Protein AF-A0A1H9KG31-F1 (afdb_monomer)

Radius of gyration: 29.06 Å; Cα contacts (8 Å, |Δi|>4): 672; chains: 1; bounding box: 97×72×67 Å

Secondary structure (DSSP, 8-state):
----HHHHHHHHHHTTSTTS-------------------------------------------------------------------------HHHH--TT-SSPPS-EEPPHHHHHHHHHHHTSHHHHHHHHS-BSSGGG--HHHHHTTGGGPPPPP--HHHHHHHHHT-SS-SS--SEEEEEEHHHHHHHHHHHH--SS--GGG-TT-EEETTTTEEEEEE-------EEEEEEEEETTEEEEEEEETT-SS-EEEEEEE-S-SSS-EEEEEEEE-GGGT-SEEEEEEETTSS-EEEEEEEEEBTEEEEEEEETTEEEEEE----S--SS--GGG--EEEEEEEE-SSSSSS-EEEEEEE-SS-EEEEEE-EEE-SS-EEEPPPPHHHHHHHHHH-SS--HHHHHHHHHHTHHHHTT-

Sequence (420 aa):
MKKSFCKFIVTAMVATTFLSGCDSAQLNLNSDDDTPTEESTEEISEDNEDASSDDSAEDTSKDDESDNTDASTQDTSEDNDEDDSQKPSSTQSIEELSDYDSAETMEGDELSSSELEKLEEYLNQVDNYGFTLASYKNADQIDWGYVFAYGAGIENCDYSQEAVDAYLEASDEFDSVEYDLIALSGEDVRAFVEDKTGITDFDASLVSDFVYVEEYDIFFSQVSDCYMKDVRCEAGVRNGDVLQIIFHVGFQTNNRRLTIEETGDSDNPYRFFSNRELWEENAVKVIDGTIYQNTGTITCAVVDSDKGPDIEIIVDNAVTCVAHPRFRDSQDINIEQYSDVVEVEFWDVDDDGAADMIVILSDGSDSVAVLCKGYVNQWSEGYTEPKAEVTKWLSENVSDMTADNAISYILDHKDEFNDI

pLDDT: mean 79.54, std 25.24, range [24.08, 98.62]

Foldseek 3Di:
DDDPPLLVLLVLVVVPPPDDDDDDDDDDDDDDDDDDDDDDDDDDDDDDDDDDDDDDDDDDDDDDDDDDDDDDDDDDDDDDDDDPDDDDPPPDDCLRFQPLVDLDHGDFAWDDPVRQVVVLVVCLDLLRVLQQPDWDQWLVGRQLQSNPLSPSPADADDDDVVQVVLQCVQDPPDVDQPADKGKHALVVVQVSSCLQAVDNPDDPVSHPQWDQDVVRRITIHGHHPDDFWRKGFPIWGDDDQKIWTWIDTHPDPWIKIWIWGQPVDPVRGIHGTTIATNLVVQFPDWAFAAEPPGPHTWIWGWGQDPQAIKIFTDDSRDRPAIDDLDADDDDPDDCSLFRDFDHKYWDQLLPPSGTWIWTWTHNVPDIWIWIFGWDDDPVDTYTDHTDPVLRVVCVVPQDDDDPVRSSVVCNVPVVVVVVD

Solvent-accessible surface area (backbone atoms only — not comparable to full-atom values): 26014 Å² total; per-residue (Å²): 112,88,78,57,61,44,43,45,55,40,48,61,52,60,71,69,66,84,81,76,85,89,82,92,81,82,89,78,90,76,81,89,86,86,85,85,88,88,88,82,81,87,87,86,80,90,84,88,85,79,83,86,76,89,81,85,82,89,87,84,88,86,89,84,91,89,88,89,85,88,83,87,88,85,88,86,80,89,85,87,85,90,80,94,75,72,83,82,78,73,90,67,53,67,82,77,53,62,46,72,87,51,83,71,80,58,85,53,49,74,56,49,74,77,50,35,54,49,52,25,57,49,42,57,32,57,62,38,36,25,66,70,76,55,58,20,81,36,59,96,48,52,60,39,27,55,28,47,70,69,49,33,67,56,73,70,51,95,78,54,68,72,56,53,54,50,45,36,78,70,37,97,85,35,98,65,90,87,52,54,73,49,36,39,38,44,67,59,55,47,50,51,43,28,65,40,53,62,50,84,82,76,62,74,78,56,40,32,89,43,52,72,42,76,96,76,42,34,35,35,35,74,43,71,99,75,79,83,62,65,46,42,53,80,48,39,30,37,44,97,54,38,39,38,37,35,30,40,50,74,82,58,92,48,41,31,41,39,33,35,37,57,66,83,43,89,90,61,43,55,26,53,39,28,23,34,47,36,57,74,82,62,38,80,43,79,44,74,25,36,35,66,99,52,95,51,68,43,49,28,32,32,30,81,51,100,77,35,50,31,40,36,35,47,54,98,56,26,77,79,41,67,40,53,77,51,59,98,79,66,92,87,57,74,66,79,62,36,59,43,78,77,47,44,33,34,44,53,84,86,74,82,65,29,33,16,39,35,37,28,27,21,61,87,85,57,63,42,54,35,53,25,44,38,41,76,60,97,92,51,69,47,54,44,76,27,55,68,65,59,27,46,56,47,59,77,70,50,92,72,74,43,55,74,52,51,54,52,50,45,66,77,38,44,77,63,60,75,74,109

Nearest PDB structures (foldseek):
  4r80-assembly2_B  TM=7.615E-01  e=1.085E+00  synthetic construct
  3fka-assembly1_D  TM=5.760E-01  e=9.729E-01  Ruegeria pomeroyi DSS-3
  7fik-assembly1_e  TM=3.790E-01  e=1.981E+00  Xenopus laevis
  9bk6-assembly1_A  TM=4.674E-01  e=6.597E+00  synthetic construct

Structure (mmCIF, N/CA/C/O backbone):
data_AF-A0A1H9KG31-F1
#
_entry.id   AF-A0A1H9KG31-F1
#
loop_
_atom_site.group_PDB
_atom_site.id
_atom_site.type_symbol
_atom_site.label_atom_id
_atom_site.label_alt_id
_atom_site.label_comp_id
_atom_site.label_asym_id
_atom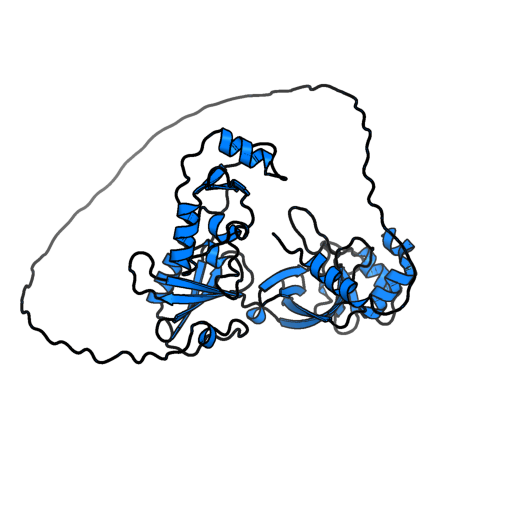_site.label_entity_id
_atom_site.label_seq_id
_atom_site.pdbx_PDB_ins_code
_atom_site.Cartn_x
_atom_site.Cartn_y
_atom_site.Cartn_z
_atom_site.occupancy
_atom_site.B_iso_or_equiv
_atom_site.auth_seq_id
_atom_site.auth_comp_id
_atom_site.auth_asym_id
_atom_site.auth_atom_id
_atom_site.pdbx_PDB_model_num
ATOM 1 N N . MET A 1 1 ? 6.391 -1.357 13.065 1.00 31.28 1 MET A N 1
ATOM 2 C CA . MET A 1 1 ? 7.781 -1.347 12.523 1.00 31.28 1 MET A CA 1
ATOM 3 C C . MET A 1 1 ? 7.742 -1.533 11.005 1.00 31.28 1 MET A C 1
ATOM 5 O O . MET A 1 1 ? 7.575 -2.660 10.545 1.00 31.28 1 MET A O 1
ATOM 9 N N . LYS A 1 2 ? 7.861 -0.452 10.221 1.00 38.66 2 LYS A N 1
ATOM 10 C CA . LYS A 1 2 ? 7.760 -0.503 8.750 1.00 38.66 2 LYS A CA 1
ATOM 11 C C . LYS A 1 2 ? 8.930 -1.290 8.137 1.00 38.66 2 LYS A C 1
ATOM 13 O O . LYS A 1 2 ? 10.093 -0.922 8.298 1.00 38.66 2 LYS A O 1
ATOM 18 N N . LYS A 1 3 ? 8.630 -2.397 7.449 1.00 46.25 3 LYS A N 1
ATOM 19 C CA . LYS A 1 3 ? 9.617 -3.157 6.666 1.00 46.25 3 LYS A CA 1
ATOM 20 C C . LYS A 1 3 ? 9.875 -2.397 5.369 1.00 46.25 3 LYS A C 1
ATOM 22 O O . LYS A 1 3 ? 9.082 -2.529 4.447 1.00 46.25 3 LYS A O 1
ATOM 27 N N . SER A 1 4 ? 10.967 -1.635 5.308 1.00 58.56 4 SER A N 1
ATOM 28 C CA . SER A 1 4 ? 11.352 -0.934 4.078 1.00 58.56 4 SER A CA 1
ATOM 29 C C . SER A 1 4 ? 11.441 -1.920 2.907 1.00 58.56 4 SER A C 1
ATOM 31 O O . SER A 1 4 ? 12.287 -2.819 2.904 1.00 58.56 4 SER A O 1
ATOM 33 N N . PHE A 1 5 ? 10.545 -1.770 1.937 1.00 67.50 5 PHE A N 1
ATOM 34 C CA . PHE A 1 5 ? 10.431 -2.585 0.742 1.00 67.50 5 PHE A CA 1
ATOM 35 C C . PHE A 1 5 ? 11.664 -2.443 -0.156 1.00 67.50 5 PHE A C 1
ATOM 37 O O . PHE A 1 5 ? 12.235 -3.456 -0.557 1.00 67.50 5 PHE A O 1
ATOM 44 N N . CYS A 1 6 ? 12.173 -1.228 -0.383 1.00 60.28 6 CYS A N 1
ATOM 45 C CA . CYS A 1 6 ? 13.380 -1.039 -1.197 1.00 60.28 6 CYS A CA 1
ATOM 46 C C . CYS A 1 6 ? 14.599 -1.740 -0.560 1.00 60.28 6 CYS A C 1
ATOM 48 O O . CYS A 1 6 ? 15.390 -2.375 -1.260 1.00 60.28 6 CYS A O 1
ATOM 50 N N . LYS A 1 7 ? 14.700 -1.738 0.781 1.00 59.69 7 LYS A N 1
ATOM 51 C CA . LYS A 1 7 ? 15.701 -2.527 1.528 1.00 59.69 7 LYS A CA 1
ATOM 52 C C . LYS A 1 7 ? 15.361 -4.015 1.614 1.00 59.69 7 LYS A C 1
ATOM 54 O O . LYS A 1 7 ? 16.274 -4.818 1.789 1.00 59.69 7 LYS A O 1
ATOM 59 N N . PHE A 1 8 ? 14.101 -4.424 1.477 1.00 59.53 8 PHE A N 1
ATOM 60 C CA . PHE A 1 8 ? 13.704 -5.833 1.391 1.00 59.53 8 PHE A CA 1
ATOM 61 C C . PHE A 1 8 ? 14.181 -6.461 0.075 1.00 59.53 8 PHE A C 1
ATOM 63 O O . PHE A 1 8 ? 14.756 -7.551 0.119 1.00 59.53 8 PHE A O 1
ATOM 70 N N . ILE A 1 9 ? 14.063 -5.751 -1.057 1.00 61.47 9 ILE A N 1
ATOM 71 C CA . ILE A 1 9 ? 14.644 -6.181 -2.342 1.00 61.47 9 ILE A CA 1
ATOM 72 C C . ILE A 1 9 ? 16.165 -6.384 -2.193 1.00 61.47 9 ILE A C 1
ATOM 74 O O . ILE A 1 9 ? 16.674 -7.470 -2.481 1.00 61.47 9 ILE A O 1
ATOM 78 N N . VAL A 1 10 ? 16.891 -5.392 -1.660 1.00 55.97 10 VAL A N 1
ATOM 79 C CA . VAL A 1 10 ? 18.351 -5.494 -1.439 1.00 55.97 10 VAL A CA 1
ATOM 80 C C . VAL A 1 10 ? 18.703 -6.594 -0.427 1.00 55.97 10 VAL A C 1
ATOM 82 O O . VAL A 1 10 ? 19.641 -7.364 -0.635 1.00 55.97 10 VAL A O 1
ATOM 85 N N . THR A 1 11 ? 17.917 -6.769 0.638 1.00 54.66 11 THR A N 1
ATOM 86 C CA . THR A 1 11 ? 18.115 -7.867 1.604 1.00 54.66 11 THR A CA 1
ATOM 87 C C . THR A 1 11 ? 17.950 -9.238 0.939 1.00 54.66 11 THR A C 1
ATOM 89 O O . THR A 1 11 ? 18.707 -10.163 1.248 1.00 54.66 11 THR A O 1
ATOM 92 N N . ALA A 1 12 ? 17.021 -9.375 -0.014 1.00 53.53 12 ALA A N 1
ATOM 93 C CA . ALA A 1 12 ? 16.849 -10.591 -0.804 1.00 53.53 12 ALA A CA 1
ATOM 94 C C . ALA A 1 12 ? 18.035 -10.861 -1.753 1.00 53.53 12 ALA A C 1
ATOM 96 O O . ALA A 1 12 ? 18.356 -12.030 -1.980 1.00 53.53 12 ALA A O 1
ATOM 97 N N . MET A 1 13 ? 18.718 -9.822 -2.259 1.00 51.53 13 MET A N 1
ATOM 98 C CA . MET A 1 13 ? 19.994 -9.957 -2.990 1.00 51.53 13 MET A CA 1
ATOM 99 C C . MET A 1 13 ? 21.127 -10.430 -2.063 1.00 51.53 13 MET A C 1
ATOM 101 O O . MET A 1 13 ? 21.840 -11.385 -2.367 1.00 51.53 13 MET A O 1
ATOM 105 N N . VAL A 1 14 ? 21.291 -9.797 -0.895 1.00 43.97 14 VAL A N 1
ATOM 106 C CA . VAL A 1 14 ? 22.396 -10.106 0.033 1.00 43.97 14 VAL A CA 1
ATOM 107 C C . VAL A 1 14 ? 22.282 -11.529 0.597 1.00 43.97 14 VAL A C 1
ATOM 109 O O . VAL A 1 14 ? 23.299 -12.216 0.738 1.00 43.97 14 VAL A O 1
ATOM 112 N N . ALA A 1 15 ? 21.062 -12.010 0.860 1.00 35.69 15 ALA A N 1
ATOM 113 C CA . ALA A 1 15 ? 20.806 -13.323 1.458 1.00 35.69 15 ALA A CA 1
ATOM 114 C C . ALA A 1 15 ? 21.340 -14.525 0.647 1.00 35.69 15 ALA A C 1
ATOM 116 O O . ALA A 1 15 ? 21.598 -15.581 1.233 1.00 35.69 15 ALA A O 1
ATOM 117 N N . THR A 1 16 ? 21.529 -14.398 -0.672 1.00 40.09 16 THR A N 1
ATOM 118 C CA . THR A 1 16 ? 21.936 -15.509 -1.556 1.00 40.09 16 THR A CA 1
ATOM 119 C C . THR A 1 16 ? 23.437 -15.559 -1.874 1.00 40.09 16 THR A C 1
ATOM 121 O O . THR A 1 16 ? 23.921 -16.589 -2.347 1.00 40.09 16 THR A O 1
ATOM 124 N N . THR A 1 17 ? 24.215 -14.521 -1.548 1.00 37.25 17 THR A N 1
ATOM 125 C CA . THR A 1 17 ? 25.653 -14.446 -1.903 1.00 37.25 17 THR A CA 1
ATOM 126 C C . THR A 1 17 ? 26.581 -15.320 -1.036 1.00 37.25 17 THR A C 1
ATOM 128 O O . THR A 1 17 ? 27.685 -15.678 -1.458 1.00 37.25 17 THR A O 1
ATOM 131 N N . PHE A 1 18 ? 26.150 -15.747 0.156 1.00 34.00 18 PHE A N 1
ATOM 132 C CA . PHE A 1 18 ? 27.003 -16.430 1.145 1.00 34.00 18 PHE A CA 1
ATOM 133 C C . PHE A 1 18 ? 27.098 -17.966 1.011 1.00 34.00 18 PHE A C 1
ATOM 135 O O . PHE A 1 18 ? 26.949 -18.699 1.992 1.00 34.00 18 PHE A O 1
ATOM 142 N N . LEU A 1 19 ? 27.435 -18.483 -0.180 1.00 31.56 19 LEU A N 1
ATOM 143 C CA . LEU A 1 19 ? 27.796 -19.908 -0.340 1.00 31.56 19 LEU A CA 1
ATOM 144 C C . LEU A 1 19 ? 29.037 -20.236 -1.198 1.00 31.56 19 LEU A C 1
ATOM 146 O O . LEU A 1 19 ? 29.217 -21.391 -1.595 1.00 31.56 19 LEU A O 1
ATOM 150 N N . SER A 1 20 ? 29.982 -19.303 -1.387 1.00 32.22 20 SER A N 1
ATOM 151 C CA . SER A 1 20 ? 31.332 -19.689 -1.843 1.00 32.22 20 SER A CA 1
ATOM 152 C C . SER A 1 20 ? 32.488 -18.815 -1.342 1.00 32.22 20 SER A C 1
ATOM 154 O O . SER A 1 20 ? 32.615 -17.662 -1.733 1.00 32.22 20 SER A O 1
ATOM 156 N N . GLY A 1 21 ? 33.423 -19.443 -0.617 1.00 24.08 21 GLY A N 1
ATOM 157 C CA . GLY A 1 21 ? 34.790 -18.945 -0.412 1.00 24.08 21 GLY A CA 1
ATOM 158 C C . GLY A 1 21 ? 35.021 -18.155 0.879 1.00 24.08 21 GLY A C 1
ATOM 159 O O . GLY A 1 21 ? 34.295 -17.226 1.201 1.00 24.08 21 GLY A O 1
ATOM 160 N N . CYS A 1 22 ? 36.075 -18.515 1.615 1.00 28.34 22 CYS A N 1
ATOM 161 C CA . CYS A 1 22 ? 36.549 -17.733 2.755 1.00 28.34 22 CYS A CA 1
ATOM 162 C C . CYS A 1 22 ? 37.544 -16.663 2.285 1.00 28.34 22 CYS A C 1
ATOM 164 O O . CYS A 1 22 ? 38.528 -17.025 1.641 1.00 28.34 22 CYS A O 1
ATOM 166 N N . ASP A 1 23 ? 37.402 -15.422 2.751 1.00 26.98 23 ASP A N 1
ATOM 167 C CA . ASP A 1 23 ? 38.360 -14.901 3.737 1.00 26.98 23 ASP A CA 1
ATOM 168 C C . ASP A 1 23 ? 37.720 -13.798 4.608 1.00 26.98 23 ASP A C 1
ATOM 170 O O . ASP A 1 23 ? 36.519 -13.548 4.524 1.00 26.98 23 ASP A O 1
ATOM 174 N N . SER A 1 24 ? 38.496 -13.221 5.524 1.00 32.06 24 SER A N 1
ATOM 175 C CA . SER A 1 24 ? 37.992 -12.544 6.723 1.00 32.06 24 SER A CA 1
ATOM 176 C C . SER A 1 24 ? 38.018 -11.016 6.616 1.00 32.06 24 SER A C 1
ATOM 178 O O . SER A 1 24 ? 39.091 -10.426 6.493 1.00 32.06 24 SER A O 1
ATOM 180 N N . ALA A 1 25 ? 36.867 -10.367 6.810 1.00 26.58 25 ALA A N 1
ATOM 181 C CA . ALA A 1 25 ? 36.771 -8.936 7.102 1.00 26.58 25 ALA A CA 1
ATOM 182 C C . ALA A 1 25 ? 35.788 -8.703 8.261 1.00 26.58 25 ALA A C 1
ATOM 184 O O . ALA A 1 25 ? 34.669 -9.207 8.244 1.00 26.58 25 ALA A O 1
ATOM 185 N N . GLN A 1 26 ? 36.217 -7.960 9.284 1.00 27.66 26 GLN A N 1
ATOM 186 C CA . GLN A 1 26 ? 35.361 -7.505 10.382 1.00 27.66 26 GLN A CA 1
ATOM 187 C C . GLN A 1 26 ? 35.097 -6.012 10.191 1.00 27.66 26 GLN A C 1
ATOM 189 O O . GLN A 1 26 ? 36.043 -5.224 10.216 1.00 27.66 26 GLN A O 1
ATOM 194 N N . LEU A 1 27 ? 33.833 -5.621 10.030 1.00 24.61 27 LEU A N 1
ATOM 195 C CA . LEU A 1 27 ? 33.435 -4.217 10.110 1.00 24.61 27 LEU A CA 1
ATOM 196 C C . LEU A 1 27 ? 33.247 -3.845 11.584 1.00 24.61 27 LEU A C 1
ATOM 198 O O . LEU A 1 27 ? 32.286 -4.266 12.222 1.00 24.61 27 LEU A O 1
ATOM 202 N N . ASN A 1 28 ? 34.186 -3.066 12.122 1.00 24.20 28 ASN A N 1
ATOM 203 C CA . ASN A 1 28 ? 33.969 -2.334 13.366 1.00 24.20 28 ASN A CA 1
ATOM 204 C C . ASN A 1 28 ? 33.262 -1.022 13.020 1.00 24.20 28 ASN A C 1
ATOM 206 O O . ASN A 1 28 ? 33.848 -0.178 12.342 1.00 24.20 28 ASN A O 1
ATOM 210 N N . LEU A 1 29 ? 32.044 -0.839 13.524 1.00 25.61 29 LEU A N 1
ATOM 211 C CA . LEU A 1 29 ? 31.456 0.488 13.656 1.00 25.61 29 LEU A CA 1
ATOM 212 C C . LEU A 1 29 ? 32.091 1.154 14.881 1.00 25.61 29 LEU A C 1
ATOM 214 O O . LEU A 1 29 ? 31.906 0.688 16.004 1.00 25.61 29 LEU A O 1
ATOM 218 N N . ASN A 1 30 ? 32.850 2.222 14.649 1.00 25.48 30 ASN A N 1
ATOM 219 C CA . ASN A 1 30 ? 33.307 3.133 15.691 1.00 25.48 30 ASN A CA 1
ATOM 220 C C . ASN A 1 30 ? 32.579 4.467 15.511 1.00 25.48 30 ASN A C 1
ATOM 222 O O . ASN A 1 30 ? 32.572 5.019 14.412 1.00 25.48 30 ASN A O 1
ATOM 226 N N . SER A 1 31 ? 32.000 4.955 16.601 1.00 31.00 31 SER A N 1
ATOM 227 C CA . SER A 1 31 ? 31.492 6.314 16.763 1.00 31.00 31 SER A CA 1
ATOM 228 C C . SER A 1 31 ? 32.635 7.306 17.053 1.00 31.00 31 SER A C 1
ATOM 230 O O . SER A 1 31 ? 33.815 6.962 16.935 1.00 31.00 31 SER A O 1
ATOM 232 N N . ASP A 1 32 ? 32.234 8.494 17.512 1.00 25.70 32 ASP A N 1
ATOM 233 C CA . ASP A 1 32 ? 33.032 9.575 18.099 1.00 25.70 32 ASP A CA 1
ATOM 234 C C . ASP A 1 32 ? 33.629 10.554 17.060 1.00 25.70 32 ASP A C 1
ATOM 236 O O . ASP A 1 32 ? 34.357 10.124 16.168 1.00 25.70 32 ASP A O 1
ATOM 240 N N . ASP A 1 33 ? 33.534 11.888 17.132 1.00 27.86 33 ASP A N 1
ATOM 241 C CA . ASP A 1 33 ? 32.676 12.945 17.735 1.00 27.86 33 ASP A CA 1
ATOM 242 C C . ASP A 1 33 ? 33.461 14.278 17.448 1.00 27.86 33 ASP A C 1
ATOM 244 O O . ASP A 1 33 ? 34.372 14.268 16.616 1.00 27.86 33 ASP A O 1
ATOM 248 N N . ASP A 1 34 ? 33.153 15.389 18.127 1.00 30.50 34 ASP A N 1
ATOM 249 C CA . ASP A 1 34 ? 33.727 16.753 18.098 1.00 30.50 34 ASP A CA 1
ATOM 250 C C . ASP A 1 34 ? 33.089 17.762 17.110 1.00 30.50 34 ASP A C 1
ATOM 252 O O . ASP A 1 34 ? 33.470 17.911 15.946 1.00 30.50 34 ASP A O 1
ATOM 256 N N . THR A 1 35 ? 32.191 18.591 17.660 1.00 27.75 35 THR A N 1
ATOM 257 C CA . THR A 1 35 ? 31.873 19.946 17.153 1.00 27.75 35 THR A CA 1
ATOM 258 C C . THR A 1 35 ? 32.933 20.965 17.634 1.00 27.75 35 THR A C 1
ATOM 260 O O . THR A 1 35 ? 33.742 20.636 18.507 1.00 27.75 35 THR A O 1
ATOM 263 N N . PRO A 1 36 ? 32.988 22.211 17.100 1.00 32.62 36 PRO A N 1
ATOM 264 C CA . PRO A 1 36 ? 32.245 23.279 17.794 1.00 32.62 36 PRO A CA 1
ATOM 265 C C . PRO A 1 36 ? 31.746 24.479 16.943 1.00 32.62 36 PRO A C 1
ATOM 267 O O . PRO A 1 36 ? 32.430 24.988 16.060 1.00 32.62 36 PRO A O 1
ATOM 270 N N . THR A 1 37 ? 30.567 24.969 17.335 1.00 24.72 37 THR A N 1
ATOM 271 C CA . THR A 1 37 ? 30.114 26.376 17.497 1.00 24.72 37 THR A CA 1
ATOM 272 C C . THR A 1 37 ? 30.777 27.540 16.722 1.00 24.72 37 THR A C 1
ATOM 274 O O . T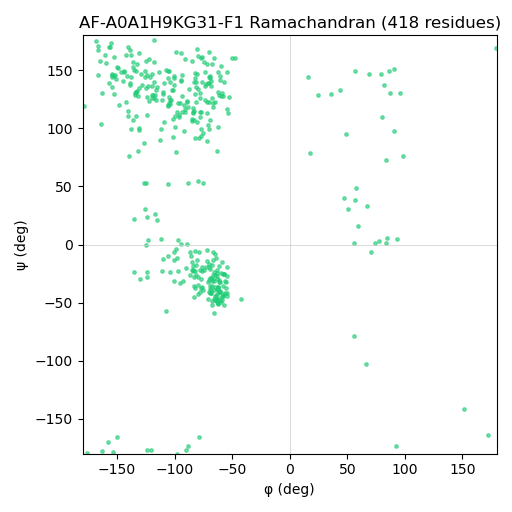HR A 1 37 ? 31.945 27.845 16.941 1.00 24.72 37 THR A O 1
ATOM 277 N N . GLU A 1 38 ? 29.950 28.365 16.057 1.00 27.19 38 GLU A N 1
ATOM 278 C CA . GLU A 1 38 ? 29.971 29.844 16.190 1.00 27.19 38 GLU A CA 1
ATOM 279 C C . GLU A 1 38 ? 28.528 30.415 16.188 1.00 27.19 38 GLU A C 1
ATOM 281 O O . GLU A 1 38 ? 27.563 29.683 15.978 1.00 27.19 38 GLU A O 1
ATOM 286 N N . GLU A 1 39 ? 28.379 31.705 16.514 1.00 24.41 39 GLU A N 1
ATOM 287 C CA . GLU A 1 39 ? 27.157 32.367 17.013 1.00 24.41 39 GLU A CA 1
ATOM 288 C C . GLU A 1 39 ? 26.854 33.663 16.223 1.00 24.41 39 GLU A C 1
ATOM 290 O O . GLU A 1 39 ? 27.755 34.484 16.036 1.00 24.41 39 GLU A O 1
ATOM 295 N N . SER A 1 40 ? 25.599 33.910 15.803 1.00 27.12 40 SER A N 1
ATOM 296 C CA . SER A 1 40 ? 25.124 35.264 15.423 1.00 27.12 40 SER A CA 1
ATOM 297 C C . SER A 1 40 ? 23.596 35.423 15.347 1.00 27.12 40 SER A C 1
ATOM 299 O O . SER A 1 40 ? 22.971 35.037 14.368 1.00 27.12 40 SER A O 1
ATOM 301 N N . THR A 1 41 ? 23.056 36.066 16.387 1.00 24.78 41 THR A N 1
ATOM 302 C CA . THR A 1 41 ? 22.034 37.142 16.390 1.00 24.78 41 THR A CA 1
ATOM 303 C C . THR A 1 41 ? 20.880 37.172 15.374 1.00 24.78 41 THR A C 1
ATOM 305 O O . THR A 1 41 ? 21.079 37.274 14.165 1.00 24.78 41 THR A O 1
ATOM 308 N N . GLU A 1 42 ? 19.680 37.332 15.938 1.00 27.52 42 GLU A N 1
ATOM 309 C CA . GLU A 1 42 ? 18.462 37.899 15.338 1.00 27.52 42 GLU A CA 1
ATOM 310 C C . GLU A 1 42 ? 18.689 39.239 14.596 1.00 27.52 42 GLU A C 1
ATOM 312 O O . GLU A 1 42 ? 19.589 40.002 14.942 1.00 27.52 42 GLU A O 1
ATOM 317 N N . GLU A 1 43 ? 17.756 39.609 13.711 1.00 25.95 43 GLU A N 1
ATOM 318 C CA . GLU A 1 43 ? 16.940 40.819 13.933 1.00 25.95 43 GLU A CA 1
ATOM 319 C C . GLU A 1 43 ? 15.509 40.595 13.413 1.00 25.95 43 GLU A C 1
ATOM 321 O O . GLU A 1 43 ? 15.278 39.843 12.465 1.00 25.95 43 GLU A O 1
ATOM 326 N N . ILE A 1 44 ? 14.548 41.252 14.065 1.00 26.81 44 ILE A N 1
ATOM 327 C CA . ILE A 1 44 ? 13.109 41.188 13.780 1.00 26.81 44 ILE A CA 1
ATOM 328 C C . ILE A 1 44 ? 12.703 42.427 12.976 1.00 26.81 44 ILE A C 1
ATOM 330 O O . ILE A 1 44 ? 13.136 43.537 13.282 1.00 26.81 44 ILE A O 1
ATOM 334 N N . SER A 1 45 ? 11.782 42.268 12.025 1.00 29.31 45 SER A N 1
ATOM 335 C CA . SER A 1 45 ? 10.952 43.380 11.550 1.00 29.31 45 SER A CA 1
ATOM 336 C C . SER A 1 45 ? 9.480 42.979 11.543 1.00 29.31 45 SER A C 1
ATOM 338 O O . SER A 1 45 ? 9.009 42.325 10.612 1.00 29.31 45 SER A O 1
ATOM 340 N N . GLU A 1 46 ? 8.763 43.385 12.589 1.00 27.89 46 GLU A N 1
ATOM 341 C CA . GLU A 1 46 ? 7.306 43.486 12.557 1.00 27.89 46 GLU A CA 1
ATOM 342 C C . GLU A 1 46 ? 6.903 44.496 11.471 1.00 27.89 46 GLU A C 1
ATOM 344 O O . GLU A 1 46 ? 7.525 45.553 11.354 1.00 27.89 46 GLU A O 1
ATOM 349 N N . ASP A 1 47 ? 5.821 44.228 10.746 1.00 27.23 47 ASP A N 1
ATOM 350 C CA . ASP A 1 47 ? 4.938 45.299 10.283 1.00 27.23 47 ASP A CA 1
ATOM 351 C C . ASP A 1 47 ? 3.500 44.780 10.372 1.00 27.23 47 ASP A C 1
ATOM 353 O O . ASP A 1 47 ? 3.171 43.706 9.866 1.00 27.23 47 ASP A O 1
ATOM 357 N N . ASN A 1 48 ? 2.671 45.505 11.116 1.00 29.67 48 ASN A N 1
ATOM 358 C CA . ASN A 1 48 ? 1.371 45.055 11.601 1.00 29.67 48 ASN A CA 1
ATOM 359 C C . ASN A 1 48 ? 0.365 46.194 11.395 1.00 29.67 48 ASN A C 1
ATOM 361 O O . ASN A 1 48 ? 0.418 47.192 12.114 1.00 29.67 48 ASN A O 1
ATOM 365 N N . GLU A 1 49 ? -0.534 46.060 10.418 1.00 31.41 49 GLU A N 1
ATOM 366 C CA . GLU A 1 49 ? -1.713 46.925 10.299 1.00 31.41 49 GLU A CA 1
ATOM 367 C C . GLU A 1 49 ? -2.993 46.088 10.232 1.00 31.41 49 GLU A C 1
ATOM 369 O O . GLU A 1 49 ? -3.021 44.972 9.714 1.00 31.41 49 GLU A O 1
ATOM 374 N N . ASP A 1 50 ? -4.040 46.638 10.839 1.00 27.97 50 ASP A N 1
ATOM 375 C CA . ASP A 1 50 ? -5.035 45.876 11.587 1.00 27.97 50 ASP A CA 1
ATOM 376 C C . ASP A 1 50 ? -6.473 46.280 11.215 1.00 27.97 50 ASP A C 1
ATOM 378 O O . ASP A 1 50 ? -6.735 47.418 10.827 1.00 27.97 50 ASP A O 1
ATOM 382 N N . ALA A 1 51 ? -7.387 45.335 11.438 1.00 26.91 51 ALA A N 1
ATOM 383 C CA . ALA A 1 51 ? -8.815 45.492 11.701 1.00 26.91 51 ALA A CA 1
ATOM 384 C C . ALA A 1 51 ? -9.762 46.244 10.732 1.00 26.91 51 ALA A C 1
ATOM 386 O O . ALA A 1 51 ? -9.521 47.330 10.214 1.00 26.91 51 ALA A O 1
ATOM 387 N N . SER A 1 52 ? -11.004 45.743 10.783 1.00 30.41 52 SER A N 1
ATOM 388 C CA . SER A 1 52 ? -12.279 46.484 10.710 1.00 30.41 52 SER A CA 1
ATOM 389 C C . SER A 1 52 ? -12.810 46.949 9.340 1.00 30.41 52 SER A C 1
ATOM 391 O O . SER A 1 52 ? -12.058 47.343 8.456 1.00 30.41 52 SER A O 1
ATOM 393 N N . SER A 1 53 ? -14.130 46.984 9.122 1.00 27.86 53 SER A N 1
ATOM 394 C CA . SER A 1 53 ? -15.259 46.259 9.755 1.00 27.86 53 SER A CA 1
ATOM 395 C C . SER A 1 53 ? -16.531 46.466 8.909 1.00 27.86 53 SER A C 1
ATOM 397 O O . SER A 1 53 ? -16.520 47.295 8.002 1.00 27.86 53 SER A O 1
ATOM 399 N N . ASP A 1 54 ? -17.622 45.786 9.290 1.00 26.81 54 ASP A N 1
ATOM 400 C CA . ASP A 1 54 ? -19.009 46.293 9.229 1.00 26.81 54 ASP A CA 1
ATOM 401 C C . ASP A 1 54 ? -19.695 46.524 7.854 1.00 26.81 54 ASP A C 1
ATOM 403 O O . ASP A 1 54 ? -19.093 46.953 6.875 1.00 26.81 54 ASP A O 1
ATOM 407 N N . ASP A 1 55 ? -21.014 46.328 7.701 1.00 27.59 55 ASP A N 1
ATOM 408 C CA . ASP A 1 55 ? -22.026 45.669 8.557 1.00 27.59 55 ASP A CA 1
ATOM 409 C C . ASP A 1 55 ? -23.338 45.438 7.749 1.00 27.59 55 ASP A C 1
ATOM 411 O O . ASP A 1 55 ? -23.562 46.076 6.719 1.00 27.59 55 ASP A O 1
ATOM 415 N N . SER A 1 56 ? -24.234 44.618 8.313 1.00 34.19 56 SER A N 1
ATOM 416 C CA . SER A 1 56 ? -25.701 44.792 8.350 1.00 34.19 56 SER A CA 1
ATOM 417 C C . SER A 1 56 ? -26.642 44.417 7.184 1.00 34.19 56 SER A C 1
ATOM 419 O O . SER A 1 56 ? -26.503 44.861 6.048 1.00 34.19 56 SER A O 1
ATOM 421 N N . ALA A 1 57 ? -27.758 43.799 7.624 1.00 29.34 57 ALA A N 1
ATOM 422 C CA . ALA A 1 57 ? -29.164 44.061 7.241 1.00 29.34 57 ALA A CA 1
ATOM 423 C C . ALA A 1 57 ? -29.699 43.466 5.904 1.00 29.34 57 ALA A C 1
ATOM 425 O O . ALA A 1 57 ? -29.251 43.833 4.825 1.00 29.34 57 ALA A O 1
ATOM 426 N N . GLU A 1 58 ? -30.604 42.464 5.930 1.00 27.25 58 GLU A N 1
ATOM 427 C CA . GLU A 1 58 ? -32.094 42.546 6.100 1.00 27.25 58 GLU A CA 1
ATOM 428 C C . GLU A 1 58 ? -32.855 42.769 4.758 1.00 27.25 58 GLU A C 1
ATOM 430 O O . GLU A 1 58 ? -32.316 43.387 3.847 1.00 27.25 58 GLU A O 1
ATOM 435 N N . ASP A 1 59 ? -34.098 42.319 4.493 1.00 28.16 59 ASP A N 1
ATOM 436 C CA . ASP A 1 59 ? -35.147 41.551 5.219 1.00 28.16 59 ASP A CA 1
ATOM 437 C C . ASP A 1 59 ? -36.191 41.001 4.180 1.00 28.16 59 ASP A C 1
ATOM 439 O O . ASP A 1 59 ? -36.088 41.270 2.981 1.00 28.16 59 ASP A O 1
ATOM 443 N N . THR A 1 60 ? -37.250 40.317 4.641 1.00 27.80 60 THR A N 1
ATOM 444 C CA . THR A 1 60 ? -38.589 40.086 4.030 1.00 27.80 60 THR A CA 1
ATOM 445 C C . THR A 1 60 ? -38.900 38.774 3.282 1.00 27.80 60 THR A C 1
ATOM 447 O O . THR A 1 60 ? -39.049 38.718 2.065 1.00 27.80 60 THR A O 1
ATOM 450 N N . SER A 1 61 ? -39.110 37.726 4.084 1.00 33.59 61 SER A N 1
ATOM 451 C CA . SER A 1 61 ? -40.338 36.895 4.171 1.00 33.59 61 SER A CA 1
ATOM 452 C C . SER A 1 61 ? -41.430 36.916 3.070 1.00 33.59 61 SER A C 1
ATOM 454 O O . SER A 1 61 ? -41.881 37.972 2.613 1.00 33.59 61 SER A O 1
ATOM 456 N N . LYS A 1 62 ? -42.028 35.727 2.833 1.00 33.00 62 LYS A N 1
ATOM 457 C CA . LYS A 1 62 ? -43.496 35.522 2.927 1.00 33.00 62 LYS A CA 1
ATOM 458 C C . LYS A 1 62 ? -43.963 34.063 2.984 1.00 33.00 62 LYS A C 1
ATOM 460 O O . LYS A 1 62 ? -43.253 33.156 2.565 1.00 33.00 62 LYS A O 1
ATOM 465 N N . ASP A 1 63 ? -45.168 33.908 3.522 1.00 29.80 63 ASP A N 1
ATOM 466 C CA . ASP A 1 63 ? -45.843 32.676 3.944 1.00 29.80 63 ASP A CA 1
ATOM 467 C C . ASP A 1 63 ? -46.771 32.079 2.864 1.00 29.80 63 ASP A C 1
ATOM 469 O O . ASP A 1 63 ? -47.176 32.788 1.941 1.00 29.80 63 ASP A O 1
ATOM 473 N N . ASP A 1 64 ? -47.179 30.813 3.038 1.00 29.22 64 ASP A N 1
ATOM 474 C CA . ASP A 1 64 ? -48.607 30.452 3.193 1.00 29.22 64 ASP A CA 1
ATOM 475 C C . ASP A 1 64 ? -48.789 28.996 3.712 1.00 29.22 64 ASP A C 1
ATOM 477 O O . ASP A 1 64 ? -48.012 28.101 3.376 1.00 29.22 64 ASP A O 1
ATOM 481 N N . GLU A 1 65 ? -49.827 28.764 4.530 1.00 30.31 65 GLU A N 1
ATOM 482 C CA . GLU A 1 65 ? -50.376 27.432 4.906 1.00 30.31 65 GLU A CA 1
ATOM 483 C C . GLU A 1 65 ? -51.452 26.999 3.856 1.00 30.31 65 GLU A C 1
ATOM 485 O O . GLU A 1 65 ? -51.624 27.694 2.856 1.00 30.31 65 GLU A O 1
ATOM 490 N N . SER A 1 66 ? -52.261 25.925 3.904 1.00 32.06 66 SER A N 1
ATOM 491 C CA . SER A 1 66 ? -52.585 24.799 4.819 1.00 32.06 66 SER A CA 1
ATOM 492 C C . SER A 1 66 ? -53.021 23.575 3.937 1.00 32.06 66 SER A C 1
ATOM 494 O O . SER A 1 66 ? -52.767 23.599 2.734 1.00 32.06 66 SER A O 1
ATOM 496 N N . ASP A 1 67 ? -53.639 22.446 4.333 1.00 26.55 67 ASP A N 1
ATOM 497 C CA . ASP A 1 67 ? -54.332 21.969 5.550 1.00 26.55 67 ASP A CA 1
ATOM 498 C C . ASP A 1 67 ? -54.338 20.407 5.599 1.00 26.55 67 ASP A C 1
ATOM 500 O O . ASP A 1 67 ? -53.687 19.737 4.797 1.00 26.55 67 ASP A O 1
ATOM 504 N N . ASN A 1 68 ? -55.094 19.818 6.529 1.00 30.77 68 ASN A N 1
ATOM 505 C CA . ASN A 1 68 ? -55.137 18.400 6.907 1.00 30.77 68 ASN A CA 1
ATOM 506 C C . ASN A 1 68 ? -56.170 17.538 6.146 1.00 30.77 68 ASN A C 1
ATOM 508 O O . ASN A 1 68 ? -57.202 18.032 5.693 1.00 30.77 68 ASN A O 1
ATOM 512 N N . THR A 1 69 ? -55.963 16.211 6.143 1.00 28.05 69 THR A N 1
ATOM 513 C CA . THR A 1 69 ? -56.943 15.134 6.489 1.00 28.05 69 THR A CA 1
ATOM 514 C C . THR A 1 69 ? -56.224 13.771 6.366 1.00 28.05 69 THR A C 1
ATOM 516 O O . THR A 1 69 ? -55.637 13.516 5.323 1.00 28.05 69 THR A O 1
ATOM 519 N N . ASP A 1 70 ? -56.045 12.898 7.369 1.00 28.94 70 ASP A N 1
ATOM 520 C CA . ASP A 1 70 ? -56.866 12.363 8.488 1.00 28.94 70 ASP A CA 1
ATOM 521 C C . ASP A 1 70 ? -57.668 11.076 8.145 1.00 28.94 70 ASP A C 1
ATOM 523 O O . ASP A 1 70 ? -58.072 10.862 7.004 1.00 28.94 70 ASP A O 1
ATOM 527 N N . ALA A 1 71 ? -57.913 10.251 9.177 1.00 29.33 71 ALA A N 1
ATOM 528 C CA . ALA A 1 71 ? -58.783 9.067 9.264 1.00 29.33 71 ALA A CA 1
ATOM 529 C C . ALA A 1 71 ? -58.257 7.684 8.789 1.00 29.33 71 ALA A C 1
ATOM 531 O O . ALA A 1 71 ? -58.753 7.095 7.836 1.00 29.33 71 ALA A O 1
ATOM 532 N N . SER A 1 72 ? -57.352 7.114 9.598 1.00 28.56 72 SER A N 1
ATOM 533 C CA . SER A 1 72 ? -57.526 5.831 10.326 1.00 28.56 72 SER A CA 1
ATOM 534 C C . SER A 1 72 ? -58.152 4.595 9.640 1.00 28.56 72 SER A C 1
ATOM 536 O O . SER A 1 72 ? -59.309 4.594 9.220 1.00 28.56 72 SER A O 1
ATOM 538 N N . THR A 1 73 ? -57.499 3.436 9.803 1.00 27.19 73 THR A N 1
ATOM 539 C CA . THR A 1 73 ? -58.203 2.242 10.317 1.00 27.19 73 THR A CA 1
ATOM 540 C C . THR A 1 73 ? -57.279 1.415 11.220 1.00 27.19 73 THR A C 1
ATOM 542 O O . THR A 1 73 ? -56.067 1.397 11.030 1.00 27.19 73 THR A O 1
ATOM 545 N N . GLN A 1 74 ? -57.864 0.745 12.212 1.00 30.34 74 GLN A N 1
ATOM 546 C CA . GLN A 1 74 ? -57.213 -0.112 13.206 1.00 30.34 74 GLN A CA 1
ATOM 547 C C . GLN A 1 74 ? -57.851 -1.502 13.123 1.00 30.34 74 GLN A C 1
ATOM 549 O O . GLN A 1 74 ? -59.079 -1.577 13.111 1.00 30.34 74 GLN A O 1
ATOM 554 N N . ASP A 1 75 ? -57.061 -2.577 13.150 1.00 27.92 75 ASP A N 1
ATOM 555 C CA . ASP A 1 75 ? -57.561 -3.894 13.567 1.00 27.92 75 ASP A CA 1
ATOM 556 C C . ASP A 1 75 ? -56.441 -4.765 14.164 1.00 27.92 75 ASP A C 1
ATOM 558 O O . ASP A 1 75 ? -55.258 -4.459 14.004 1.00 27.92 75 ASP A O 1
ATOM 562 N N . THR A 1 76 ? -56.816 -5.805 14.910 1.00 28.52 76 THR A N 1
ATOM 563 C CA . THR A 1 76 ? -55.913 -6.556 15.806 1.00 28.52 76 THR A CA 1
ATOM 564 C C . THR A 1 76 ? -56.128 -8.066 15.751 1.00 28.52 76 THR A C 1
ATOM 566 O O . THR A 1 76 ? -57.264 -8.512 15.910 1.00 28.52 76 THR A O 1
ATOM 569 N N . SER A 1 77 ? -55.047 -8.850 15.719 1.00 29.58 77 SER A N 1
ATOM 570 C CA . SER A 1 77 ? -55.034 -10.209 16.286 1.00 29.58 77 SER A CA 1
ATOM 571 C C . SER A 1 77 ? -53.614 -10.736 16.489 1.00 29.58 77 SER A C 1
ATOM 573 O O . SER A 1 77 ? -52.814 -10.724 15.556 1.00 29.58 77 SER A O 1
ATOM 575 N N . GLU A 1 78 ? -53.343 -11.252 17.684 1.00 29.97 78 GLU A N 1
ATOM 576 C CA . GLU A 1 78 ? -52.274 -12.221 17.942 1.00 29.97 78 GLU A CA 1
ATOM 577 C C . GLU A 1 78 ? -52.650 -13.564 17.285 1.00 29.97 78 GLU A C 1
ATOM 579 O O . GLU A 1 78 ? -53.828 -13.920 17.307 1.00 29.97 78 GLU A O 1
ATOM 584 N N . ASP A 1 79 ? -51.685 -14.323 16.754 1.00 25.61 79 ASP A N 1
ATOM 585 C CA . ASP A 1 79 ? -51.404 -15.682 17.253 1.00 25.61 79 ASP A CA 1
ATOM 586 C C . ASP A 1 79 ? -50.056 -16.218 16.719 1.00 25.61 79 ASP A C 1
ATOM 588 O O . ASP A 1 79 ? -49.400 -15.584 15.891 1.00 25.61 79 ASP A O 1
ATOM 592 N N . ASN A 1 80 ? -49.634 -17.359 17.258 1.00 31.17 80 ASN A N 1
ATOM 593 C CA . ASN A 1 80 ? -48.314 -17.971 17.098 1.00 31.17 80 ASN A CA 1
ATOM 594 C C . ASN A 1 80 ? -48.191 -18.837 15.829 1.00 31.17 80 ASN A C 1
ATOM 596 O O . ASN A 1 80 ? -49.179 -19.412 15.381 1.00 31.17 80 ASN A O 1
ATOM 600 N N . ASP A 1 81 ? -46.957 -19.049 15.363 1.00 26.67 81 ASP A N 1
ATOM 601 C CA . ASP A 1 81 ? -46.408 -20.408 15.209 1.00 26.67 81 ASP A CA 1
ATOM 602 C C . ASP A 1 81 ? -44.865 -20.359 15.222 1.00 26.67 81 ASP A C 1
ATOM 604 O O . ASP A 1 81 ? -44.254 -19.445 14.666 1.00 26.67 81 ASP A O 1
ATOM 608 N N . GLU A 1 82 ? -44.237 -21.327 15.894 1.00 38.00 82 GLU A N 1
ATOM 609 C CA . GLU A 1 82 ? -42.781 -21.530 15.918 1.00 38.00 82 GLU A CA 1
ATOM 610 C C . GLU A 1 82 ? -42.387 -22.464 14.757 1.00 38.00 82 GLU A C 1
ATOM 612 O O . GLU A 1 82 ? -42.876 -23.593 14.706 1.00 38.00 82 GLU A O 1
ATOM 617 N N . ASP A 1 83 ? -41.480 -22.050 13.864 1.00 28.44 83 ASP A N 1
ATOM 618 C CA . ASP A 1 83 ? -40.849 -22.957 12.885 1.00 28.44 83 ASP A CA 1
ATOM 619 C C . ASP A 1 83 ? -39.320 -22.771 12.875 1.00 28.44 83 ASP A C 1
ATOM 621 O O . ASP A 1 83 ? -38.737 -22.062 12.052 1.00 28.44 83 ASP A O 1
ATOM 625 N N . ASP A 1 84 ? -38.666 -23.392 13.862 1.00 40.00 84 ASP A N 1
ATOM 626 C CA . ASP A 1 84 ? -37.219 -23.631 13.855 1.00 40.00 84 ASP A CA 1
ATOM 627 C C . ASP A 1 84 ? -36.892 -24.715 12.816 1.00 40.00 84 ASP A C 1
ATOM 629 O O . ASP A 1 84 ? -36.872 -25.916 13.107 1.00 40.00 84 ASP A O 1
ATOM 633 N N . SER A 1 85 ? -36.648 -24.277 11.580 1.00 36.91 85 SER A N 1
ATOM 634 C CA . SER A 1 85 ? -36.265 -25.146 10.467 1.00 36.91 85 SER A CA 1
ATOM 635 C C . SER A 1 85 ? -34.957 -24.716 9.792 1.00 36.91 85 SER A C 1
ATOM 637 O O . SER A 1 85 ? -34.888 -24.582 8.572 1.00 36.91 85 SER A O 1
ATOM 639 N N . GLN A 1 86 ? -33.910 -24.549 10.608 1.00 38.09 86 GLN A N 1
ATOM 640 C CA . GLN A 1 86 ? -32.490 -24.721 10.253 1.00 38.09 86 GLN A CA 1
ATOM 641 C C . GLN A 1 86 ? -31.983 -24.030 8.960 1.00 38.09 86 GLN A C 1
ATOM 643 O O . GLN A 1 86 ? -31.952 -24.642 7.887 1.00 38.09 86 GLN A O 1
ATOM 648 N N . LYS A 1 87 ? -31.408 -22.819 9.083 1.00 34.88 87 LYS A N 1
ATOM 649 C CA . LYS A 1 87 ? -30.440 -22.299 8.089 1.00 34.88 87 LYS A CA 1
ATOM 650 C C . LYS A 1 87 ? -29.331 -23.355 7.911 1.00 34.88 87 LYS A C 1
ATOM 652 O O . LYS A 1 87 ? -28.778 -23.805 8.920 1.00 34.88 87 LYS A O 1
ATOM 657 N N . PRO A 1 88 ? -29.005 -23.804 6.685 1.00 34.41 88 PRO A N 1
ATOM 658 C CA . PRO A 1 88 ? -27.949 -24.786 6.492 1.00 34.41 88 PRO A CA 1
ATOM 659 C C . PRO A 1 88 ? -26.597 -24.123 6.769 1.00 34.41 88 PRO A C 1
ATOM 661 O O . PRO A 1 88 ? -26.085 -23.388 5.931 1.00 34.41 88 PRO A O 1
ATOM 664 N N . SER A 1 89 ? -26.016 -24.386 7.942 1.00 36.91 89 SER A N 1
ATOM 665 C CA . SER A 1 89 ? -24.625 -24.020 8.221 1.00 36.91 89 SER A CA 1
ATOM 666 C C . SER A 1 89 ? -23.719 -24.776 7.248 1.00 36.91 89 SER A C 1
ATOM 668 O O . SER A 1 89 ? -23.455 -25.969 7.421 1.00 36.91 89 SER A O 1
ATOM 670 N N . SER A 1 90 ? -23.262 -24.081 6.206 1.00 43.03 90 SER A N 1
ATOM 671 C CA . SER A 1 90 ? -22.063 -24.483 5.482 1.00 43.03 90 SER A CA 1
ATOM 672 C C . SER A 1 90 ? -20.897 -24.225 6.425 1.00 43.03 90 SER A C 1
ATOM 674 O O . SER A 1 90 ? -20.502 -23.083 6.625 1.00 43.03 90 SER A O 1
ATOM 676 N N . THR A 1 91 ? -20.406 -25.268 7.094 1.00 52.84 91 THR A N 1
ATOM 677 C CA . THR A 1 91 ? -19.330 -25.149 8.093 1.00 52.84 91 THR A CA 1
ATOM 678 C C . THR A 1 91 ? -17.957 -25.055 7.413 1.00 52.84 91 THR A C 1
ATOM 680 O O . THR A 1 91 ? -17.076 -25.874 7.669 1.00 52.84 91 THR A O 1
ATOM 683 N N . GLN A 1 92 ? -17.817 -24.084 6.511 1.00 69.75 92 GLN A N 1
ATOM 684 C CA . GLN A 1 92 ? -16.547 -23.609 5.961 1.00 69.75 92 GLN A CA 1
ATOM 685 C C . GLN A 1 92 ? -16.084 -22.408 6.792 1.00 69.75 92 GLN A C 1
ATOM 687 O O . GLN A 1 92 ? -16.926 -21.649 7.276 1.00 69.75 92 GLN A O 1
ATOM 692 N N . SER A 1 93 ? -14.776 -22.234 6.992 1.00 83.44 93 SER A N 1
ATOM 693 C CA . SER A 1 93 ? -14.261 -21.027 7.658 1.00 83.44 93 SER A CA 1
ATOM 694 C C . SER A 1 93 ? -14.192 -19.848 6.685 1.00 83.44 93 SER A C 1
ATOM 696 O O . SER A 1 93 ? -14.181 -20.034 5.467 1.00 83.44 93 SER A O 1
ATOM 698 N N . ILE A 1 94 ? -14.099 -18.624 7.217 1.00 86.19 94 ILE A N 1
ATOM 699 C CA . ILE A 1 94 ? -13.867 -17.419 6.403 1.00 86.19 94 ILE A CA 1
ATOM 700 C C . ILE A 1 94 ? -12.595 -17.598 5.557 1.00 86.19 94 ILE A C 1
ATOM 702 O O . ILE A 1 94 ? -12.597 -17.267 4.380 1.00 86.19 94 ILE A O 1
ATOM 706 N N . GLU A 1 95 ? -11.560 -18.237 6.113 1.00 83.50 95 GLU A N 1
ATOM 707 C CA . GLU A 1 95 ? -10.298 -18.570 5.433 1.00 83.50 95 GLU A CA 1
ATOM 708 C C . GLU A 1 95 ? -10.483 -19.487 4.205 1.00 83.50 95 GLU A C 1
ATOM 710 O O . GLU A 1 95 ? -9.718 -19.391 3.247 1.00 83.50 95 GLU A O 1
ATOM 715 N N . GLU A 1 96 ? -11.479 -20.385 4.219 1.00 85.44 96 GLU A N 1
ATOM 716 C CA . GLU A 1 96 ? -11.816 -21.256 3.081 1.00 85.44 96 GLU A CA 1
ATOM 717 C C . GLU A 1 96 ? -12.697 -20.559 2.030 1.00 85.44 96 GLU A C 1
ATOM 719 O O . GLU A 1 96 ? -12.746 -21.011 0.885 1.00 85.44 96 GLU A O 1
ATOM 724 N N . LEU A 1 97 ? -13.420 -19.502 2.414 1.00 84.81 97 LEU A N 1
ATOM 725 C CA . LEU A 1 97 ? -14.350 -18.767 1.548 1.00 84.81 97 LEU A CA 1
ATOM 726 C C . LEU A 1 97 ? -13.719 -17.527 0.906 1.00 84.81 97 LEU A C 1
ATOM 728 O O . LEU A 1 97 ? -14.086 -17.167 -0.209 1.00 84.81 97 LEU A O 1
ATOM 732 N N . SER A 1 98 ? -12.801 -16.857 1.604 1.00 83.56 98 SER A N 1
ATOM 733 C CA . SER A 1 98 ? -12.375 -15.501 1.259 1.00 83.56 98 SER A CA 1
ATOM 734 C C . SER A 1 98 ? -11.395 -15.417 0.092 1.00 83.56 98 SER A C 1
ATOM 736 O O . SER A 1 98 ? -11.264 -14.325 -0.458 1.00 83.56 98 SER A O 1
ATOM 738 N N . ASP A 1 99 ? -10.684 -16.516 -0.214 1.00 90.50 99 ASP A N 1
ATOM 739 C CA . ASP A 1 99 ? -9.517 -16.626 -1.112 1.00 90.50 99 ASP A CA 1
ATOM 740 C C . ASP A 1 99 ? -8.853 -15.269 -1.393 1.00 90.50 99 ASP A C 1
ATOM 742 O O . ASP A 1 99 ? -9.084 -14.615 -2.415 1.00 90.50 99 ASP A O 1
ATOM 746 N N . TYR A 1 100 ? -8.056 -14.806 -0.427 1.00 91.12 100 TYR A N 1
ATOM 747 C CA . TYR A 1 100 ? -7.407 -13.497 -0.497 1.00 91.12 100 TYR A CA 1
ATOM 748 C C . TYR A 1 100 ? -6.515 -13.338 -1.740 1.00 91.12 100 TYR A C 1
ATOM 750 O O . TYR A 1 100 ? -6.313 -12.220 -2.206 1.00 91.12 100 TYR A O 1
ATOM 758 N N . ASP A 1 101 ? -5.998 -14.433 -2.301 1.00 91.56 101 ASP A N 1
ATOM 759 C CA . ASP A 1 101 ? -5.122 -14.361 -3.469 1.00 91.56 101 ASP A CA 1
ATOM 760 C C . ASP A 1 101 ? -5.913 -14.273 -4.788 1.00 91.56 101 ASP A C 1
ATOM 762 O O . ASP A 1 101 ? -5.414 -13.694 -5.752 1.00 91.56 101 ASP A O 1
ATOM 766 N N . SER A 1 102 ? -7.171 -14.726 -4.819 1.00 92.31 102 SER A N 1
ATOM 767 C CA . SER A 1 102 ? -8.116 -14.463 -5.916 1.00 92.31 102 SER A CA 1
ATOM 768 C C . SER A 1 102 ? -8.530 -12.987 -5.979 1.00 92.31 102 SER A C 1
ATOM 770 O O . SER A 1 102 ? -8.806 -12.386 -4.943 1.00 92.31 102 SER A O 1
ATOM 772 N N . ALA A 1 103 ? -8.666 -12.426 -7.186 1.00 90.56 103 ALA A N 1
ATOM 773 C CA . ALA A 1 103 ? -9.336 -11.139 -7.418 1.00 90.56 103 ALA A CA 1
ATOM 774 C C . ALA A 1 103 ? -10.873 -11.284 -7.512 1.00 90.56 103 ALA A C 1
ATOM 776 O O . ALA A 1 103 ? -11.609 -10.442 -7.003 1.00 90.56 103 ALA A O 1
ATOM 777 N N . GLU A 1 104 ? -11.362 -12.387 -8.093 1.00 93.69 104 GLU A N 1
ATOM 778 C CA . GLU A 1 104 ? -12.795 -12.716 -8.191 1.00 93.69 104 GLU A CA 1
ATOM 779 C C . GLU A 1 104 ? -13.427 -12.852 -6.795 1.00 93.69 104 GLU A C 1
ATOM 781 O O . GLU A 1 104 ? -12.784 -13.358 -5.869 1.00 93.69 104 GLU A O 1
ATOM 786 N N . THR A 1 105 ? -14.687 -12.442 -6.630 1.00 94.56 105 THR A N 1
ATOM 787 C CA . THR A 1 105 ? -15.430 -12.632 -5.372 1.00 94.56 105 THR A CA 1
ATOM 788 C C . THR A 1 105 ? -15.876 -14.082 -5.181 1.00 94.56 105 THR A C 1
ATOM 790 O O . THR A 1 105 ? -16.064 -14.824 -6.146 1.00 94.56 105 THR A O 1
ATOM 793 N N . MET A 1 106 ? -16.113 -14.476 -3.930 1.00 95.44 106 MET A N 1
ATOM 794 C CA . MET A 1 106 ? -16.666 -15.788 -3.586 1.00 95.44 106 MET A CA 1
ATOM 795 C C . MET A 1 106 ? -18.049 -16.050 -4.214 1.00 95.44 106 MET A C 1
ATOM 797 O O . MET A 1 106 ? -18.838 -15.135 -4.441 1.00 95.44 106 MET A O 1
ATOM 801 N N . GLU A 1 107 ? -18.384 -17.324 -4.432 1.00 95.25 107 GLU A N 1
ATOM 802 C CA . GLU A 1 107 ? -19.746 -17.743 -4.797 1.00 95.25 107 GLU A CA 1
ATOM 803 C C . GLU A 1 107 ? -20.732 -17.362 -3.674 1.00 95.25 107 GLU A C 1
ATOM 805 O O . GLU A 1 107 ? -20.506 -17.705 -2.510 1.00 95.25 107 GLU A O 1
ATOM 810 N N . GLY A 1 108 ? -21.831 -16.679 -4.006 1.00 95.62 108 GLY A N 1
ATOM 811 C CA . GLY A 1 108 ? -22.812 -16.182 -3.036 1.00 95.62 108 GLY A CA 1
ATOM 812 C C . GLY A 1 108 ? -24.021 -15.505 -3.690 1.00 95.62 108 GLY A C 1
ATOM 813 O O . GLY A 1 108 ? -24.110 -15.425 -4.915 1.00 95.62 108 GLY A O 1
ATOM 814 N N . ASP A 1 109 ? -24.953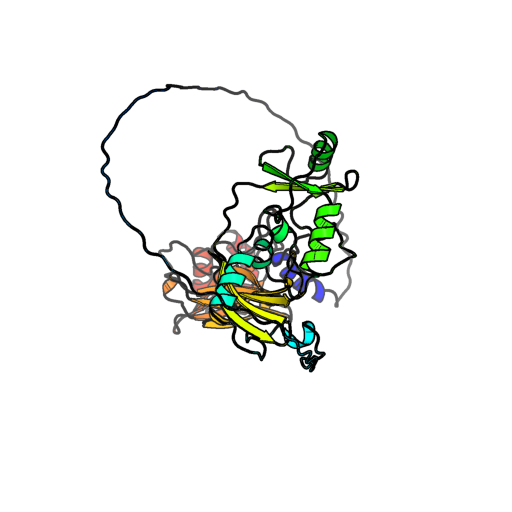 -15.016 -2.871 1.00 97.88 109 ASP A N 1
ATOM 815 C CA . ASP A 1 109 ? -26.057 -14.160 -3.322 1.00 97.88 109 ASP A CA 1
ATOM 816 C C . ASP A 1 109 ? -25.553 -12.709 -3.491 1.00 97.88 109 ASP A C 1
ATOM 818 O O . ASP A 1 109 ? -24.863 -12.190 -2.614 1.00 97.88 109 ASP A O 1
ATOM 822 N N . GLU A 1 110 ? -25.891 -12.043 -4.602 1.00 98.38 110 GLU A N 1
ATOM 823 C CA . GLU A 1 110 ? -25.551 -10.627 -4.844 1.00 98.38 110 GLU A CA 1
ATOM 824 C C . GLU A 1 110 ? -26.212 -9.708 -3.796 1.00 98.38 110 GLU A C 1
ATOM 826 O O . GLU A 1 110 ? -27.421 -9.796 -3.556 1.00 98.38 110 GLU A O 1
ATOM 831 N N . LEU A 1 111 ? -25.439 -8.793 -3.199 1.00 98.44 111 LEU A N 1
ATOM 832 C CA . LEU A 1 111 ? -25.959 -7.800 -2.253 1.00 98.44 111 LEU A CA 1
ATOM 833 C C . LEU A 1 111 ? -26.865 -6.788 -2.962 1.00 98.44 111 LEU A C 1
ATOM 835 O O . LEU A 1 111 ? -26.537 -6.252 -4.023 1.00 98.44 111 LEU A O 1
ATOM 839 N N . SER A 1 112 ? -28.004 -6.470 -2.349 1.00 98.38 112 SER A N 1
ATOM 840 C CA . SER A 1 112 ? -28.902 -5.445 -2.880 1.00 98.38 112 SER A CA 1
ATOM 841 C C . SER A 1 112 ? -28.326 -4.035 -2.697 1.00 98.38 112 SER A C 1
ATOM 843 O O . SER A 1 112 ? -27.577 -3.766 -1.759 1.00 98.38 112 SER A O 1
ATOM 845 N N . SER A 1 113 ? -28.737 -3.075 -3.533 1.00 98.12 113 SER A N 1
ATOM 846 C CA . SER A 1 113 ? -28.258 -1.684 -3.428 1.00 98.12 113 SER A CA 1
ATOM 847 C C . SER A 1 113 ? -28.523 -1.039 -2.058 1.00 98.12 113 SER A C 1
ATOM 849 O O . SER A 1 113 ? -27.781 -0.154 -1.662 1.00 98.12 113 SER A O 1
ATOM 851 N N . SER A 1 114 ? -29.541 -1.497 -1.314 1.00 98.19 114 SER A N 1
ATOM 852 C CA . SER A 1 114 ? -29.832 -1.023 0.051 1.00 98.19 114 SER A CA 1
ATOM 853 C C . SER A 1 114 ? -29.041 -1.769 1.139 1.00 98.19 114 SER A C 1
ATOM 855 O O . SER A 1 114 ? -29.079 -1.376 2.301 1.00 98.19 114 SER A O 1
ATOM 857 N N . GLU A 1 115 ? -28.348 -2.860 0.816 1.00 98.19 115 GLU A N 1
ATOM 858 C CA . GLU A 1 115 ? -27.287 -3.412 1.670 1.00 98.19 115 GLU A CA 1
ATOM 859 C C . GLU A 1 115 ? -25.977 -2.669 1.408 1.00 98.19 115 GLU A C 1
ATOM 861 O O . GLU A 1 115 ? -25.355 -2.215 2.362 1.00 98.19 115 GLU A O 1
ATOM 866 N N . LEU A 1 116 ? -25.623 -2.445 0.135 1.00 98.62 116 LEU A N 1
ATOM 867 C CA . LEU A 1 116 ? -24.438 -1.667 -0.251 1.00 98.62 116 LEU A CA 1
ATOM 868 C C . LEU A 1 116 ? -24.471 -0.239 0.319 1.00 98.62 116 LEU A C 1
ATOM 870 O O . LEU A 1 116 ? -23.496 0.177 0.924 1.00 98.62 116 LEU A O 1
ATOM 874 N N . GLU A 1 117 ? -25.607 0.465 0.246 1.00 98.31 117 GLU A N 1
ATOM 875 C CA . GLU A 1 117 ? -25.800 1.804 0.843 1.00 98.31 117 GLU A CA 1
ATOM 876 C C . GLU A 1 117 ? -25.559 1.826 2.369 1.00 98.31 117 GLU A C 1
ATOM 878 O O . GLU A 1 117 ? -25.002 2.784 2.896 1.00 98.31 117 GLU A O 1
ATOM 883 N N . LYS A 1 118 ? -25.917 0.751 3.091 1.00 97.81 118 LYS A N 1
ATOM 884 C CA . LYS A 1 118 ? -25.682 0.637 4.546 1.00 97.81 118 LYS A CA 1
ATOM 885 C C . LYS A 1 118 ? -24.248 0.248 4.886 1.00 97.81 118 LYS A C 1
ATOM 887 O O . LYS A 1 118 ? -23.731 0.676 5.911 1.00 97.81 118 LYS A O 1
ATOM 892 N N . LEU A 1 119 ? -23.626 -0.588 4.058 1.00 98.25 119 LEU A N 1
ATOM 893 C CA . LEU A 1 119 ? -22.216 -0.953 4.187 1.00 98.25 119 LEU A CA 1
ATOM 894 C C . LEU A 1 119 ? -21.325 0.253 3.860 1.00 98.25 119 LEU A C 1
ATOM 896 O O . LEU A 1 119 ? -20.338 0.480 4.547 1.00 98.25 119 LEU A O 1
ATOM 900 N N . GLU A 1 120 ? -21.730 1.084 2.899 1.00 98.25 120 GLU A N 1
ATOM 901 C CA . GLU A 1 120 ? -21.118 2.379 2.611 1.00 98.25 120 GLU A CA 1
ATOM 902 C C . GLU A 1 120 ? -21.266 3.343 3.795 1.00 98.25 120 GLU A C 1
ATOM 904 O O . GLU A 1 120 ? -20.264 3.889 4.253 1.00 98.25 120 GLU A O 1
ATOM 909 N N . GLU A 1 121 ? -22.472 3.504 4.356 1.00 97.44 121 GLU A N 1
ATOM 910 C CA . GLU A 1 121 ? -22.678 4.318 5.563 1.00 97.44 121 GLU A CA 1
ATOM 911 C C . GLU A 1 121 ? -21.821 3.818 6.740 1.00 97.44 121 GLU A C 1
ATOM 913 O O . GLU A 1 121 ? -21.166 4.629 7.388 1.00 97.44 121 GLU A O 1
ATOM 918 N N . TYR A 1 122 ? -21.760 2.501 6.976 1.00 97.06 122 TYR A N 1
ATOM 919 C CA . TYR A 1 122 ? -20.946 1.880 8.030 1.00 97.06 122 TYR A CA 1
ATOM 920 C C . TYR A 1 122 ? -19.441 2.115 7.835 1.00 97.06 122 TYR A C 1
ATOM 922 O O . TYR A 1 122 ? -18.768 2.578 8.753 1.00 97.06 122 TYR A O 1
ATOM 930 N N . LEU A 1 123 ? -18.904 1.853 6.638 1.00 96.88 123 LEU A N 1
ATOM 931 C CA . LEU A 1 123 ? -17.470 1.991 6.346 1.00 96.88 123 LEU A CA 1
ATOM 932 C C . LEU A 1 123 ? -16.988 3.450 6.304 1.00 96.88 123 LEU A C 1
ATOM 934 O O . LEU A 1 123 ? -15.794 3.692 6.463 1.00 96.88 123 LEU A O 1
ATOM 938 N N . ASN A 1 124 ? -17.888 4.424 6.137 1.00 95.62 124 ASN A N 1
ATOM 939 C CA . ASN A 1 124 ? -17.569 5.850 6.275 1.00 95.62 124 ASN A CA 1
ATOM 940 C C . ASN A 1 124 ? -17.576 6.348 7.740 1.00 95.62 124 ASN A C 1
ATOM 942 O O . ASN A 1 124 ? -17.221 7.503 7.986 1.00 95.62 124 ASN A O 1
ATOM 946 N N . GLN A 1 125 ? -17.960 5.524 8.724 1.00 94.44 125 GLN A N 1
ATOM 947 C CA . GLN A 1 125 ? -17.888 5.894 10.146 1.00 94.44 125 GLN A CA 1
ATOM 948 C C . GLN A 1 125 ? -16.434 5.884 10.645 1.00 94.44 125 GLN A C 1
ATOM 950 O O . GLN A 1 125 ? -15.599 5.111 10.173 1.00 94.44 125 GLN A O 1
ATOM 955 N N . VAL A 1 126 ? -16.115 6.756 11.607 1.00 92.00 126 VAL A N 1
ATOM 956 C CA . VAL A 1 126 ? -14.735 6.999 12.080 1.00 92.00 126 VAL A CA 1
ATOM 957 C C . VAL A 1 126 ? -14.091 5.741 12.684 1.00 92.00 126 VAL A C 1
ATOM 959 O O . VAL A 1 126 ? -12.888 5.543 12.548 1.00 92.00 126 VAL A O 1
ATOM 962 N N . ASP A 1 127 ? -14.895 4.863 13.284 1.00 94.31 127 ASP A N 1
ATOM 963 C CA . ASP A 1 127 ? -14.512 3.571 13.868 1.00 94.31 127 ASP A CA 1
ATOM 964 C C . ASP A 1 127 ? -14.321 2.437 12.845 1.00 94.31 127 ASP A C 1
ATOM 966 O O . ASP A 1 127 ? -13.880 1.349 13.211 1.00 94.31 127 ASP A O 1
ATOM 970 N N . ASN A 1 128 ? -14.642 2.672 11.569 1.00 95.56 128 ASN A N 1
ATOM 971 C CA . ASN A 1 128 ? -14.571 1.669 10.498 1.00 95.56 128 ASN A CA 1
ATOM 972 C C . ASN A 1 128 ? -13.685 2.109 9.320 1.00 95.56 128 ASN A C 1
ATOM 974 O O . ASN A 1 128 ? -13.072 1.270 8.658 1.00 95.56 128 ASN A O 1
ATOM 978 N N . TYR A 1 129 ? -13.567 3.417 9.083 1.00 94.50 129 TYR A N 1
ATOM 979 C CA . TYR A 1 129 ? -12.876 4.002 7.932 1.00 94.50 129 TYR A CA 1
ATOM 980 C C . TYR A 1 129 ? -11.426 3.528 7.772 1.00 94.50 129 TYR A C 1
ATOM 982 O O . TYR A 1 129 ? -11.013 3.166 6.670 1.00 94.50 129 TYR A O 1
ATOM 990 N N . GLY A 1 130 ? -10.650 3.467 8.856 1.00 93.94 130 GLY A N 1
ATOM 991 C CA . GLY A 1 130 ? -9.233 3.099 8.785 1.00 93.94 130 GLY A CA 1
ATOM 992 C C . GLY A 1 130 ? -8.973 1.671 8.275 1.00 93.94 130 GLY A C 1
ATOM 993 O O . GLY A 1 130 ? -7.994 1.443 7.564 1.00 93.94 130 GLY A O 1
ATOM 994 N N . PHE A 1 131 ? -9.902 0.732 8.506 1.00 96.75 131 PHE A N 1
ATOM 995 C CA . PHE A 1 131 ? -9.835 -0.632 7.959 1.00 96.75 131 PHE A CA 1
ATOM 996 C C . PHE A 1 131 ? -9.980 -0.688 6.427 1.00 96.75 131 PHE A C 1
ATOM 998 O O . PHE A 1 131 ? -9.706 -1.732 5.828 1.00 96.75 131 PHE A O 1
ATOM 1005 N N . THR A 1 132 ? -10.416 0.400 5.781 1.00 95.38 132 THR A N 1
ATOM 1006 C CA . THR A 1 132 ? -10.571 0.483 4.318 1.00 95.38 132 THR A CA 1
ATOM 1007 C C . THR A 1 132 ? -9.276 0.871 3.598 1.00 95.38 132 THR A C 1
ATOM 1009 O O . THR A 1 132 ? -9.118 0.541 2.423 1.00 95.38 132 THR A O 1
ATOM 1012 N N . LEU A 1 133 ? -8.329 1.504 4.304 1.00 91.75 133 LEU A N 1
ATOM 1013 C CA . LEU A 1 133 ? -7.193 2.218 3.710 1.00 91.75 133 LEU A CA 1
ATOM 1014 C C . LEU A 1 133 ? -6.051 1.315 3.224 1.00 91.75 133 LEU A C 1
ATOM 1016 O O . LEU A 1 133 ? -5.483 1.580 2.165 1.00 91.75 133 LEU A O 1
ATOM 1020 N N . ALA A 1 134 ? -5.717 0.274 3.991 1.00 92.19 134 ALA A N 1
ATOM 1021 C CA . ALA A 1 134 ? -4.541 -0.576 3.784 1.00 92.19 134 ALA A CA 1
ATOM 1022 C C . ALA A 1 134 ? -4.914 -2.043 3.505 1.00 92.19 134 ALA A C 1
ATOM 1024 O O . ALA A 1 134 ? -5.993 -2.508 3.877 1.00 92.19 134 ALA A O 1
ATOM 1025 N N . SER A 1 135 ? -4.011 -2.785 2.857 1.00 94.69 135 SER A N 1
ATOM 1026 C CA . SER A 1 135 ? -4.201 -4.214 2.571 1.00 94.69 135 SER A CA 1
ATOM 1027 C C . SER A 1 135 ? -3.821 -5.097 3.759 1.00 94.69 135 SER A C 1
ATOM 1029 O O . SER A 1 135 ? -2.797 -4.862 4.395 1.00 94.69 135 SER A O 1
ATOM 1031 N N . TYR A 1 136 ? -4.604 -6.145 4.020 1.00 95.31 136 TYR A N 1
ATOM 1032 C CA . TYR A 1 136 ? -4.301 -7.174 5.021 1.00 95.31 136 TYR A CA 1
ATOM 1033 C C . TYR A 1 136 ? -4.983 -8.503 4.674 1.00 95.31 136 TYR A C 1
ATOM 1035 O O . TYR A 1 136 ? -6.163 -8.532 4.309 1.00 95.31 136 TYR A O 1
ATOM 1043 N N . LYS A 1 137 ? -4.247 -9.617 4.803 1.00 94.06 137 LYS A N 1
ATOM 1044 C CA . LYS A 1 137 ? -4.723 -10.967 4.441 1.00 94.06 137 LYS A CA 1
ATOM 1045 C C . LYS A 1 137 ? -5.627 -11.608 5.492 1.00 94.06 137 LYS A C 1
ATOM 1047 O O . LYS A 1 137 ? -6.451 -12.456 5.158 1.00 94.06 137 LYS A O 1
ATOM 1052 N N . ASN A 1 138 ? -5.441 -11.221 6.747 1.00 93.12 138 ASN A N 1
ATOM 1053 C CA . ASN A 1 138 ? -6.197 -11.646 7.918 1.00 93.12 138 ASN A CA 1
ATOM 1054 C C . ASN A 1 138 ? -6.108 -10.554 9.007 1.00 93.12 138 ASN A C 1
ATOM 1056 O O . ASN A 1 138 ? -5.343 -9.596 8.865 1.00 93.12 138 ASN A O 1
ATOM 1060 N N . ALA A 1 139 ? -6.857 -10.703 10.102 1.00 92.25 139 ALA A N 1
ATOM 1061 C CA . ALA A 1 139 ? -6.901 -9.702 11.170 1.00 92.25 139 ALA A CA 1
ATOM 1062 C C . ALA A 1 139 ? -5.539 -9.451 11.857 1.00 92.25 139 ALA A C 1
ATOM 1064 O O . ALA A 1 139 ? -5.229 -8.315 12.210 1.00 92.25 139 ALA A O 1
ATOM 1065 N N . ASP A 1 140 ? -4.683 -10.476 11.961 1.00 91.38 140 ASP A N 1
ATOM 1066 C CA . ASP A 1 140 ? -3.320 -10.369 12.516 1.00 91.38 140 ASP A CA 1
ATOM 1067 C C . ASP A 1 140 ? -2.379 -9.466 11.684 1.00 91.38 140 ASP A C 1
ATOM 1069 O O . ASP A 1 140 ? -1.267 -9.160 12.117 1.00 91.38 140 ASP A O 1
ATOM 1073 N N . GLN A 1 141 ? -2.789 -9.077 10.470 1.00 93.00 141 GLN A N 1
ATOM 1074 C CA . GLN A 1 141 ? -2.018 -8.251 9.533 1.00 93.00 141 GLN A CA 1
ATOM 1075 C C . GLN A 1 141 ? -2.605 -6.852 9.307 1.00 93.00 141 GLN A C 1
ATOM 1077 O O . GLN A 1 141 ? -2.088 -6.117 8.468 1.00 93.00 141 GLN A O 1
ATOM 1082 N N . ILE A 1 142 ? -3.667 -6.476 10.022 1.00 95.19 142 ILE A N 1
ATOM 1083 C CA . ILE A 1 142 ? -4.242 -5.127 9.953 1.00 95.19 142 ILE A CA 1
ATOM 1084 C C . ILE A 1 142 ? -3.177 -4.098 10.356 1.00 95.19 142 ILE A C 1
ATOM 1086 O O . ILE A 1 142 ? -2.543 -4.233 11.403 1.00 95.19 142 ILE A O 1
ATOM 1090 N N . ASP A 1 143 ? -2.988 -3.054 9.543 1.00 93.44 143 ASP A N 1
ATOM 1091 C CA . ASP A 1 143 ? -2.135 -1.929 9.931 1.00 93.44 143 ASP A CA 1
ATOM 1092 C C . ASP A 1 143 ? -2.903 -1.003 10.877 1.00 93.44 143 ASP A C 1
ATOM 1094 O O . ASP A 1 143 ? -3.622 -0.083 10.471 1.00 93.44 143 ASP A O 1
ATOM 1098 N N . TRP A 1 144 ? -2.757 -1.279 12.169 1.00 95.06 144 TRP A N 1
ATOM 1099 C CA . TRP A 1 144 ? -3.432 -0.556 13.239 1.00 95.06 144 TRP A CA 1
ATOM 1100 C C . TRP A 1 144 ? -3.061 0.930 13.301 1.00 95.06 144 TRP A C 1
ATOM 1102 O O . TRP A 1 144 ? -3.849 1.710 13.832 1.00 95.06 144 TRP A O 1
ATOM 1112 N N . GLY A 1 145 ? -1.948 1.357 12.689 1.00 91.62 145 GLY A N 1
ATOM 1113 C CA . GLY A 1 145 ? -1.657 2.784 12.518 1.00 91.62 145 GLY A CA 1
ATOM 1114 C C . GLY A 1 145 ? -2.701 3.481 11.648 1.00 91.62 145 GLY A C 1
ATOM 1115 O O . GLY A 1 145 ? -3.258 4.497 12.052 1.00 91.62 145 GLY A O 1
ATOM 1116 N N . TYR A 1 146 ? -3.067 2.892 10.503 1.00 90.50 146 TYR A N 1
ATOM 1117 C CA . TYR A 1 146 ? -4.140 3.418 9.647 1.00 90.50 146 TYR A CA 1
ATOM 1118 C C . TYR A 1 146 ? -5.528 3.331 10.295 1.00 90.50 146 TYR A C 1
ATOM 1120 O O . TYR A 1 146 ? -6.374 4.183 10.021 1.00 90.50 146 TYR A O 1
ATOM 1128 N N . VAL A 1 147 ? -5.763 2.337 11.160 1.00 94.81 147 VAL A N 1
ATOM 1129 C CA . VAL A 1 147 ? -7.013 2.223 11.931 1.00 94.81 147 VAL A CA 1
ATOM 1130 C C . VAL A 1 147 ? -7.129 3.352 12.958 1.00 94.81 147 VAL A C 1
ATOM 1132 O O . VAL A 1 147 ? -8.122 4.080 12.959 1.00 94.81 147 VAL A O 1
ATOM 1135 N N . PHE A 1 148 ? -6.103 3.552 13.788 1.00 94.00 148 PHE A N 1
ATOM 1136 C CA . PHE A 1 148 ? -6.134 4.521 14.888 1.00 94.00 148 PHE A CA 1
ATOM 1137 C C . PHE A 1 148 ? -5.723 5.953 14.498 1.00 94.00 148 PHE A C 1
ATOM 1139 O O . PHE A 1 148 ? -5.931 6.862 15.297 1.00 94.00 148 PHE A O 1
ATOM 1146 N N . ALA A 1 149 ? -5.252 6.209 13.269 1.00 87.94 149 ALA A N 1
ATOM 1147 C CA . ALA A 1 149 ? -4.887 7.548 12.768 1.00 87.94 149 ALA A CA 1
ATOM 1148 C C . ALA A 1 149 ? -5.998 8.620 12.877 1.00 87.94 149 ALA A C 1
ATOM 1150 O O . ALA A 1 149 ? -5.707 9.812 12.842 1.00 87.94 149 ALA A O 1
ATOM 1151 N N . TYR A 1 150 ? -7.262 8.207 13.014 1.00 83.94 150 TYR A N 1
ATOM 1152 C CA . TYR A 1 150 ? -8.427 9.083 13.225 1.00 83.94 150 TYR A CA 1
ATOM 1153 C C . TYR A 1 150 ? -9.080 8.860 14.607 1.00 83.94 150 TYR A C 1
ATOM 1155 O O . TYR A 1 150 ? -10.271 9.104 14.790 1.00 83.94 150 TYR A O 1
ATOM 1163 N N . GLY A 1 151 ? -8.332 8.297 15.561 1.00 89.31 151 GLY A N 1
ATOM 1164 C CA . GLY A 1 151 ? -8.809 7.850 16.876 1.00 89.31 151 GLY A CA 1
ATOM 1165 C C . GLY A 1 151 ? -9.714 6.610 16.848 1.00 89.31 151 GLY A C 1
ATOM 1166 O O . GLY A 1 151 ? -10.076 6.105 17.902 1.00 89.31 151 GLY A O 1
ATOM 1167 N N . ALA A 1 152 ? -10.102 6.117 15.665 1.00 92.75 152 ALA A N 1
ATOM 1168 C CA . ALA A 1 152 ? -11.051 5.014 15.476 1.00 92.75 152 ALA A CA 1
ATOM 1169 C C . ALA A 1 152 ? -12.378 5.169 16.261 1.00 92.75 152 ALA A C 1
ATOM 1171 O O . ALA A 1 152 ? -12.983 4.189 16.687 1.00 92.75 152 ALA A O 1
ATOM 1172 N N . GLY A 1 153 ? -12.828 6.408 16.489 1.00 92.81 153 GLY A N 1
ATOM 1173 C CA . GLY A 1 153 ? -14.024 6.703 17.289 1.00 92.81 153 GLY A CA 1
ATOM 1174 C C . GLY A 1 153 ? -13.859 6.535 18.808 1.00 92.81 153 GLY A C 1
ATOM 1175 O O . GLY A 1 153 ? -14.818 6.779 19.538 1.00 92.81 153 GLY A O 1
ATOM 1176 N N . ILE A 1 154 ? -12.669 6.164 19.292 1.00 95.38 154 ILE A N 1
ATOM 1177 C CA . ILE A 1 154 ? -12.328 6.100 20.719 1.00 95.38 154 ILE A CA 1
ATOM 1178 C C . ILE A 1 154 ? -12.154 7.535 21.252 1.00 95.38 154 ILE A C 1
ATOM 1180 O O . ILE A 1 154 ? -11.542 8.382 20.598 1.00 95.38 154 ILE A O 1
ATOM 1184 N N . GLU A 1 155 ? -12.699 7.835 22.436 1.00 94.56 155 GLU A N 1
ATOM 1185 C CA . GLU A 1 155 ? -12.488 9.134 23.092 1.00 94.56 155 GLU A CA 1
ATOM 1186 C C . GLU A 1 155 ? -11.051 9.238 23.640 1.00 94.56 155 GLU A C 1
ATOM 1188 O O . GLU A 1 155 ? -10.539 8.295 24.240 1.00 94.56 155 GLU A O 1
ATOM 1193 N N . ASN A 1 156 ? -10.403 10.400 23.476 1.00 94.94 156 ASN A N 1
ATOM 1194 C CA . ASN A 1 156 ? -9.088 10.651 24.076 1.00 94.94 156 ASN A CA 1
ATOM 1195 C C . ASN A 1 156 ? -9.163 10.527 25.610 1.00 94.94 156 ASN A C 1
ATOM 1197 O O . ASN A 1 156 ? -9.989 11.185 26.248 1.00 94.94 156 ASN A O 1
ATOM 1201 N N . CYS A 1 157 ? -8.282 9.721 26.204 1.00 96.12 157 CYS A N 1
ATOM 1202 C CA . CYS A 1 157 ? -8.277 9.460 27.642 1.00 96.12 157 CYS A CA 1
ATOM 1203 C C . CYS A 1 157 ? -7.666 10.617 28.458 1.00 96.12 157 CYS A C 1
ATOM 1205 O O . CYS A 1 157 ? -6.877 11.412 27.951 1.00 96.12 157 CYS A O 1
ATOM 1207 N N . ASP A 1 158 ? -7.966 10.682 29.761 1.00 96.19 158 ASP A N 1
ATOM 1208 C CA . ASP A 1 158 ? -7.253 11.569 30.693 1.00 96.19 158 ASP A CA 1
ATOM 1209 C C . ASP A 1 158 ? -5.773 11.138 30.817 1.00 96.19 158 ASP A C 1
ATOM 1211 O O . ASP A 1 158 ? -5.484 10.019 31.243 1.00 96.19 158 ASP A O 1
ATOM 1215 N N . TYR A 1 159 ? -4.831 12.041 30.527 1.00 96.12 159 TYR A N 1
ATOM 1216 C CA . TYR A 1 159 ? -3.386 11.833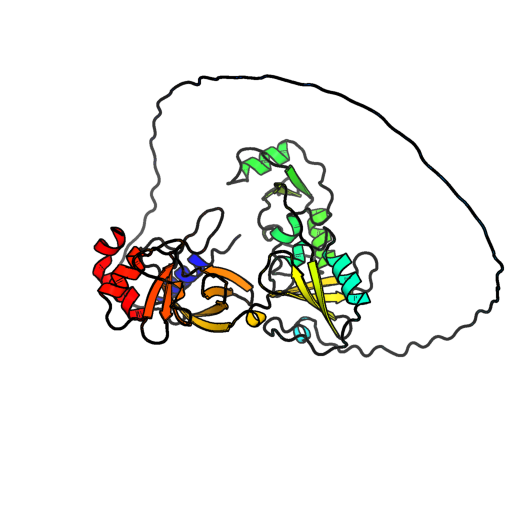 30.709 1.00 96.12 159 TYR A CA 1
ATOM 1217 C C . TYR A 1 159 ? -2.745 12.921 31.586 1.00 96.12 159 TYR A C 1
ATOM 1219 O O . TYR A 1 159 ? -3.279 14.021 31.745 1.00 96.12 159 TYR A O 1
ATOM 1227 N N . SER A 1 160 ? -1.587 12.622 32.187 1.00 96.50 160 SER A N 1
ATOM 1228 C CA . SER A 1 160 ? -0.803 13.596 32.963 1.00 96.50 160 SER A CA 1
ATOM 1229 C C . SER A 1 160 ? 0.352 14.178 32.142 1.00 96.50 160 SER A C 1
ATOM 1231 O O . SER A 1 160 ? 0.716 13.641 31.097 1.00 96.50 160 SER A O 1
ATOM 1233 N N . GLN A 1 161 ? 0.955 15.274 32.617 1.00 96.06 161 GLN A N 1
ATOM 1234 C CA . GLN A 1 161 ? 2.121 15.860 31.944 1.00 96.06 161 GLN A CA 1
ATOM 1235 C C . GLN A 1 161 ? 3.296 14.877 31.930 1.00 96.06 161 GLN A C 1
ATOM 1237 O O . GLN A 1 161 ? 3.976 14.764 30.923 1.00 96.06 161 GLN A O 1
ATOM 1242 N N . GLU A 1 162 ? 3.485 14.109 33.003 1.00 97.12 162 GLU A N 1
ATOM 1243 C CA . GLU A 1 162 ? 4.538 13.098 33.105 1.00 97.12 162 GLU A CA 1
ATOM 1244 C C . GLU A 1 162 ? 4.381 11.957 32.077 1.00 97.12 162 GLU A C 1
ATOM 1246 O O . GLU A 1 162 ? 5.377 11.344 31.698 1.00 97.12 162 GLU A O 1
ATOM 1251 N N . ALA A 1 163 ? 3.161 11.694 31.591 1.00 96.69 163 ALA A N 1
ATOM 1252 C CA . ALA A 1 163 ? 2.915 10.760 30.489 1.00 96.69 163 ALA A CA 1
ATOM 1253 C C . ALA A 1 163 ? 3.281 11.362 29.120 1.00 96.69 163 ALA A C 1
ATOM 1255 O O . ALA A 1 163 ? 3.833 10.661 28.277 1.00 96.69 163 ALA A O 1
ATOM 1256 N N . VAL A 1 164 ? 3.037 12.664 28.917 1.00 96.25 164 VAL A N 1
ATOM 1257 C CA . VAL A 1 164 ? 3.458 13.396 27.705 1.00 96.25 164 VAL A CA 1
ATOM 1258 C C . VAL A 1 164 ? 4.978 13.565 27.668 1.00 96.25 164 VAL A C 1
ATOM 1260 O O . VAL A 1 164 ? 5.590 13.362 26.626 1.00 96.25 164 VAL A O 1
ATOM 1263 N N . ASP A 1 165 ? 5.603 13.871 28.806 1.00 95.38 165 ASP A N 1
ATOM 1264 C CA . ASP A 1 165 ? 7.060 13.970 28.931 1.00 95.38 165 ASP A CA 1
ATOM 1265 C C . ASP A 1 165 ? 7.724 12.614 28.604 1.00 95.38 165 ASP A C 1
ATOM 1267 O O . ASP A 1 165 ? 8.720 12.572 27.884 1.00 95.38 165 ASP A O 1
ATOM 1271 N N . ALA A 1 166 ? 7.135 11.499 29.062 1.00 95.81 166 ALA A N 1
ATOM 1272 C CA . ALA A 1 166 ? 7.589 10.143 28.740 1.00 95.81 166 ALA A CA 1
ATOM 1273 C C . ALA A 1 166 ? 7.311 9.730 27.280 1.00 95.81 166 ALA A C 1
ATOM 1275 O O . ALA A 1 166 ? 8.106 8.994 26.701 1.00 95.81 166 ALA A O 1
ATOM 1276 N N . TYR A 1 167 ? 6.222 10.213 26.668 1.00 94.88 167 TYR A N 1
ATOM 1277 C CA . TYR A 1 167 ? 5.976 10.075 25.228 1.00 94.88 167 TYR A CA 1
ATOM 1278 C C . TYR A 1 167 ? 7.086 10.751 24.413 1.00 94.88 167 TYR A C 1
ATOM 1280 O O . TYR A 1 167 ? 7.641 10.125 23.513 1.00 94.88 167 TYR A O 1
ATOM 1288 N N . LEU A 1 168 ? 7.446 11.992 24.756 1.00 94.94 168 LEU A N 1
ATOM 1289 C CA . LEU A 1 168 ? 8.493 12.742 24.060 1.00 94.94 168 LEU A CA 1
ATOM 1290 C C . LEU A 1 168 ? 9.890 12.132 24.293 1.00 94.94 168 LEU A C 1
ATOM 1292 O O . LEU A 1 168 ? 10.651 12.005 23.342 1.00 94.94 168 LEU A O 1
ATOM 1296 N N . GLU A 1 169 ? 10.217 11.654 25.504 1.00 93.44 169 GLU A N 1
ATOM 1297 C CA . GLU A 1 169 ? 11.483 10.927 25.759 1.00 93.44 169 GLU A CA 1
ATOM 1298 C C . GLU A 1 169 ? 11.564 9.575 25.011 1.00 93.44 169 GLU A C 1
ATOM 1300 O O . GLU A 1 169 ? 12.661 9.089 24.734 1.00 93.44 169 GLU A O 1
ATOM 1305 N N . ALA A 1 170 ? 10.422 8.977 24.653 1.00 89.62 170 ALA A N 1
ATOM 1306 C CA . ALA A 1 170 ? 10.333 7.750 23.855 1.00 89.62 170 ALA A CA 1
ATOM 1307 C C . ALA A 1 170 ? 10.148 7.992 22.339 1.00 89.62 170 ALA A C 1
ATOM 1309 O O . ALA A 1 170 ? 10.047 7.026 21.580 1.00 89.62 170 ALA A O 1
ATOM 1310 N N . SER A 1 171 ? 10.088 9.251 21.895 1.00 83.44 171 SER A N 1
ATOM 1311 C CA . SER A 1 171 ? 9.844 9.637 20.504 1.00 83.44 171 SER A CA 1
ATOM 1312 C C . SER A 1 171 ? 11.147 10.036 19.809 1.00 83.44 171 SER A C 1
ATOM 1314 O O . SER A 1 171 ? 11.665 11.128 20.026 1.00 83.44 171 SER A O 1
ATOM 1316 N N . ASP A 1 172 ? 11.643 9.192 18.899 1.00 76.31 172 ASP A N 1
ATOM 1317 C CA . ASP A 1 172 ? 12.788 9.526 18.029 1.00 76.31 172 ASP A CA 1
ATOM 1318 C C . ASP A 1 172 ? 12.470 10.661 17.016 1.00 76.31 172 ASP A C 1
ATOM 1320 O O . ASP A 1 172 ? 13.362 11.114 16.295 1.00 76.31 172 ASP A O 1
ATOM 1324 N N . GLU A 1 173 ? 11.211 11.117 16.929 1.00 74.75 173 GLU A N 1
ATOM 1325 C CA . GLU A 1 173 ? 10.725 12.062 15.908 1.00 74.75 173 GLU A CA 1
ATOM 1326 C C . GLU A 1 173 ? 10.362 13.463 16.440 1.00 74.75 173 GLU A C 1
ATOM 1328 O O . GLU A 1 173 ? 10.358 14.414 15.656 1.00 74.75 173 GLU A O 1
ATOM 1333 N N . PHE A 1 174 ? 10.060 13.623 17.738 1.00 79.81 174 PHE A N 1
ATOM 1334 C CA . PHE A 1 174 ? 9.445 14.851 18.271 1.00 79.81 174 PHE A CA 1
ATOM 1335 C C . PHE A 1 174 ? 10.002 15.285 19.639 1.00 79.81 174 PHE A C 1
ATOM 1337 O O . PHE A 1 174 ? 9.666 14.697 20.662 1.00 79.81 174 PHE A O 1
ATOM 1344 N N . ASP A 1 175 ? 10.737 16.405 19.671 1.00 86.31 175 ASP A N 1
ATOM 1345 C CA . ASP A 1 175 ? 11.167 17.090 20.910 1.00 86.31 175 ASP A CA 1
ATOM 1346 C C . ASP A 1 175 ? 10.009 17.817 21.641 1.00 86.31 175 ASP A C 1
ATOM 1348 O O . ASP A 1 175 ? 10.164 18.267 22.781 1.00 86.31 175 ASP A O 1
ATOM 1352 N N . SER A 1 176 ? 8.853 18.008 20.990 1.00 90.00 176 SER A N 1
ATOM 1353 C CA . SER A 1 176 ? 7.682 18.674 21.579 1.00 90.00 176 SER A CA 1
ATOM 1354 C C . SER A 1 176 ? 6.359 18.270 20.911 1.00 90.00 176 SER A C 1
ATOM 1356 O O . SER A 1 176 ? 6.349 17.618 19.868 1.00 90.00 176 SER A O 1
ATOM 1358 N N . VAL A 1 177 ? 5.232 18.662 21.518 1.00 91.00 177 VAL A N 1
ATOM 1359 C CA . VAL A 1 177 ? 3.904 18.538 20.897 1.00 91.00 177 VAL A CA 1
ATOM 1360 C C . VAL A 1 177 ? 3.658 19.756 20.001 1.00 91.00 177 VAL A C 1
ATOM 1362 O O . VAL A 1 177 ? 3.466 20.867 20.498 1.00 91.00 177 VAL A O 1
ATOM 1365 N N . GLU A 1 178 ? 3.686 19.534 18.688 1.00 88.62 178 GLU A N 1
ATOM 1366 C CA . GLU A 1 178 ? 3.510 20.536 17.628 1.00 88.62 178 GLU A CA 1
ATOM 1367 C C . GLU A 1 178 ? 2.118 20.478 16.969 1.00 88.62 178 GLU A C 1
ATOM 1369 O O . GLU A 1 178 ? 1.659 21.486 16.427 1.00 88.62 178 GLU A O 1
ATOM 1374 N N . TYR A 1 179 ? 1.442 19.325 17.038 1.00 88.69 179 TYR A N 1
ATOM 1375 C CA . TYR A 1 179 ? 0.133 19.066 16.421 1.00 88.69 179 TYR A CA 1
ATOM 1376 C C . TYR A 1 179 ? -0.909 18.589 17.450 1.00 88.69 179 TYR A C 1
ATOM 1378 O O . TYR A 1 179 ? -0.623 18.521 18.648 1.00 88.69 179 TYR A O 1
ATOM 1386 N N . ASP A 1 180 ? -2.123 18.256 16.999 1.00 89.75 180 ASP A N 1
ATOM 1387 C CA . ASP A 1 180 ? -3.153 17.707 17.882 1.00 89.75 180 ASP A CA 1
ATOM 1388 C C . ASP A 1 180 ? -2.740 16.306 18.362 1.00 89.75 180 ASP A C 1
ATOM 1390 O O . ASP A 1 180 ? -2.398 15.420 17.575 1.00 89.75 180 ASP A O 1
ATOM 1394 N N . LEU A 1 181 ? -2.742 16.114 19.683 1.00 92.25 181 LEU A N 1
ATOM 1395 C CA . LEU A 1 181 ? -2.300 14.880 20.326 1.00 92.25 181 LEU A CA 1
ATOM 1396 C C . LEU A 1 181 ? -3.484 13.921 20.505 1.00 92.25 181 LEU A C 1
ATOM 1398 O O . LEU A 1 181 ? -4.415 14.207 21.263 1.00 92.25 181 LEU A O 1
ATOM 1402 N N . ILE A 1 182 ? -3.423 12.765 19.846 1.00 93.69 182 ILE A N 1
ATOM 1403 C CA . ILE A 1 182 ? -4.266 11.613 20.170 1.00 93.69 182 ILE A CA 1
ATOM 1404 C C . ILE A 1 182 ? -3.634 10.884 21.361 1.00 93.69 182 ILE A C 1
ATOM 1406 O O . ILE A 1 182 ? -2.423 10.659 21.387 1.00 93.69 182 ILE A O 1
ATOM 1410 N N . ALA A 1 183 ? -4.466 10.500 22.329 1.00 96.44 183 ALA A N 1
ATOM 1411 C CA . ALA A 1 183 ? -4.095 9.724 23.506 1.00 96.44 183 ALA A CA 1
ATOM 1412 C C . ALA A 1 183 ? -5.171 8.657 23.763 1.00 96.44 183 ALA A C 1
ATOM 1414 O O . ALA A 1 183 ? -6.230 8.961 24.312 1.00 96.44 183 ALA A O 1
ATOM 1415 N N . LEU A 1 184 ? -4.919 7.416 23.339 1.00 97.62 184 LEU A N 1
ATOM 1416 C CA . LEU A 1 184 ? -5.860 6.300 23.497 1.00 97.62 184 LEU A CA 1
ATOM 1417 C C . LEU A 1 184 ? -5.425 5.415 24.666 1.00 97.62 184 LEU A C 1
ATOM 1419 O O . LEU A 1 184 ? -4.253 5.038 24.741 1.00 97.62 184 LEU A O 1
ATOM 1423 N N . SER A 1 185 ? -6.348 5.041 25.557 1.00 97.56 185 SER A N 1
ATOM 1424 C CA . SER A 1 185 ? -6.019 4.073 26.607 1.00 97.56 185 SER A CA 1
ATOM 1425 C C . SER A 1 185 ? -5.821 2.683 25.999 1.00 97.56 185 SER A C 1
ATOM 1427 O O . SER A 1 185 ? -6.508 2.287 25.052 1.00 97.56 185 SER A O 1
ATOM 1429 N N . GLY A 1 186 ? -4.888 1.911 26.549 1.00 96.94 186 GLY A N 1
ATOM 1430 C CA . GLY A 1 186 ? -4.659 0.547 26.099 1.00 96.94 186 GLY A CA 1
ATOM 1431 C C . GLY A 1 186 ? -5.830 -0.387 26.399 1.00 96.94 186 GLY A C 1
ATOM 1432 O O . GLY A 1 186 ? -6.012 -1.363 25.674 1.00 96.94 186 GLY A O 1
ATOM 1433 N N . GLU A 1 187 ? -6.644 -0.107 27.424 1.00 96.81 187 GLU A N 1
ATOM 1434 C CA . GLU A 1 187 ? -7.875 -0.862 27.694 1.00 96.81 187 GLU A CA 1
ATOM 1435 C C . GLU A 1 187 ? -8.878 -0.683 26.546 1.00 96.81 187 GLU A C 1
ATOM 1437 O O . GLU A 1 187 ? -9.344 -1.683 25.999 1.00 96.81 187 GLU A O 1
ATOM 1442 N N . ASP A 1 188 ? -9.104 0.557 26.102 1.00 97.44 188 ASP A N 1
ATOM 1443 C CA . ASP A 1 188 ? -10.022 0.867 24.998 1.00 97.44 188 ASP A CA 1
ATOM 1444 C C . ASP A 1 188 ? -9.497 0.351 23.648 1.00 97.44 188 ASP A C 1
ATOM 1446 O O . ASP A 1 188 ? -10.252 -0.250 22.885 1.00 97.44 188 ASP A O 1
ATOM 1450 N N . VAL A 1 189 ? -8.193 0.496 23.368 1.00 97.62 189 VAL A N 1
ATOM 1451 C CA . VAL A 1 189 ? -7.558 -0.055 22.152 1.00 97.62 189 VAL A CA 1
ATOM 1452 C C . VAL A 1 189 ? -7.700 -1.578 22.093 1.00 97.62 189 VAL A C 1
ATOM 1454 O O . VAL A 1 189 ? -8.067 -2.121 21.051 1.00 97.62 189 VAL A O 1
ATOM 1457 N N . ARG A 1 190 ? -7.450 -2.291 23.200 1.00 97.44 190 ARG A N 1
ATOM 1458 C CA . ARG A 1 190 ? -7.573 -3.760 23.238 1.00 97.44 190 ARG A CA 1
ATOM 1459 C C . ARG A 1 190 ? -9.031 -4.218 23.137 1.00 97.44 190 ARG A C 1
ATOM 1461 O O . ARG A 1 190 ? -9.290 -5.186 22.427 1.00 97.44 190 ARG A O 1
ATOM 1468 N N . ALA A 1 191 ? -9.969 -3.513 23.772 1.00 96.69 191 ALA A N 1
ATOM 1469 C CA . ALA A 1 191 ? -11.400 -3.790 23.642 1.00 96.69 191 ALA A CA 1
ATOM 1470 C C . ALA A 1 191 ? -11.889 -3.588 22.197 1.00 96.69 191 ALA A C 1
ATOM 1472 O O . ALA A 1 191 ? -12.524 -4.475 21.632 1.00 96.69 191 ALA A O 1
ATOM 1473 N N . PHE A 1 192 ? -11.506 -2.476 21.561 1.00 97.19 192 PHE A N 1
ATOM 1474 C CA . PHE A 1 192 ? -11.819 -2.187 20.161 1.00 97.19 192 PHE A CA 1
ATOM 1475 C C . PHE A 1 192 ? -11.289 -3.269 19.205 1.00 97.19 192 PHE A C 1
ATOM 1477 O O . PHE A 1 192 ? -11.998 -3.692 18.291 1.00 97.19 192 PHE A O 1
ATOM 1484 N N . VAL A 1 193 ? -10.061 -3.754 19.424 1.00 97.12 193 VAL A N 1
ATOM 1485 C CA . VAL A 1 193 ? -9.488 -4.866 18.647 1.00 97.12 193 VAL A CA 1
ATOM 1486 C C . VAL A 1 193 ? -10.289 -6.160 18.858 1.00 97.12 193 VAL A C 1
ATOM 1488 O O . VAL A 1 193 ? -10.652 -6.807 17.869 1.00 97.12 193 VAL A O 1
ATOM 1491 N N . GLU A 1 194 ? -10.610 -6.527 20.106 1.00 96.12 194 GLU A N 1
ATOM 1492 C CA . GLU A 1 194 ? -11.409 -7.725 20.419 1.00 96.12 194 GLU A CA 1
ATOM 1493 C C . GLU A 1 194 ? -12.807 -7.658 19.781 1.00 96.12 194 GLU A C 1
ATOM 1495 O O . GLU A 1 194 ? -13.258 -8.639 19.186 1.00 96.12 194 GLU A O 1
ATOM 1500 N N . ASP A 1 195 ? -13.459 -6.496 19.804 1.00 95.50 195 ASP A N 1
ATOM 1501 C CA . ASP A 1 195 ? -14.754 -6.291 19.157 1.00 95.50 195 ASP A CA 1
ATOM 1502 C C . ASP A 1 195 ? -14.647 -6.408 17.628 1.00 95.50 195 ASP A C 1
ATOM 1504 O O . ASP A 1 195 ? -15.293 -7.271 17.018 1.00 95.50 195 ASP A O 1
ATOM 1508 N N . LYS A 1 196 ? -13.813 -5.578 16.989 1.00 96.81 196 LYS A N 1
ATOM 1509 C CA . LYS A 1 196 ? -13.744 -5.471 15.521 1.00 96.81 196 LYS A CA 1
ATOM 1510 C C . LYS A 1 196 ? -13.135 -6.699 14.834 1.00 96.81 196 LYS A C 1
ATOM 1512 O O . LYS A 1 196 ? -13.326 -6.854 13.628 1.00 96.81 196 LYS A O 1
ATOM 1517 N N . THR A 1 197 ? -12.423 -7.575 15.555 1.00 96.06 197 THR A N 1
ATOM 1518 C CA . THR A 1 197 ? -11.728 -8.742 14.961 1.00 96.06 197 THR A CA 1
ATOM 1519 C C . THR A 1 197 ? -11.877 -10.068 15.713 1.00 96.06 197 THR A C 1
ATOM 1521 O O . THR A 1 197 ? -11.734 -11.125 15.104 1.00 96.06 197 THR A O 1
ATOM 1524 N N . GLY A 1 198 ? -12.161 -10.053 17.018 1.00 94.19 198 GLY A N 1
ATOM 1525 C CA . GLY A 1 198 ? -12.105 -11.240 17.881 1.00 94.19 198 GLY A CA 1
ATOM 1526 C C . GLY A 1 198 ? -10.713 -11.582 18.440 1.00 94.19 198 GLY A C 1
ATOM 1527 O O . GLY A 1 198 ? -10.571 -12.625 19.081 1.00 94.19 198 GLY A O 1
ATOM 1528 N N . ILE A 1 199 ? -9.686 -10.750 18.218 1.00 94.94 199 ILE A N 1
ATOM 1529 C CA . ILE A 1 199 ? -8.336 -10.952 18.774 1.00 94.94 199 ILE A CA 1
ATOM 1530 C C . ILE A 1 199 ? -8.305 -10.524 20.251 1.00 94.94 199 ILE A C 1
ATOM 1532 O O . ILE A 1 199 ? -8.425 -9.346 20.563 1.00 94.94 199 ILE A O 1
ATOM 1536 N N . THR A 1 200 ? -8.090 -11.482 21.160 1.00 94.25 200 THR A N 1
ATOM 1537 C CA . THR A 1 200 ? -8.115 -11.258 22.625 1.00 94.25 200 THR A CA 1
ATOM 1538 C C . THR A 1 200 ? -6.731 -11.130 23.283 1.00 94.25 200 THR A C 1
ATOM 1540 O O . THR A 1 200 ? -6.640 -10.920 24.489 1.00 94.25 200 THR A O 1
ATOM 1543 N N . ASP A 1 201 ? -5.646 -11.354 22.535 1.00 92.81 201 ASP A N 1
ATOM 1544 C CA . ASP A 1 201 ? -4.248 -11.358 23.018 1.00 92.81 201 ASP A CA 1
ATOM 1545 C C . ASP A 1 201 ? -3.420 -10.387 22.155 1.00 92.81 201 ASP A C 1
ATOM 1547 O O . ASP A 1 201 ? -2.446 -10.761 21.504 1.00 92.81 201 ASP A O 1
ATOM 1551 N N . PHE A 1 202 ? -3.911 -9.146 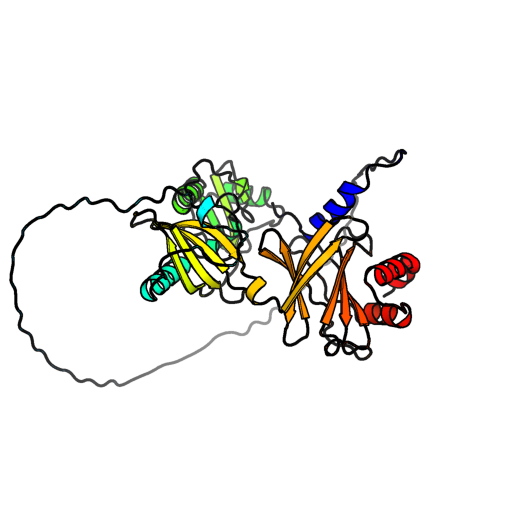22.045 1.00 94.94 202 PHE A N 1
ATOM 1552 C CA . PHE A 1 202 ? -3.370 -8.125 21.147 1.00 94.94 202 PHE A CA 1
ATOM 1553 C C . PHE A 1 202 ? -2.034 -7.553 21.649 1.00 94.94 202 PHE A C 1
ATOM 1555 O O . PHE A 1 202 ? -1.942 -7.023 22.758 1.00 94.94 202 PHE A O 1
ATOM 1562 N N . ASP A 1 203 ? -1.007 -7.621 20.800 1.00 92.00 203 ASP A N 1
ATOM 1563 C CA . ASP A 1 203 ? 0.316 -7.049 21.052 1.00 92.00 203 ASP A CA 1
ATOM 1564 C C . ASP A 1 203 ? 0.329 -5.553 20.691 1.00 92.00 203 ASP A C 1
ATOM 1566 O O . ASP A 1 203 ? 0.218 -5.173 19.525 1.00 92.00 203 ASP A O 1
ATOM 1570 N N . ALA A 1 204 ? 0.516 -4.701 21.703 1.00 89.25 204 ALA A N 1
ATOM 1571 C CA . ALA A 1 204 ? 0.589 -3.248 21.557 1.00 89.25 204 ALA A CA 1
ATOM 1572 C C . ALA A 1 204 ? 1.646 -2.776 20.534 1.00 89.25 204 ALA A C 1
ATOM 1574 O O . ALA A 1 204 ? 1.473 -1.730 19.913 1.00 89.25 204 ALA A O 1
ATOM 1575 N N . SER A 1 205 ? 2.717 -3.545 20.305 1.00 86.62 205 SER A N 1
ATOM 1576 C CA . SER A 1 205 ? 3.768 -3.196 19.337 1.00 86.62 205 SER A CA 1
ATOM 1577 C C . SER A 1 205 ? 3.341 -3.324 17.863 1.00 86.62 205 SER A C 1
ATOM 1579 O O . SER A 1 205 ? 4.100 -2.940 16.965 1.00 86.62 205 SER A O 1
ATOM 1581 N N . LEU A 1 206 ? 2.124 -3.822 17.603 1.00 88.62 206 LEU A N 1
ATOM 1582 C CA . LEU A 1 206 ? 1.494 -3.854 16.280 1.00 88.62 206 LEU A CA 1
ATOM 1583 C C . LEU A 1 206 ? 0.854 -2.518 15.873 1.00 88.62 206 LEU A C 1
ATOM 1585 O O . LEU A 1 206 ? 0.541 -2.346 14.695 1.00 88.62 206 LEU A O 1
ATOM 1589 N N . VAL A 1 207 ? 0.675 -1.565 16.797 1.00 91.38 207 VAL A N 1
ATOM 1590 C CA . VAL A 1 207 ? 0.176 -0.225 16.452 1.00 91.38 207 VAL A CA 1
ATOM 1591 C C . VAL A 1 207 ? 1.303 0.601 15.830 1.00 91.38 207 VAL A C 1
ATOM 1593 O O . VAL A 1 207 ? 2.104 1.225 16.523 1.00 91.38 207 VAL A O 1
ATOM 1596 N N . SER A 1 208 ? 1.385 0.576 14.497 1.00 83.31 208 SER A N 1
ATOM 1597 C CA . SER A 1 208 ? 2.241 1.476 13.716 1.00 83.31 208 SER A CA 1
ATOM 1598 C C . SER A 1 208 ? 1.960 2.939 14.062 1.00 83.31 208 SER A C 1
ATOM 1600 O O . SER A 1 208 ? 0.820 3.303 14.325 1.00 83.31 208 SER A O 1
ATOM 1602 N N . ASP A 1 209 ? 2.986 3.787 13.988 1.00 85.88 209 ASP A N 1
ATOM 1603 C CA . ASP A 1 209 ? 2.875 5.254 14.030 1.00 85.88 209 ASP A CA 1
ATOM 1604 C C . ASP A 1 209 ? 2.228 5.844 15.311 1.00 85.88 209 ASP A C 1
ATOM 1606 O O . ASP A 1 209 ? 1.877 7.024 15.365 1.00 85.88 209 ASP A O 1
ATOM 1610 N N . PHE A 1 210 ? 2.143 5.037 16.374 1.00 92.12 210 PHE A N 1
ATOM 1611 C CA . PHE A 1 210 ? 1.886 5.456 17.752 1.00 92.12 210 PHE A CA 1
ATOM 1612 C C . PHE A 1 210 ? 3.059 5.051 18.652 1.00 92.12 210 PHE A C 1
ATOM 1614 O O . PHE A 1 210 ? 3.665 3.991 18.486 1.00 92.12 210 PHE A O 1
ATOM 1621 N N . VAL A 1 211 ? 3.334 5.870 19.664 1.00 93.88 211 VAL A N 1
ATOM 1622 C CA . VAL A 1 211 ? 4.262 5.557 20.754 1.00 93.88 211 VAL A CA 1
ATOM 1623 C C . VAL A 1 211 ? 3.445 5.061 21.947 1.00 93.88 211 VAL A C 1
ATOM 1625 O O . VAL A 1 211 ? 2.659 5.805 22.534 1.00 93.88 211 VAL A O 1
ATOM 1628 N N . TYR A 1 212 ? 3.621 3.789 22.303 1.00 95.62 212 TYR A N 1
ATOM 1629 C CA . TYR A 1 212 ? 2.974 3.172 23.463 1.00 95.62 212 TYR A CA 1
ATOM 1630 C C . TYR A 1 212 ? 3.828 3.351 24.726 1.00 95.62 212 TYR A C 1
ATOM 1632 O O . TYR A 1 212 ? 4.950 2.844 24.804 1.00 95.62 212 TYR A O 1
ATOM 1640 N N . VAL A 1 213 ? 3.294 4.050 25.731 1.00 95.94 213 VAL A N 1
ATOM 1641 C CA . VAL A 1 213 ? 4.001 4.361 26.982 1.00 95.94 213 VAL A CA 1
ATOM 1642 C C . VAL A 1 213 ? 3.535 3.410 28.093 1.00 95.94 213 VAL A C 1
ATOM 1644 O O . VAL A 1 213 ? 2.562 3.671 28.802 1.00 95.94 213 VAL A O 1
ATOM 1647 N N . GLU A 1 214 ? 4.254 2.292 28.250 1.00 95.19 214 GLU A N 1
ATOM 1648 C CA . GLU A 1 214 ? 3.879 1.152 29.112 1.00 95.19 214 GLU A CA 1
ATOM 1649 C C . GLU A 1 214 ? 3.601 1.521 30.586 1.00 95.19 214 GLU A C 1
ATOM 1651 O O . GLU A 1 214 ? 2.744 0.900 31.209 1.00 95.19 214 GLU A O 1
ATOM 1656 N N . GLU A 1 215 ? 4.266 2.536 31.161 1.00 96.25 215 GLU A N 1
ATOM 1657 C CA . GLU A 1 215 ? 4.023 2.950 32.561 1.00 96.25 215 GLU A CA 1
ATOM 1658 C C . GLU A 1 215 ? 2.604 3.510 32.788 1.00 96.25 215 GLU A C 1
ATOM 1660 O O . GLU A 1 215 ? 2.073 3.397 33.896 1.00 96.25 215 GLU A O 1
ATOM 1665 N N . TYR A 1 216 ? 1.979 4.066 31.745 1.00 96.81 216 TYR A N 1
ATOM 1666 C CA . TYR A 1 216 ? 0.644 4.668 31.813 1.00 96.81 216 TYR A CA 1
ATOM 1667 C C . TYR A 1 216 ? -0.434 3.857 31.079 1.00 96.81 216 TYR A C 1
ATOM 1669 O O . TYR A 1 216 ? -1.610 4.128 31.300 1.00 96.81 216 TYR A O 1
ATOM 1677 N N . ASP A 1 217 ? -0.051 2.867 30.258 1.00 97.06 217 ASP A N 1
ATOM 1678 C CA . ASP A 1 217 ? -0.949 2.103 29.371 1.00 97.06 217 ASP A CA 1
ATOM 1679 C C . ASP A 1 217 ? -1.710 3.023 28.390 1.00 97.06 217 ASP A C 1
ATOM 1681 O O . ASP A 1 217 ? -2.931 2.954 28.257 1.00 97.06 217 ASP A O 1
ATOM 1685 N N . ILE A 1 218 ? -0.974 3.928 27.727 1.00 97.69 218 ILE A N 1
ATOM 1686 C CA . ILE A 1 218 ? -1.505 4.912 26.764 1.00 97.69 218 ILE A CA 1
ATOM 1687 C C . ILE A 1 218 ? -0.714 4.851 25.452 1.00 97.69 218 ILE A C 1
ATOM 1689 O O . ILE A 1 218 ? 0.519 4.797 25.456 1.00 97.69 218 ILE A O 1
ATOM 1693 N N . PHE A 1 219 ? -1.431 4.906 24.330 1.00 97.06 219 PHE A N 1
ATOM 1694 C CA . PHE A 1 219 ? -0.895 5.124 22.989 1.00 97.06 219 PHE A CA 1
ATOM 1695 C C . PHE A 1 219 ? -0.990 6.609 22.627 1.00 97.06 219 PHE A C 1
ATOM 1697 O O . PHE A 1 219 ? -2.092 7.157 22.583 1.00 97.06 219 PHE A O 1
ATOM 1704 N N . PHE A 1 220 ? 0.142 7.240 22.320 1.00 95.69 220 PHE A N 1
ATOM 1705 C CA . PHE A 1 220 ? 0.204 8.625 21.854 1.00 95.69 220 PHE A CA 1
ATOM 1706 C C . PHE A 1 220 ? 0.585 8.708 20.374 1.00 95.69 220 PHE A C 1
ATOM 1708 O O . PHE A 1 220 ? 1.495 8.010 19.924 1.00 95.69 220 PHE A O 1
ATOM 1715 N N . SER A 1 221 ? -0.061 9.602 19.627 1.00 92.56 221 SER A N 1
ATOM 1716 C CA . SER A 1 221 ? 0.399 10.030 18.299 1.00 92.56 221 SER A CA 1
ATOM 1717 C C . SER A 1 221 ? -0.005 11.479 18.031 1.00 92.56 221 SER A C 1
ATOM 1719 O O . SER A 1 221 ? -0.987 11.971 18.588 1.00 92.56 221 SER A O 1
ATOM 1721 N N . GLN A 1 222 ? 0.768 12.175 17.200 1.00 90.56 222 GLN A N 1
ATOM 1722 C CA . GLN A 1 222 ? 0.515 13.560 16.808 1.00 90.56 222 GLN A CA 1
ATOM 1723 C C . GLN A 1 222 ? -0.054 13.598 15.393 1.00 90.56 222 GLN A C 1
ATOM 1725 O O . GLN A 1 222 ? 0.591 13.140 14.450 1.00 90.56 222 GLN A O 1
ATOM 1730 N N . VAL A 1 223 ? -1.253 14.160 15.238 1.00 84.81 223 VAL A N 1
ATOM 1731 C CA . VAL A 1 223 ? -1.968 14.208 13.958 1.00 84.81 223 VAL A CA 1
ATOM 1732 C C . VAL A 1 223 ? -2.202 15.642 13.498 1.00 84.81 223 VAL A C 1
ATOM 1734 O O . VAL A 1 223 ? -2.532 16.533 14.277 1.00 84.81 223 VAL A O 1
ATOM 1737 N N . SER A 1 224 ? -2.032 15.863 12.196 1.00 79.38 224 SER A N 1
ATOM 1738 C CA . SER A 1 224 ? -2.433 17.103 11.526 1.00 79.38 224 SER A CA 1
ATOM 1739 C C . SER A 1 224 ? -3.878 17.001 11.008 1.00 79.38 224 SER A C 1
ATOM 1741 O O . SER A 1 224 ? -4.531 15.975 11.194 1.00 79.38 224 SER A O 1
ATOM 1743 N N . ASP A 1 225 ? -4.368 18.036 10.313 1.00 72.06 225 ASP A N 1
ATOM 1744 C CA . ASP A 1 225 ? -5.685 18.062 9.652 1.00 72.06 225 ASP A CA 1
ATOM 1745 C C . ASP A 1 225 ? -5.783 16.997 8.532 1.00 72.06 225 ASP A C 1
ATOM 1747 O O . ASP A 1 225 ? -5.627 17.270 7.335 1.00 72.06 225 ASP A O 1
ATOM 1751 N N . CYS A 1 226 ? -6.044 15.749 8.919 1.00 62.22 226 CYS A N 1
ATOM 1752 C CA . CYS A 1 226 ? -6.196 14.616 8.016 1.00 62.22 226 CYS A CA 1
ATOM 1753 C C . CYS A 1 226 ? -7.626 14.552 7.465 1.00 62.22 226 CYS A C 1
ATOM 1755 O O . CYS A 1 226 ? -8.596 14.290 8.174 1.00 62.22 226 CYS A O 1
ATOM 1757 N N . TYR A 1 227 ? -7.770 14.761 6.157 1.00 69.62 227 TYR A N 1
ATOM 1758 C CA . TYR A 1 227 ? -9.075 14.724 5.503 1.00 69.62 227 TYR A CA 1
ATOM 1759 C C . TYR A 1 227 ? -9.475 13.293 5.124 1.00 69.62 227 TYR A C 1
ATOM 1761 O O . TYR A 1 227 ? -9.012 12.787 4.095 1.00 69.62 227 TYR A O 1
ATOM 1769 N N . MET A 1 228 ? -10.432 12.714 5.856 1.00 80.06 228 MET A N 1
ATOM 1770 C CA . MET A 1 228 ? -11.180 11.521 5.425 1.00 80.06 228 MET A CA 1
ATOM 1771 C C . MET A 1 228 ? -11.741 11.685 3.991 1.00 80.06 228 MET A C 1
ATOM 1773 O O . MET A 1 228 ? -11.839 12.800 3.448 1.00 80.06 228 MET A O 1
ATOM 1777 N N . LYS A 1 229 ? -12.071 10.563 3.348 1.00 86.12 229 LYS A N 1
ATOM 1778 C CA . LYS A 1 229 ? -12.593 10.487 1.977 1.00 86.12 229 LYS A CA 1
ATOM 1779 C C . LYS A 1 229 ? -13.788 9.550 1.921 1.00 86.12 229 LYS A C 1
ATOM 1781 O O . LYS A 1 229 ? -13.804 8.563 2.642 1.00 86.12 229 LYS A O 1
ATOM 1786 N N . ASP A 1 230 ? -14.718 9.827 1.014 1.00 91.31 230 ASP A N 1
ATOM 1787 C CA . ASP A 1 230 ? -15.831 8.930 0.718 1.00 91.31 230 ASP A CA 1
ATOM 1788 C C . ASP A 1 230 ? -15.304 7.525 0.358 1.00 91.31 230 ASP A C 1
ATOM 1790 O O . ASP A 1 230 ? -14.636 7.343 -0.670 1.00 91.31 230 ASP A O 1
ATOM 1794 N N . VAL A 1 231 ? -15.645 6.538 1.184 1.00 96.50 231 VAL A N 1
ATOM 1795 C CA . VAL A 1 231 ? -15.696 5.124 0.793 1.00 96.50 231 VAL A CA 1
ATOM 1796 C C . VAL A 1 231 ? -16.965 4.933 -0.035 1.00 96.50 231 VAL A C 1
ATOM 1798 O O . VAL A 1 231 ? -17.998 5.509 0.311 1.00 96.50 231 VAL A O 1
ATOM 1801 N N . ARG A 1 232 ? -16.911 4.148 -1.117 1.00 97.62 232 ARG A N 1
ATOM 1802 C CA . ARG A 1 232 ? -18.078 3.846 -1.969 1.00 97.62 232 ARG A CA 1
ATOM 1803 C C . ARG A 1 232 ? -18.185 2.368 -2.294 1.00 97.62 232 ARG A C 1
ATOM 1805 O O . ARG A 1 232 ? -17.187 1.776 -2.689 1.00 97.62 232 ARG A O 1
ATOM 1812 N N . CYS A 1 233 ? -19.368 1.781 -2.128 1.00 98.44 233 CYS A N 1
ATOM 1813 C CA . CYS A 1 233 ? -19.607 0.346 -2.303 1.00 98.44 233 CYS A CA 1
ATOM 1814 C C . CYS A 1 233 ? -20.223 0.055 -3.680 1.00 98.44 233 CYS A C 1
ATOM 1816 O O . CYS A 1 233 ? -21.425 0.220 -3.887 1.00 98.44 233 CYS A O 1
ATOM 1818 N N . GLU A 1 234 ? -19.399 -0.412 -4.617 1.00 97.44 234 GLU A N 1
ATOM 1819 C CA . GLU A 1 234 ? -19.789 -0.631 -6.018 1.00 97.44 234 GLU A CA 1
ATOM 1820 C C . GLU A 1 234 ? -20.509 -1.977 -6.224 1.00 97.44 234 GLU A C 1
ATOM 1822 O O . GLU A 1 234 ? -21.454 -2.071 -7.010 1.00 97.44 234 GLU A O 1
ATOM 1827 N N . ALA A 1 235 ? -20.085 -3.029 -5.513 1.00 98.19 235 ALA A N 1
ATOM 1828 C CA . ALA A 1 235 ? -20.673 -4.368 -5.605 1.00 98.19 235 ALA A CA 1
ATOM 1829 C C . ALA A 1 235 ? -20.413 -5.203 -4.341 1.00 98.19 235 ALA A C 1
ATOM 1831 O O . ALA A 1 235 ? -19.597 -4.846 -3.493 1.00 98.19 235 ALA A O 1
ATOM 1832 N N . GLY A 1 236 ? -21.064 -6.362 -4.228 1.00 98.19 236 GLY A N 1
ATOM 1833 C CA . GLY A 1 236 ? -20.704 -7.354 -3.220 1.00 98.19 236 GLY A CA 1
ATOM 1834 C C . GLY A 1 236 ? -21.580 -8.602 -3.229 1.00 98.19 236 GLY A C 1
ATOM 1835 O O . GLY A 1 236 ? -22.620 -8.648 -3.887 1.00 98.19 236 GLY A O 1
ATOM 1836 N N . VAL A 1 237 ? -21.140 -9.614 -2.487 1.00 98.38 237 VAL A N 1
ATOM 1837 C CA . VAL A 1 237 ? -21.751 -10.948 -2.400 1.00 98.38 237 VAL A CA 1
ATOM 1838 C C . VAL A 1 237 ? -21.821 -11.437 -0.955 1.00 98.38 237 VAL A C 1
ATOM 1840 O O . VAL A 1 237 ? -20.992 -11.079 -0.117 1.00 98.38 237 VAL A O 1
ATOM 1843 N N . ARG A 1 238 ? -22.803 -12.294 -0.677 1.00 97.75 238 ARG A N 1
ATOM 1844 C CA . ARG A 1 238 ? -23.117 -12.854 0.640 1.00 97.75 238 ARG A CA 1
ATOM 1845 C C . ARG A 1 238 ? -23.099 -14.380 0.590 1.00 97.75 238 ARG A C 1
ATOM 1847 O O . ARG A 1 238 ? -23.806 -14.979 -0.219 1.00 97.75 238 ARG A O 1
ATOM 1854 N N . ASN A 1 239 ? -22.348 -15.023 1.482 1.00 96.69 239 ASN A N 1
ATOM 1855 C CA . ASN A 1 239 ? -22.345 -16.480 1.634 1.00 96.69 239 ASN A CA 1
ATOM 1856 C C . ASN A 1 239 ? -22.444 -16.858 3.118 1.00 96.69 239 ASN A C 1
ATOM 1858 O O . ASN A 1 239 ? -21.528 -16.621 3.904 1.00 96.69 239 ASN A O 1
ATOM 1862 N N . GLY A 1 240 ? -23.586 -17.430 3.507 1.00 95.25 240 GLY A N 1
ATOM 1863 C CA . GLY A 1 240 ? -23.876 -17.747 4.903 1.00 95.25 240 GLY A CA 1
ATOM 1864 C C . GLY A 1 240 ? -24.021 -16.476 5.736 1.00 95.25 240 GLY A C 1
ATOM 1865 O O . GLY A 1 240 ? -25.075 -15.839 5.689 1.00 95.25 240 GLY A O 1
ATOM 1866 N N . ASP A 1 241 ? -22.979 -16.163 6.497 1.00 95.81 241 ASP A N 1
ATOM 1867 C CA . ASP A 1 241 ? -22.838 -14.990 7.371 1.00 95.81 241 ASP A CA 1
ATOM 1868 C C . ASP A 1 241 ? -21.577 -14.166 6.995 1.00 95.81 241 ASP A C 1
ATOM 1870 O O . ASP A 1 241 ? -21.257 -13.170 7.634 1.00 95.81 241 ASP A O 1
ATOM 1874 N N . VAL A 1 242 ? -20.867 -14.554 5.924 1.00 97.56 242 VAL A N 1
ATOM 1875 C CA . VAL A 1 242 ? -19.718 -13.829 5.357 1.00 97.56 242 VAL A CA 1
ATOM 1876 C C . VAL A 1 242 ? -20.190 -12.919 4.224 1.00 97.56 242 VAL A C 1
ATOM 1878 O O . VAL A 1 242 ? -21.049 -13.303 3.420 1.00 97.56 242 VAL A O 1
ATOM 1881 N N . LEU A 1 243 ? -19.600 -11.728 4.126 1.00 98.25 243 LEU A N 1
ATOM 1882 C CA . LEU A 1 243 ? -19.780 -10.795 3.017 1.00 98.25 243 LEU A CA 1
ATOM 1883 C C . LEU A 1 243 ? -18.430 -10.492 2.362 1.00 98.25 243 LEU A C 1
ATOM 1885 O O . LEU A 1 243 ? -17.417 -10.346 3.049 1.00 98.25 243 LEU A O 1
ATOM 1889 N N . GLN A 1 244 ? -18.439 -10.321 1.041 1.00 98.38 244 GLN A N 1
ATOM 1890 C CA . GLN A 1 244 ? -17.367 -9.646 0.313 1.00 98.38 244 GLN A CA 1
ATOM 1891 C C . GLN A 1 244 ? -17.916 -8.409 -0.390 1.00 98.38 244 GLN A C 1
ATOM 1893 O O . GLN A 1 244 ? -18.912 -8.502 -1.104 1.00 98.38 244 GLN A O 1
ATOM 1898 N N . ILE A 1 245 ? -17.268 -7.263 -0.190 1.00 98.50 245 ILE A N 1
ATOM 1899 C CA . ILE A 1 245 ? -17.671 -5.963 -0.733 1.00 98.50 245 ILE A CA 1
ATOM 1900 C C . ILE A 1 245 ? -16.543 -5.446 -1.622 1.00 98.50 245 ILE A C 1
ATOM 1902 O O . ILE A 1 245 ? -15.407 -5.352 -1.160 1.00 98.50 245 ILE A O 1
ATOM 1906 N N . ILE A 1 246 ? -16.856 -5.095 -2.870 1.00 98.44 246 ILE A N 1
ATOM 1907 C CA . ILE A 1 246 ? -15.967 -4.322 -3.742 1.00 98.44 246 ILE A CA 1
ATOM 1908 C C . ILE A 1 246 ? -16.266 -2.841 -3.515 1.00 98.44 246 ILE A C 1
ATOM 1910 O O . ILE A 1 246 ? -17.406 -2.395 -3.681 1.00 98.44 246 ILE A O 1
ATOM 1914 N N . PHE A 1 247 ? -15.242 -2.088 -3.128 1.00 98.06 247 PHE A N 1
ATOM 1915 C CA . PHE A 1 247 ? -15.349 -0.679 -2.776 1.00 98.06 247 PHE A CA 1
ATOM 1916 C C . PHE A 1 247 ? -14.188 0.155 -3.333 1.00 98.06 247 PHE A C 1
ATOM 1918 O O . PHE A 1 247 ? -13.138 -0.369 -3.708 1.00 98.06 247 PHE A O 1
ATOM 1925 N N . HIS A 1 248 ? -14.386 1.469 -3.356 1.00 97.00 248 HIS A N 1
ATOM 1926 C CA . HIS A 1 248 ? -13.416 2.474 -3.785 1.00 97.00 248 HIS A CA 1
ATOM 1927 C C . HIS A 1 248 ? -13.226 3.533 -2.686 1.00 97.00 248 HIS A C 1
ATOM 1929 O O . HIS A 1 248 ? -14.178 3.826 -1.959 1.00 97.00 248 HIS A O 1
ATOM 1935 N N . VAL A 1 249 ? -12.031 4.131 -2.563 1.00 93.75 249 VAL A N 1
ATOM 1936 C CA . VAL A 1 249 ? -11.736 5.163 -1.543 1.00 93.75 249 VAL A CA 1
ATOM 1937 C C . VAL A 1 249 ? -11.063 6.392 -2.159 1.00 93.75 249 VAL A C 1
ATOM 1939 O O . VAL A 1 249 ? -9.847 6.428 -2.352 1.00 93.75 249 VAL A O 1
ATOM 1942 N N . GLY A 1 250 ? -11.855 7.444 -2.390 1.00 87.88 250 GLY A N 1
ATOM 1943 C CA . GLY A 1 250 ? -11.402 8.821 -2.637 1.00 87.88 250 GLY A CA 1
ATOM 1944 C C . GLY A 1 250 ? -10.415 9.079 -3.787 1.00 87.88 250 GLY A C 1
ATOM 1945 O O . GLY A 1 250 ? -10.787 9.650 -4.810 1.00 87.88 250 GLY A O 1
ATOM 1946 N N . PHE A 1 251 ? -9.133 8.789 -3.545 1.00 78.19 251 PHE A N 1
ATOM 1947 C CA . PHE A 1 251 ? -7.993 9.069 -4.429 1.00 78.19 251 PHE A CA 1
ATOM 1948 C C . PHE A 1 251 ? -7.147 7.823 -4.761 1.00 78.19 251 PHE A C 1
ATOM 1950 O O . PHE A 1 251 ? -6.147 7.957 -5.462 1.00 78.19 251 PHE A O 1
ATOM 1957 N N . GLN A 1 252 ? -7.491 6.638 -4.247 1.00 86.88 252 GLN A N 1
ATOM 1958 C CA . GLN A 1 252 ? -6.766 5.403 -4.567 1.00 86.88 252 GLN A CA 1
ATOM 1959 C C . GLN A 1 252 ? -7.040 4.980 -6.021 1.00 86.88 252 GLN A C 1
ATOM 1961 O O . GLN A 1 252 ? -8.169 5.088 -6.492 1.00 86.88 252 GLN A O 1
ATOM 1966 N N . THR A 1 253 ? -6.017 4.508 -6.743 1.00 87.31 253 THR A N 1
ATOM 1967 C CA . THR A 1 253 ? -6.149 4.068 -8.148 1.00 87.31 253 THR A CA 1
ATOM 1968 C C . THR A 1 253 ? -7.065 2.853 -8.276 1.00 87.31 253 THR A C 1
ATOM 1970 O O . THR A 1 253 ? -7.908 2.779 -9.170 1.00 87.31 253 THR A O 1
ATOM 1973 N N . ASN A 1 254 ? -6.878 1.892 -7.372 1.00 94.06 254 ASN A N 1
ATOM 1974 C CA . ASN A 1 254 ? -7.445 0.557 -7.451 1.00 94.06 254 ASN A CA 1
ATOM 1975 C C . ASN A 1 254 ? -8.679 0.420 -6.560 1.00 94.06 254 ASN A C 1
ATOM 1977 O O . ASN A 1 254 ? -8.739 0.962 -5.453 1.00 94.06 254 ASN A O 1
ATOM 1981 N N . ASN A 1 255 ? -9.650 -0.361 -7.031 1.00 96.62 255 ASN A N 1
ATOM 1982 C CA . ASN A 1 255 ? -10.728 -0.844 -6.179 1.00 96.62 255 ASN A CA 1
ATOM 1983 C C . ASN A 1 255 ? -10.185 -1.870 -5.180 1.00 96.62 255 ASN A C 1
ATOM 1985 O O . ASN A 1 255 ? -9.061 -2.368 -5.294 1.00 96.62 255 ASN A O 1
ATOM 1989 N N . ARG A 1 256 ? -10.985 -2.178 -4.165 1.00 96.88 256 ARG A N 1
ATOM 1990 C CA . ARG A 1 256 ? -10.580 -3.013 -3.037 1.00 96.88 256 ARG A CA 1
ATOM 1991 C C . ARG A 1 256 ? -11.694 -3.985 -2.677 1.00 96.88 256 ARG A C 1
ATOM 1993 O O . ARG A 1 256 ? -12.867 -3.633 -2.757 1.00 96.88 256 ARG A O 1
ATOM 2000 N N . ARG A 1 257 ? -11.339 -5.205 -2.268 1.00 97.88 257 ARG A N 1
ATOM 2001 C CA . ARG A 1 257 ? -12.279 -6.234 -1.807 1.00 97.88 257 ARG A CA 1
ATOM 2002 C C . ARG A 1 257 ? -12.139 -6.438 -0.302 1.00 97.88 257 ARG A C 1
ATOM 2004 O O . ARG A 1 257 ? -11.187 -7.075 0.158 1.00 97.88 257 ARG A O 1
ATOM 2011 N N . LEU A 1 258 ? -13.108 -5.938 0.458 1.00 98.12 258 LEU A N 1
ATOM 2012 C CA . LEU A 1 258 ? -13.234 -6.214 1.888 1.00 98.12 258 LEU A CA 1
ATOM 2013 C C . LEU A 1 258 ? -13.921 -7.567 2.087 1.00 98.12 258 LEU A C 1
ATOM 2015 O O . LEU A 1 258 ? -14.881 -7.871 1.386 1.00 98.12 258 LEU A O 1
ATOM 2019 N N . THR A 1 259 ? -13.467 -8.358 3.056 1.00 98.25 259 THR A N 1
ATOM 2020 C CA . THR A 1 259 ? -14.186 -9.527 3.584 1.00 98.25 259 THR A CA 1
ATOM 2021 C C . THR A 1 259 ? -14.503 -9.295 5.057 1.00 98.25 259 THR A C 1
ATOM 2023 O O . THR A 1 259 ? -13.595 -8.973 5.831 1.00 98.25 259 THR A O 1
ATOM 2026 N N . ILE A 1 260 ? -15.771 -9.475 5.432 1.00 97.81 260 ILE A N 1
ATOM 2027 C CA . ILE A 1 260 ? -16.280 -9.320 6.803 1.00 97.81 260 ILE A CA 1
ATOM 2028 C C . ILE A 1 260 ? -17.228 -10.467 7.186 1.00 97.81 260 ILE A C 1
ATOM 2030 O O . ILE A 1 260 ? -17.827 -11.100 6.316 1.00 97.81 260 ILE A O 1
ATOM 2034 N N . GLU A 1 261 ? -17.378 -10.713 8.486 1.00 96.69 261 GLU A N 1
ATOM 2035 C CA . GLU A 1 261 ? -18.354 -11.649 9.075 1.00 96.69 261 GLU A CA 1
ATOM 2036 C C . GLU A 1 261 ? -19.448 -10.865 9.818 1.00 96.69 261 GLU A C 1
ATOM 2038 O O . GLU A 1 261 ? -19.127 -9.992 10.624 1.00 96.69 261 GLU A O 1
ATOM 2043 N N . GLU A 1 262 ? -20.726 -11.176 9.579 1.00 96.25 262 GLU A N 1
ATOM 2044 C CA . GLU A 1 262 ? -21.852 -10.686 10.386 1.00 96.25 262 GLU A CA 1
ATOM 2045 C C . GLU A 1 262 ? -21.870 -11.368 11.762 1.00 96.25 262 GLU A C 1
ATOM 2047 O O . GLU A 1 262 ? -21.985 -12.589 11.873 1.00 96.25 262 GLU A O 1
ATOM 2052 N N . THR A 1 263 ? -21.812 -10.573 12.830 1.00 94.38 263 THR A N 1
ATOM 2053 C CA . THR A 1 263 ? -21.781 -11.073 14.217 1.00 94.38 263 THR A CA 1
ATOM 2054 C C . THR A 1 263 ? -23.169 -11.439 14.753 1.00 94.38 263 THR A C 1
ATOM 2056 O O . THR A 1 263 ? -23.295 -12.251 15.672 1.00 94.38 263 THR A O 1
ATOM 2059 N N . GLY A 1 264 ? -24.216 -10.810 14.207 1.00 91.56 264 GLY A N 1
ATOM 2060 C CA . GLY A 1 264 ? -25.571 -10.817 14.763 1.00 91.56 264 GLY A CA 1
ATOM 2061 C C . GLY A 1 264 ? -25.776 -9.878 15.963 1.00 91.56 264 GLY A C 1
ATOM 2062 O O . GLY A 1 264 ? -26.877 -9.856 16.516 1.00 91.56 264 GLY A O 1
ATOM 2063 N N . ASP A 1 265 ? -24.757 -9.111 16.357 1.00 92.25 265 ASP A N 1
ATOM 2064 C CA . ASP A 1 265 ? -24.861 -8.032 17.344 1.00 92.25 265 ASP A CA 1
ATOM 2065 C C . ASP A 1 265 ? -25.389 -6.743 16.678 1.00 92.25 265 ASP A C 1
ATOM 2067 O O . ASP A 1 265 ? -25.140 -6.501 15.496 1.00 92.25 265 ASP A O 1
ATOM 2071 N N . SER A 1 266 ? -26.144 -5.914 17.405 1.00 88.50 266 SER A N 1
ATOM 2072 C CA . SER A 1 266 ? -26.595 -4.608 16.899 1.00 88.50 266 SER A CA 1
ATOM 2073 C C . SER A 1 266 ? -25.550 -3.515 17.063 1.00 88.50 266 SER A C 1
ATOM 2075 O O . SER A 1 266 ? -25.556 -2.554 16.293 1.00 88.50 266 SER A O 1
ATOM 2077 N N . ASP A 1 267 ? -24.686 -3.655 18.065 1.00 87.00 267 ASP A N 1
ATOM 2078 C CA . ASP A 1 267 ? -23.800 -2.590 18.528 1.00 87.00 267 ASP A CA 1
ATOM 2079 C C . ASP A 1 267 ? -22.404 -2.746 17.890 1.00 87.00 267 ASP A C 1
ATOM 2081 O O . ASP A 1 267 ? -21.685 -1.767 17.709 1.00 87.00 267 ASP A O 1
ATOM 2085 N N . ASN A 1 268 ? -22.070 -3.965 17.450 1.00 89.75 268 ASN A N 1
ATOM 2086 C CA . ASN A 1 268 ? -20.889 -4.299 16.651 1.00 89.75 268 ASN A CA 1
ATOM 2087 C C . ASN A 1 268 ? -21.244 -5.337 15.554 1.00 89.75 268 ASN A C 1
ATOM 2089 O O . ASN A 1 268 ? -20.962 -6.529 15.713 1.00 89.75 268 ASN A O 1
ATOM 2093 N N . PRO A 1 269 ? -21.917 -4.929 14.458 1.00 95.38 269 PRO A N 1
ATOM 2094 C CA . PRO A 1 269 ? -22.564 -5.854 13.519 1.00 95.38 269 PRO A CA 1
ATOM 2095 C C . PRO A 1 269 ? -21.619 -6.659 12.618 1.00 95.38 269 PRO A C 1
ATOM 2097 O O . PRO A 1 269 ? -22.038 -7.691 12.087 1.00 95.38 269 PRO A O 1
ATOM 2100 N N . TYR A 1 270 ? -20.366 -6.225 12.440 1.00 97.25 270 TYR A N 1
ATOM 2101 C CA . TYR A 1 270 ? -19.420 -6.860 11.521 1.00 97.25 270 TYR A CA 1
ATOM 2102 C C . TYR A 1 270 ? -18.009 -6.971 12.101 1.00 97.25 270 TYR A C 1
ATOM 2104 O O . TYR A 1 270 ? -17.485 -6.006 12.656 1.00 97.25 270 TYR A O 1
ATOM 2112 N N . ARG A 1 271 ? -17.352 -8.110 11.862 1.00 96.81 271 ARG A N 1
ATOM 2113 C CA . ARG A 1 271 ? -15.912 -8.296 12.097 1.00 96.81 271 ARG A CA 1
ATOM 2114 C C . ARG A 1 271 ? -15.106 -8.182 10.817 1.00 96.81 271 ARG A C 1
ATOM 2116 O O . ARG A 1 271 ? -15.470 -8.762 9.795 1.00 96.81 271 ARG A O 1
ATOM 2123 N N . PHE A 1 272 ? -13.978 -7.489 10.900 1.00 97.81 272 PHE A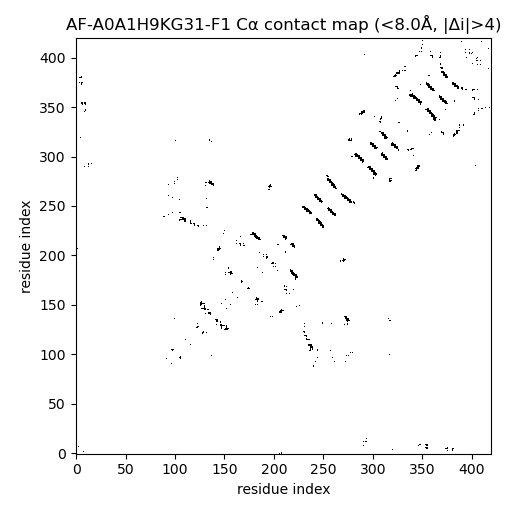 N 1
ATOM 2124 C CA . PHE A 1 272 ? -13.035 -7.306 9.804 1.00 97.81 272 PHE A CA 1
ATOM 2125 C C . PHE A 1 272 ? -12.118 -8.525 9.669 1.00 97.81 272 PHE A C 1
ATOM 2127 O O . PHE A 1 272 ? -11.427 -8.892 10.618 1.00 97.81 272 PHE A O 1
ATOM 2134 N N . PHE A 1 273 ? -12.105 -9.150 8.485 1.00 96.50 273 PHE A N 1
ATOM 2135 C CA . PHE A 1 273 ? -11.251 -10.308 8.207 1.00 96.50 273 PHE A CA 1
ATOM 2136 C C . PHE A 1 273 ? -10.086 -9.963 7.273 1.00 96.50 273 PHE A C 1
ATOM 2138 O O . PHE A 1 273 ? -8.935 -10.162 7.646 1.00 96.50 273 PHE A O 1
ATOM 2145 N N . SER A 1 274 ? -10.354 -9.436 6.073 1.00 97.25 274 SER A N 1
ATOM 2146 C CA . SER A 1 274 ? -9.298 -9.114 5.097 1.00 97.25 274 SER A CA 1
ATOM 2147 C C . SER A 1 274 ? -9.678 -7.960 4.172 1.00 97.25 274 SER A C 1
ATOM 2149 O O . SER A 1 274 ? -10.830 -7.886 3.745 1.00 97.25 274 SER A O 1
ATOM 2151 N N . ASN A 1 275 ? -8.711 -7.140 3.768 1.00 97.31 275 ASN A N 1
ATOM 2152 C CA . ASN A 1 275 ? -8.859 -6.098 2.748 1.00 97.31 275 ASN A CA 1
ATOM 2153 C C . ASN A 1 275 ? -7.810 -6.342 1.654 1.00 97.31 275 ASN A C 1
ATOM 2155 O O . ASN A 1 275 ? -6.616 -6.214 1.915 1.00 97.31 275 ASN A O 1
ATOM 2159 N N . ARG A 1 276 ? -8.241 -6.727 0.449 1.00 95.94 276 ARG A N 1
ATOM 2160 C CA . ARG A 1 276 ? -7.364 -6.972 -0.710 1.00 95.94 276 ARG A CA 1
ATOM 2161 C C . ARG A 1 276 ? -7.468 -5.811 -1.694 1.00 95.94 276 ARG A C 1
ATOM 2163 O O . ARG A 1 276 ? -8.571 -5.349 -1.966 1.00 95.94 276 ARG A O 1
ATOM 2170 N N . GLU A 1 277 ? -6.360 -5.388 -2.283 1.00 96.25 277 GLU A N 1
ATOM 2171 C CA . GLU A 1 277 ? -6.382 -4.456 -3.413 1.00 96.25 277 GLU A CA 1
ATOM 2172 C C . GLU A 1 277 ? -6.641 -5.207 -4.731 1.00 96.25 277 GLU A C 1
ATOM 2174 O O . GLU A 1 277 ? -6.183 -6.337 -4.895 1.00 96.25 277 GLU A O 1
ATOM 2179 N N . LEU A 1 278 ? -7.391 -4.611 -5.660 1.00 96.88 278 LEU A N 1
ATOM 2180 C CA . LEU A 1 278 ? -7.759 -5.191 -6.962 1.00 96.88 278 LEU A CA 1
ATOM 2181 C C . LEU A 1 278 ? -6.965 -4.526 -8.099 1.00 96.88 278 LEU A C 1
ATOM 2183 O O . LEU A 1 278 ? -7.520 -4.027 -9.076 1.00 96.88 278 LEU A O 1
ATOM 2187 N N . TRP A 1 279 ? -5.641 -4.501 -7.943 1.00 96.12 279 TRP A N 1
ATOM 2188 C CA . TRP A 1 279 ? -4.686 -3.918 -8.895 1.00 96.12 279 TRP A CA 1
ATOM 2189 C C . TRP A 1 279 ? -4.788 -4.534 -10.305 1.00 96.12 279 TRP A C 1
ATOM 2191 O O . TRP A 1 279 ? -4.505 -3.875 -11.306 1.00 96.12 279 TRP A O 1
ATOM 2201 N N . GLU A 1 280 ? -5.266 -5.779 -10.418 1.00 96.00 280 GLU A N 1
ATOM 2202 C CA . GLU A 1 280 ? -5.502 -6.445 -11.702 1.00 96.00 280 GLU A CA 1
ATOM 2203 C C . GLU A 1 280 ? -6.570 -5.761 -12.574 1.00 96.00 280 GLU A C 1
ATOM 2205 O O . GLU A 1 280 ? -6.559 -5.956 -13.789 1.00 96.00 280 GLU A O 1
ATOM 2210 N N . GLU A 1 281 ? -7.479 -4.963 -11.998 1.00 94.62 281 GLU A N 1
ATOM 2211 C CA . GLU A 1 281 ? -8.536 -4.274 -12.760 1.00 94.62 281 GLU A CA 1
ATOM 2212 C C . GLU A 1 281 ? -7.987 -3.147 -13.651 1.00 94.62 281 GLU A C 1
ATOM 2214 O O . GLU A 1 281 ? -8.534 -2.893 -14.727 1.00 94.62 281 GLU A O 1
ATOM 2219 N N . ASN A 1 282 ? -6.893 -2.502 -13.229 1.00 94.12 282 ASN A N 1
ATOM 2220 C CA . ASN A 1 282 ? -6.242 -1.400 -13.947 1.00 94.12 282 ASN A CA 1
ATOM 2221 C C . ASN A 1 282 ? -4.994 -1.838 -14.742 1.00 94.12 282 ASN A C 1
ATOM 2223 O O . ASN A 1 282 ? -4.502 -1.085 -15.587 1.00 94.12 282 ASN A O 1
ATOM 2227 N N . ALA A 1 283 ? -4.479 -3.047 -14.499 1.00 96.25 283 ALA A N 1
ATOM 2228 C CA . ALA A 1 283 ? -3.259 -3.554 -15.120 1.00 96.25 283 ALA A CA 1
ATOM 2229 C C . ALA A 1 283 ? -3.436 -3.841 -16.628 1.00 96.25 283 ALA A C 1
ATOM 2231 O O . ALA A 1 283 ? -4.022 -4.849 -17.029 1.00 96.25 283 ALA A O 1
ATOM 2232 N N . VAL A 1 284 ? -2.850 -3.006 -17.495 1.00 96.19 284 VAL A N 1
ATOM 2233 C CA . VAL A 1 284 ? -2.829 -3.246 -18.954 1.00 96.19 284 VAL A CA 1
ATOM 2234 C C . VAL A 1 284 ? -1.837 -4.344 -19.356 1.00 96.19 284 VAL A C 1
ATOM 2236 O O . VAL A 1 284 ? -1.973 -4.958 -20.419 1.00 96.19 284 VAL A O 1
ATOM 2239 N N . LYS A 1 285 ? -0.840 -4.612 -18.504 1.00 96.38 285 LYS A N 1
ATOM 2240 C CA . LYS A 1 285 ? 0.184 -5.654 -18.667 1.00 96.38 285 LYS A CA 1
ATOM 2241 C C . LYS A 1 285 ? 0.705 -6.061 -17.286 1.00 96.38 285 LYS A C 1
ATOM 2243 O O . LYS A 1 285 ? 0.856 -5.209 -16.419 1.00 96.38 285 LYS A O 1
ATOM 2248 N N . VAL A 1 286 ? 1.017 -7.340 -17.091 1.00 97.06 286 VAL A N 1
ATOM 2249 C CA . VAL A 1 286 ? 1.688 -7.844 -15.878 1.00 97.06 286 VAL A CA 1
ATOM 2250 C C . VAL A 1 286 ? 3.055 -8.389 -16.278 1.00 97.06 286 VAL A C 1
ATOM 2252 O O . VAL A 1 286 ? 3.172 -9.068 -17.303 1.00 97.06 286 VAL A O 1
ATOM 2255 N N . ILE A 1 287 ? 4.085 -8.050 -15.504 1.00 96.12 287 ILE A N 1
ATOM 2256 C CA . ILE A 1 287 ? 5.492 -8.359 -15.771 1.00 96.12 287 ILE A CA 1
ATOM 2257 C C . ILE A 1 287 ? 6.122 -8.908 -14.487 1.00 96.12 287 ILE A C 1
ATOM 2259 O O . ILE A 1 287 ? 6.004 -8.302 -13.426 1.00 96.12 287 ILE A O 1
ATOM 2263 N N . ASP A 1 288 ? 6.825 -10.035 -14.592 1.00 95.12 288 ASP A N 1
ATOM 2264 C CA . ASP A 1 288 ? 7.729 -10.509 -13.543 1.00 95.12 288 ASP A CA 1
ATOM 2265 C C . ASP A 1 288 ? 9.008 -9.653 -13.569 1.00 95.12 288 ASP A C 1
ATOM 2267 O O . ASP A 1 288 ? 9.919 -9.906 -14.362 1.00 95.12 288 ASP A O 1
ATOM 2271 N N . GLY A 1 289 ? 9.074 -8.619 -12.729 1.00 93.19 289 GLY A N 1
ATOM 2272 C CA . GLY A 1 289 ? 10.264 -7.785 -12.577 1.00 93.19 289 GLY A CA 1
ATOM 2273 C C . GLY A 1 289 ? 11.400 -8.593 -11.952 1.00 93.19 289 GLY A C 1
ATOM 2274 O O . GLY A 1 289 ? 11.240 -9.152 -10.865 1.00 93.19 289 GLY A O 1
ATOM 2275 N N . THR A 1 290 ? 12.541 -8.703 -12.632 1.00 92.06 290 THR A N 1
ATOM 2276 C CA . THR A 1 290 ? 13.661 -9.543 -12.163 1.00 92.06 290 THR A CA 1
ATOM 2277 C C . THR A 1 290 ? 14.476 -8.819 -11.091 1.00 92.06 290 THR A C 1
ATOM 2279 O O . THR A 1 290 ? 14.606 -7.601 -11.122 1.00 92.06 290 THR A O 1
ATOM 2282 N N . ILE A 1 291 ? 15.028 -9.550 -10.120 1.00 87.31 291 ILE A N 1
ATOM 2283 C CA . ILE A 1 291 ? 16.026 -9.015 -9.182 1.00 87.31 291 ILE A CA 1
ATOM 2284 C C . ILE A 1 291 ? 17.413 -9.396 -9.722 1.00 87.31 291 ILE A C 1
ATOM 2286 O O . ILE A 1 291 ? 17.765 -10.580 -9.701 1.00 87.31 291 ILE A O 1
ATOM 2290 N N . TYR A 1 292 ? 18.190 -8.421 -10.207 1.00 75.81 292 TYR A N 1
ATOM 2291 C CA . TYR A 1 292 ? 19.425 -8.668 -10.967 1.00 75.81 292 TYR A CA 1
ATOM 2292 C C . TYR A 1 292 ? 20.438 -9.518 -10.188 1.00 75.81 292 TYR A C 1
ATOM 2294 O O . TYR A 1 292 ? 20.605 -9.388 -8.973 1.00 75.81 292 TYR A O 1
ATOM 2302 N N . GLN A 1 293 ? 21.088 -10.442 -10.903 1.00 68.69 293 GLN A N 1
ATOM 2303 C CA . GLN A 1 293 ? 21.981 -11.496 -10.382 1.00 68.69 293 GLN A CA 1
ATOM 2304 C C . GLN A 1 293 ? 21.384 -12.436 -9.309 1.00 68.69 293 GLN A C 1
ATOM 2306 O O . GLN A 1 293 ? 22.063 -13.367 -8.865 1.00 68.69 293 GLN A O 1
ATOM 2311 N N . ASN A 1 294 ? 20.113 -12.271 -8.937 1.00 68.25 294 ASN A N 1
ATOM 2312 C CA . ASN A 1 294 ? 19.370 -13.174 -8.066 1.00 68.25 294 ASN A CA 1
ATOM 2313 C C . ASN A 1 294 ? 18.498 -14.137 -8.900 1.00 68.25 294 ASN A C 1
ATOM 2315 O O . ASN A 1 294 ? 18.490 -14.104 -10.128 1.00 68.25 294 ASN A O 1
ATOM 2319 N N . THR A 1 295 ? 17.754 -15.029 -8.241 1.00 66.88 295 THR A N 1
ATOM 2320 C CA . THR A 1 295 ? 16.762 -15.908 -8.900 1.00 66.88 295 THR A CA 1
ATOM 2321 C C . THR A 1 295 ? 15.334 -15.640 -8.419 1.00 66.88 295 THR A C 1
ATOM 2323 O O . THR A 1 295 ? 14.512 -16.555 -8.394 1.00 66.88 295 THR A O 1
ATOM 2326 N N . GLY A 1 296 ? 15.071 -14.418 -7.954 1.00 84.81 296 GLY A N 1
ATOM 2327 C CA . GLY A 1 296 ? 13.755 -13.954 -7.520 1.00 84.81 296 GLY A CA 1
ATOM 2328 C C . GLY A 1 296 ? 13.154 -12.973 -8.523 1.00 84.81 296 GLY A C 1
ATOM 2329 O O . GLY A 1 296 ? 13.886 -12.242 -9.191 1.00 84.81 296 GLY A O 1
ATOM 2330 N N . THR A 1 297 ? 11.828 -12.957 -8.591 1.00 91.31 297 THR A N 1
ATOM 2331 C CA . THR A 1 297 ? 11.039 -11.959 -9.317 1.00 91.31 297 THR A CA 1
ATOM 2332 C C . THR A 1 297 ? 10.066 -11.274 -8.361 1.00 91.31 297 THR A C 1
ATOM 2334 O O . THR A 1 297 ? 9.767 -11.796 -7.283 1.00 91.31 297 THR A O 1
ATOM 2337 N N . ILE A 1 298 ? 9.592 -10.097 -8.753 1.00 92.38 298 ILE A N 1
ATOM 2338 C CA . ILE A 1 298 ? 8.556 -9.315 -8.077 1.00 92.38 298 ILE A CA 1
ATOM 2339 C C . ILE A 1 298 ? 7.466 -9.045 -9.112 1.00 92.38 298 ILE A C 1
ATOM 2341 O O . ILE A 1 298 ? 7.772 -8.680 -10.246 1.00 92.38 298 ILE A O 1
ATOM 2345 N N . THR A 1 299 ? 6.200 -9.227 -8.746 1.00 95.69 299 THR A N 1
ATOM 2346 C CA . THR A 1 299 ? 5.088 -8.934 -9.653 1.00 95.69 299 THR A CA 1
ATOM 2347 C C . THR A 1 299 ? 4.970 -7.422 -9.840 1.00 95.69 299 THR A C 1
ATOM 2349 O O . THR A 1 299 ? 4.778 -6.684 -8.874 1.00 95.69 299 THR A O 1
ATOM 2352 N N . CYS A 1 300 ? 5.053 -6.962 -11.084 1.00 97.38 300 CYS A N 1
ATOM 2353 C CA . CYS A 1 300 ? 4.817 -5.575 -11.466 1.00 97.38 300 CYS A CA 1
ATOM 2354 C C . CYS A 1 300 ? 3.596 -5.492 -12.387 1.00 97.38 300 CYS A C 1
ATOM 2356 O O . CYS A 1 300 ? 3.489 -6.240 -13.365 1.00 97.38 300 CYS A O 1
ATOM 2358 N N . ALA A 1 301 ? 2.697 -4.556 -12.104 1.00 97.56 301 ALA A N 1
ATOM 2359 C CA . ALA A 1 301 ? 1.593 -4.199 -12.980 1.00 97.56 301 ALA A CA 1
ATOM 2360 C C . ALA A 1 301 ? 1.923 -2.902 -13.722 1.00 97.56 301 ALA A C 1
ATOM 2362 O O . ALA A 1 301 ? 2.388 -1.929 -13.136 1.00 97.56 301 ALA A O 1
ATOM 2363 N N . VAL A 1 302 ? 1.687 -2.896 -15.030 1.00 97.19 302 VAL A N 1
ATOM 2364 C CA . VAL A 1 302 ? 1.768 -1.696 -15.861 1.00 97.19 302 VAL A CA 1
ATOM 2365 C C . VAL A 1 302 ? 0.376 -1.092 -15.938 1.00 97.19 302 VAL A C 1
ATOM 2367 O O . VAL A 1 302 ? -0.567 -1.791 -16.317 1.00 97.19 302 VAL A O 1
ATOM 2370 N N . VAL A 1 303 ? 0.258 0.195 -15.630 1.00 95.31 303 VAL A N 1
ATOM 2371 C CA . VAL A 1 303 ? -0.989 0.967 -15.718 1.00 95.31 303 VAL A CA 1
ATOM 2372 C C . VAL A 1 303 ? -0.786 2.123 -16.700 1.00 95.31 303 VAL A C 1
ATOM 2374 O O . VAL A 1 303 ? 0.184 2.872 -16.597 1.00 95.31 303 VAL A O 1
ATOM 2377 N N . ASP A 1 304 ? -1.687 2.271 -17.674 1.00 90.88 304 ASP A N 1
ATOM 2378 C CA . ASP A 1 304 ? -1.637 3.374 -18.644 1.00 90.88 304 ASP A CA 1
ATOM 2379 C C . ASP A 1 304 ? -2.167 4.677 -18.019 1.00 90.88 304 ASP A C 1
ATOM 2381 O O . ASP A 1 304 ? -3.305 4.735 -17.552 1.00 90.88 304 ASP A O 1
ATOM 2385 N N . SER A 1 305 ? -1.378 5.754 -18.080 1.00 85.69 305 SER A N 1
ATOM 2386 C CA . SER A 1 305 ? -1.785 7.097 -17.635 1.00 85.69 305 SER A CA 1
ATOM 2387 C C . SER A 1 305 ? -1.788 8.125 -18.780 1.00 85.69 305 SER A C 1
ATOM 2389 O O . SER A 1 305 ? -1.336 7.858 -19.895 1.00 85.69 305 SER A O 1
ATOM 2391 N N . ASP A 1 306 ? -2.224 9.358 -18.495 1.00 81.94 306 ASP A N 1
ATOM 2392 C CA . ASP A 1 306 ? -2.138 10.491 -19.431 1.00 81.94 306 ASP A CA 1
ATOM 2393 C C . ASP A 1 306 ? -0.693 10.923 -19.765 1.00 81.94 306 ASP A C 1
ATOM 2395 O O . ASP A 1 306 ? -0.501 11.748 -20.658 1.00 81.94 306 ASP A O 1
ATOM 2399 N N . LYS A 1 307 ? 0.311 10.371 -19.067 1.00 82.25 307 LYS A N 1
ATOM 2400 C CA . LYS A 1 307 ? 1.744 10.706 -19.173 1.00 82.25 307 LYS A CA 1
ATOM 2401 C C . LYS A 1 307 ? 2.617 9.481 -19.495 1.00 82.25 307 LYS A C 1
ATOM 2403 O O . LYS A 1 307 ? 3.802 9.469 -19.167 1.00 82.25 307 LYS A O 1
ATOM 2408 N N . GLY A 1 308 ? 2.037 8.440 -20.097 1.00 86.56 308 GLY A N 1
ATOM 2409 C CA . GLY A 1 308 ? 2.709 7.163 -20.373 1.00 86.56 308 GLY A CA 1
ATOM 2410 C C . GLY A 1 308 ? 2.528 6.122 -19.256 1.00 86.56 308 GLY A C 1
ATOM 2411 O O . GLY A 1 308 ? 1.744 6.359 -18.331 1.00 86.56 308 GLY A O 1
ATOM 2412 N N . PRO A 1 309 ? 3.210 4.967 -19.346 1.00 93.38 309 PRO A N 1
ATOM 2413 C CA . PRO A 1 309 ? 3.026 3.863 -18.410 1.00 93.38 309 PRO A CA 1
ATOM 2414 C C . PRO A 1 309 ? 3.567 4.190 -17.014 1.00 93.38 309 PRO A C 1
ATOM 2416 O O . PRO A 1 309 ? 4.619 4.814 -16.874 1.00 93.38 309 PRO A O 1
ATOM 2419 N N . ASP A 1 310 ? 2.860 3.709 -15.998 1.00 94.75 310 ASP A N 1
ATOM 2420 C CA . ASP A 1 310 ? 3.288 3.650 -14.601 1.00 94.75 310 ASP A CA 1
ATOM 2421 C C . ASP A 1 310 ? 3.458 2.192 -14.161 1.00 94.75 310 ASP A C 1
ATOM 2423 O O . ASP A 1 310 ? 2.769 1.305 -14.669 1.00 94.75 310 ASP A O 1
ATOM 2427 N N . ILE A 1 311 ? 4.399 1.941 -13.246 1.00 96.88 311 ILE A N 1
ATOM 2428 C CA . ILE A 1 311 ? 4.740 0.594 -12.767 1.00 96.88 311 ILE A CA 1
ATOM 2429 C C . ILE A 1 311 ? 4.317 0.460 -11.303 1.00 96.88 311 ILE A C 1
ATOM 2431 O O . ILE A 1 311 ? 5.032 0.908 -10.406 1.00 96.88 311 ILE A O 1
ATOM 2435 N N . GLU A 1 312 ? 3.167 -0.161 -11.054 1.00 96.31 312 GLU A N 1
ATOM 2436 C CA . GLU A 1 312 ? 2.743 -0.552 -9.708 1.00 96.31 312 GLU A CA 1
ATOM 2437 C C . GLU A 1 312 ? 3.498 -1.822 -9.286 1.00 96.31 312 GLU A C 1
ATOM 2439 O O . GLU A 1 312 ? 3.579 -2.800 -10.037 1.00 96.31 312 GLU A O 1
ATOM 2444 N N . ILE A 1 313 ? 4.083 -1.813 -8.089 1.00 95.25 313 ILE A N 1
ATOM 2445 C CA . ILE A 1 313 ? 4.890 -2.920 -7.566 1.00 95.25 313 ILE A CA 1
ATOM 2446 C C . ILE A 1 313 ? 4.078 -3.663 -6.510 1.00 95.25 313 ILE A C 1
ATOM 2448 O O . ILE A 1 313 ? 3.634 -3.065 -5.528 1.00 95.25 313 ILE A O 1
ATOM 2452 N N . ILE A 1 314 ? 3.875 -4.964 -6.725 1.00 94.56 314 ILE A N 1
ATOM 2453 C CA . ILE A 1 314 ? 2.911 -5.763 -5.971 1.00 94.56 314 ILE A CA 1
ATOM 2454 C C . ILE A 1 314 ? 3.622 -6.669 -4.961 1.00 94.56 314 ILE A C 1
ATOM 2456 O O . ILE A 1 314 ? 4.474 -7.486 -5.321 1.00 94.56 314 ILE A O 1
ATOM 2460 N N . VAL A 1 315 ? 3.210 -6.582 -3.695 1.00 89.38 315 VAL A N 1
ATOM 2461 C CA . VAL A 1 315 ? 3.604 -7.508 -2.620 1.00 89.38 315 VAL A CA 1
ATOM 2462 C C . VAL A 1 315 ? 2.349 -7.923 -1.864 1.00 89.38 315 VAL A C 1
ATOM 2464 O O . VAL A 1 315 ? 1.532 -7.072 -1.534 1.00 89.38 315 VAL A O 1
ATOM 2467 N N . ASP A 1 316 ? 2.172 -9.224 -1.614 1.00 87.69 316 ASP A N 1
ATOM 2468 C CA . ASP A 1 316 ? 1.030 -9.780 -0.866 1.00 87.69 316 ASP A CA 1
ATOM 2469 C C . ASP A 1 316 ? -0.347 -9.216 -1.313 1.00 87.69 316 ASP A C 1
ATOM 2471 O O . ASP A 1 316 ? -1.237 -8.961 -0.503 1.00 87.69 316 ASP A O 1
ATOM 2475 N N . ASN A 1 317 ? -0.519 -9.033 -2.632 1.00 89.62 317 ASN A N 1
ATOM 2476 C CA . ASN A 1 317 ? -1.695 -8.442 -3.299 1.00 89.62 317 ASN A CA 1
ATOM 2477 C C . ASN A 1 317 ? -2.064 -7.016 -2.836 1.00 89.62 317 ASN A C 1
ATOM 2479 O O . ASN A 1 317 ? -3.239 -6.657 -2.740 1.00 89.62 317 ASN A O 1
ATOM 2483 N N . ALA A 1 318 ? -1.039 -6.203 -2.585 1.00 90.75 318 ALA A N 1
ATOM 2484 C CA . ALA A 1 318 ? -1.106 -4.766 -2.350 1.00 90.75 318 ALA A CA 1
ATOM 2485 C C . ALA A 1 318 ? -0.105 -4.032 -3.253 1.00 90.75 318 ALA A C 1
ATOM 2487 O O . ALA A 1 318 ? 0.988 -4.553 -3.496 1.00 90.75 318 ALA A O 1
ATOM 2488 N N . VAL A 1 319 ? -0.436 -2.815 -3.689 1.00 92.56 319 VAL A N 1
ATOM 2489 C CA . VAL A 1 319 ? 0.543 -1.915 -4.314 1.00 92.56 319 VAL A CA 1
ATOM 2490 C C . VAL A 1 319 ? 1.393 -1.293 -3.208 1.00 92.56 319 VAL A C 1
ATOM 2492 O O . VAL A 1 319 ? 0.912 -0.470 -2.432 1.00 92.56 319 VAL A O 1
ATOM 2495 N N . THR A 1 320 ? 2.666 -1.682 -3.105 1.00 89.81 320 THR A N 1
ATOM 2496 C CA . THR A 1 320 ? 3.576 -1.126 -2.082 1.00 89.81 320 THR A CA 1
ATOM 2497 C C . THR A 1 320 ? 4.265 0.153 -2.537 1.00 89.81 320 THR A C 1
ATOM 2499 O O . THR A 1 320 ? 4.661 0.972 -1.711 1.00 89.81 320 THR A O 1
ATOM 2502 N N . CYS A 1 321 ? 4.430 0.330 -3.848 1.00 91.75 321 CYS A N 1
ATOM 2503 C CA . CYS A 1 321 ? 5.037 1.507 -4.450 1.00 91.75 321 CYS A CA 1
ATOM 2504 C C . CYS A 1 321 ? 4.627 1.617 -5.926 1.00 91.75 321 CYS A C 1
ATOM 2506 O O . CYS A 1 321 ? 4.317 0.610 -6.564 1.00 91.75 321 CYS A O 1
ATOM 2508 N N . VAL A 1 322 ? 4.673 2.832 -6.476 1.00 93.31 322 VAL A N 1
ATOM 2509 C CA . VAL A 1 322 ? 4.500 3.092 -7.909 1.00 93.31 322 VAL A CA 1
ATOM 2510 C C . VAL A 1 322 ? 5.743 3.806 -8.425 1.00 93.31 322 VAL A C 1
ATOM 2512 O O . VAL A 1 322 ? 6.115 4.858 -7.905 1.00 93.31 322 VAL A O 1
ATOM 2515 N N . ALA A 1 323 ? 6.391 3.243 -9.443 1.00 94.94 323 ALA A N 1
ATOM 2516 C CA . ALA A 1 323 ? 7.474 3.907 -10.159 1.00 94.94 323 ALA A CA 1
ATOM 2517 C C . ALA A 1 323 ? 6.934 4.618 -11.407 1.00 94.94 323 ALA A C 1
ATOM 2519 O O . ALA A 1 323 ? 6.079 4.096 -12.125 1.00 94.94 323 ALA A O 1
ATOM 2520 N N . HIS A 1 324 ? 7.470 5.808 -11.673 1.00 94.56 324 HIS A N 1
ATOM 2521 C CA . HIS A 1 324 ? 7.085 6.665 -12.790 1.00 94.56 324 HIS A CA 1
ATOM 2522 C C . HIS A 1 324 ? 8.254 6.750 -13.792 1.00 94.56 324 HIS A C 1
ATOM 2524 O O . HIS A 1 324 ? 9.099 7.636 -13.644 1.00 94.56 324 HIS A O 1
ATOM 2530 N N . PRO A 1 325 ? 8.348 5.862 -14.805 1.00 94.12 325 PRO A N 1
ATOM 2531 C CA . PRO A 1 325 ? 9.465 5.800 -15.759 1.00 94.12 325 PRO A CA 1
ATOM 2532 C C . PRO A 1 325 ? 9.413 6.924 -16.817 1.00 94.12 325 PRO A C 1
ATOM 2534 O O . PRO A 1 325 ? 9.458 6.690 -18.024 1.00 94.12 325 PRO A O 1
ATOM 2537 N N . ARG A 1 326 ? 9.305 8.175 -16.359 1.00 89.88 326 ARG A N 1
ATOM 2538 C CA . ARG A 1 326 ? 9.093 9.384 -17.163 1.00 89.88 326 ARG A CA 1
ATOM 2539 C C . ARG A 1 326 ? 9.707 10.608 -16.486 1.00 89.88 326 ARG A C 1
ATOM 2541 O O . ARG A 1 326 ? 9.612 10.763 -15.274 1.00 89.88 326 ARG A O 1
ATOM 2548 N N . PHE A 1 327 ? 10.272 11.504 -17.284 1.00 86.62 327 PHE A N 1
ATOM 2549 C CA . PHE A 1 327 ? 10.795 12.801 -16.843 1.00 86.62 327 PHE A CA 1
ATOM 2550 C C . PHE A 1 327 ? 9.858 13.939 -17.264 1.00 86.62 327 PHE A C 1
ATOM 2552 O O . PHE A 1 327 ? 9.193 13.869 -18.298 1.00 86.62 327 PHE A O 1
ATOM 2559 N N . ARG A 1 328 ? 9.820 15.004 -16.464 1.00 73.69 328 ARG A N 1
ATOM 2560 C CA . ARG A 1 328 ? 8.871 16.123 -16.576 1.00 73.69 328 ARG A CA 1
ATOM 2561 C C . ARG A 1 328 ? 9.032 16.994 -17.823 1.00 73.69 328 ARG A C 1
ATOM 2563 O O . ARG A 1 328 ? 8.036 17.481 -18.344 1.00 73.69 328 ARG A O 1
ATOM 2570 N N . ASP A 1 329 ? 10.266 17.206 -18.274 1.00 71.19 329 ASP A N 1
ATOM 2571 C CA . ASP A 1 329 ? 10.615 18.001 -19.457 1.00 71.19 329 ASP A CA 1
ATOM 2572 C C . ASP A 1 329 ? 11.943 17.483 -20.043 1.00 71.19 329 ASP A C 1
ATOM 2574 O O . ASP A 1 329 ? 12.940 17.381 -19.332 1.00 71.19 329 ASP A O 1
ATOM 2578 N N . SER A 1 330 ? 12.000 17.213 -21.351 1.00 78.00 330 SER A N 1
ATOM 2579 C CA . SER A 1 330 ? 13.254 16.955 -22.080 1.00 78.00 330 SER A CA 1
ATOM 2580 C C . SER A 1 330 ? 13.169 17.482 -23.511 1.00 78.00 330 SER A C 1
ATOM 2582 O O . SER A 1 330 ? 12.099 17.507 -24.117 1.00 78.00 330 SER A O 1
ATOM 2584 N N . GLN A 1 331 ? 14.305 17.920 -24.064 1.00 76.75 331 GLN A N 1
ATOM 2585 C CA . GLN A 1 331 ? 14.417 18.318 -25.477 1.00 76.75 331 GLN A CA 1
ATOM 2586 C C . GLN A 1 331 ? 15.159 17.292 -26.342 1.00 76.75 331 GLN A C 1
ATOM 2588 O O . GLN A 1 331 ? 15.147 17.422 -27.565 1.00 76.75 331 GLN A O 1
ATOM 2593 N N . ASP A 1 332 ? 15.786 16.287 -25.723 1.00 78.19 332 ASP A N 1
ATOM 2594 C CA . ASP A 1 332 ? 16.591 15.273 -26.414 1.00 78.19 332 ASP A CA 1
ATOM 2595 C C . ASP A 1 332 ? 15.841 13.945 -26.608 1.00 78.19 332 ASP A C 1
ATOM 2597 O O . ASP A 1 332 ? 16.065 13.263 -27.606 1.00 78.19 332 ASP A O 1
ATOM 2601 N N . ILE A 1 333 ? 14.936 13.583 -25.688 1.00 83.94 333 ILE A N 1
ATOM 2602 C CA . ILE A 1 333 ? 14.128 12.355 -25.755 1.00 83.94 333 ILE A CA 1
ATOM 2603 C C . ILE A 1 333 ? 12.666 12.701 -25.483 1.00 83.94 333 ILE A C 1
ATOM 2605 O O . ILE A 1 333 ? 12.343 13.303 -24.464 1.00 83.94 333 ILE A O 1
ATOM 2609 N N . ASN A 1 334 ? 11.776 12.275 -26.377 1.00 86.88 334 ASN A N 1
ATOM 2610 C CA . ASN A 1 334 ? 10.335 12.322 -26.164 1.00 86.88 334 ASN A CA 1
ATOM 2611 C C . ASN A 1 334 ? 9.872 10.999 -25.538 1.00 86.88 334 ASN A C 1
ATOM 2613 O O . ASN A 1 334 ? 9.703 10.023 -26.267 1.00 86.88 334 ASN A O 1
ATOM 2617 N N . ILE A 1 335 ? 9.695 10.938 -24.213 1.00 87.25 335 ILE A N 1
ATOM 2618 C CA . ILE A 1 335 ? 9.345 9.670 -23.550 1.00 87.25 335 ILE A CA 1
ATOM 2619 C C . ILE A 1 335 ? 7.929 9.188 -23.904 1.00 87.25 335 ILE A C 1
ATOM 2621 O O . ILE A 1 335 ? 7.705 7.988 -24.014 1.00 87.25 335 ILE A O 1
ATOM 2625 N N . GLU A 1 336 ? 7.010 10.112 -24.213 1.00 86.00 336 GLU A N 1
ATOM 2626 C CA . GLU A 1 336 ? 5.603 9.837 -24.557 1.00 86.00 336 GLU A CA 1
ATOM 2627 C C . GLU A 1 336 ? 5.411 8.915 -25.780 1.00 86.00 336 GLU A C 1
ATOM 2629 O O . GLU A 1 336 ? 4.311 8.414 -26.001 1.00 86.00 336 GLU A O 1
ATOM 2634 N N . GLN A 1 337 ? 6.448 8.693 -26.600 1.00 88.69 337 GLN A N 1
ATOM 2635 C CA . GLN A 1 337 ? 6.370 7.768 -27.740 1.00 88.69 337 GLN A CA 1
ATOM 2636 C C . GLN A 1 337 ? 6.626 6.298 -27.367 1.00 88.69 337 GLN A C 1
ATOM 2638 O O . GLN A 1 337 ? 6.254 5.416 -28.138 1.00 88.69 337 GLN A O 1
ATOM 2643 N N . TYR A 1 338 ? 7.246 6.027 -26.214 1.00 91.62 338 TYR A N 1
ATOM 2644 C CA . TYR A 1 338 ? 7.620 4.681 -25.774 1.00 91.62 338 TYR A CA 1
ATOM 2645 C C . TYR A 1 338 ? 6.583 4.138 -24.780 1.00 91.62 338 TYR A C 1
ATOM 2647 O O . TYR A 1 338 ? 6.771 4.202 -23.567 1.00 91.62 338 TYR A O 1
ATOM 2655 N N . SER A 1 339 ? 5.454 3.644 -25.293 1.00 89.81 339 SER A N 1
ATOM 2656 C CA . SER A 1 339 ? 4.319 3.226 -24.459 1.00 89.81 339 SER A CA 1
ATOM 2657 C C . SER A 1 339 ? 4.346 1.760 -24.009 1.00 89.81 339 SER A C 1
ATOM 2659 O O . SER A 1 339 ? 3.643 1.428 -23.062 1.00 89.81 339 SER A O 1
ATOM 2661 N N . ASP A 1 340 ? 5.097 0.865 -24.666 1.00 94.94 340 ASP A N 1
ATOM 2662 C CA . ASP A 1 340 ? 5.165 -0.546 -24.245 1.00 94.94 340 ASP A CA 1
ATOM 2663 C C . ASP A 1 340 ? 6.324 -0.782 -23.270 1.00 94.94 340 ASP A C 1
ATOM 2665 O O . ASP A 1 340 ? 7.488 -0.586 -23.621 1.00 94.94 340 ASP A O 1
ATOM 2669 N N . VAL A 1 341 ? 6.009 -1.253 -22.061 1.00 97.00 341 VAL A N 1
ATOM 2670 C CA . VAL A 1 341 ? 7.004 -1.678 -21.065 1.00 97.00 341 VAL A CA 1
ATOM 2671 C C . VAL A 1 341 ? 7.474 -3.087 -21.411 1.00 97.00 341 VAL A C 1
ATOM 2673 O O . VAL A 1 341 ? 6.736 -4.054 -21.232 1.00 97.00 341 VAL A O 1
ATOM 2676 N N . VAL A 1 342 ? 8.682 -3.226 -21.944 1.00 96.62 342 VAL A N 1
ATOM 2677 C CA . VAL A 1 342 ? 9.225 -4.504 -22.432 1.00 96.62 342 VAL A CA 1
ATOM 2678 C C . VAL A 1 342 ? 9.757 -5.368 -21.289 1.00 96.62 342 VAL A C 1
ATOM 2680 O O . VAL A 1 342 ? 9.531 -6.577 -21.285 1.00 96.62 342 VAL A O 1
ATOM 2683 N N . GLU A 1 343 ? 10.458 -4.751 -20.340 1.00 96.56 343 GLU A N 1
ATOM 2684 C CA . GLU A 1 343 ? 11.246 -5.418 -19.300 1.00 96.56 343 GLU A CA 1
ATOM 2685 C C . GLU A 1 343 ? 11.371 -4.494 -18.077 1.00 96.56 343 GLU A C 1
ATOM 2687 O O . GLU A 1 343 ? 11.431 -3.271 -18.228 1.00 96.56 343 GLU A O 1
ATOM 2692 N N . VAL A 1 344 ? 11.391 -5.081 -16.878 1.00 96.69 344 VAL A N 1
ATOM 2693 C CA . VAL A 1 344 ? 11.594 -4.391 -15.595 1.00 96.69 344 VAL A CA 1
ATOM 2694 C C . VAL A 1 344 ? 12.608 -5.198 -14.789 1.00 96.69 344 VAL A C 1
ATOM 2696 O O . VAL A 1 344 ? 12.454 -6.413 -14.642 1.00 96.69 344 VAL A O 1
ATOM 2699 N N . GLU A 1 345 ? 13.630 -4.537 -14.256 1.00 95.62 345 GLU A N 1
ATOM 2700 C CA . GLU A 1 345 ? 14.648 -5.175 -13.422 1.00 95.62 345 GLU A CA 1
ATOM 2701 C C . GLU A 1 345 ? 15.071 -4.273 -12.258 1.00 95.62 345 GLU A C 1
ATOM 2703 O O . GLU A 1 345 ? 15.129 -3.050 -12.387 1.00 95.62 345 GLU A O 1
ATOM 2708 N N . PHE A 1 346 ? 15.364 -4.895 -11.117 1.00 94.06 346 PHE A N 1
ATOM 2709 C CA . PHE A 1 346 ? 15.743 -4.241 -9.872 1.00 94.06 346 PHE A CA 1
ATOM 2710 C C . PHE A 1 346 ? 17.214 -4.498 -9.537 1.00 94.06 346 PHE A C 1
ATOM 2712 O O . PHE A 1 346 ? 17.630 -5.654 -9.398 1.00 94.06 346 PHE A O 1
ATOM 2719 N N . TRP A 1 347 ? 17.987 -3.428 -9.346 1.00 91.94 347 TRP A N 1
ATOM 2720 C CA . TRP A 1 347 ? 19.390 -3.478 -8.922 1.00 91.94 347 TRP A CA 1
ATOM 2721 C C . TRP A 1 347 ? 19.803 -2.186 -8.211 1.00 91.94 347 TRP A C 1
ATOM 2723 O O . TRP A 1 347 ? 19.340 -1.119 -8.578 1.00 91.94 347 TRP A O 1
ATOM 2733 N N . ASP A 1 348 ? 20.698 -2.274 -7.230 1.00 91.75 348 ASP A N 1
ATOM 2734 C CA . ASP A 1 348 ? 21.367 -1.119 -6.612 1.00 91.75 348 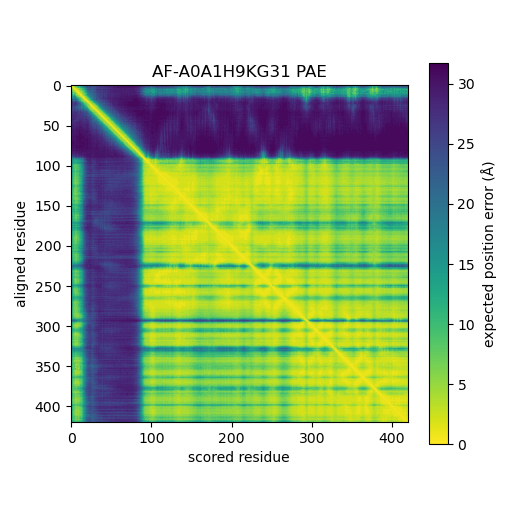ASP A CA 1
ATOM 2735 C C . ASP A 1 348 ? 22.560 -0.700 -7.503 1.00 91.75 348 ASP A C 1
ATOM 2737 O O . ASP A 1 348 ? 23.644 -1.290 -7.424 1.00 91.75 348 ASP A O 1
ATOM 2741 N N . VAL A 1 349 ? 22.359 0.231 -8.452 1.00 90.62 349 VAL A N 1
ATOM 2742 C CA . VAL A 1 349 ? 23.430 0.609 -9.400 1.00 90.62 349 VAL A CA 1
ATOM 2743 C C . VAL A 1 349 ? 24.481 1.522 -8.770 1.00 90.62 349 VAL A C 1
ATOM 2745 O O . VAL A 1 349 ? 25.646 1.457 -9.182 1.00 90.62 349 VAL A O 1
ATOM 2748 N N . ASP A 1 350 ? 24.128 2.352 -7.781 1.00 89.19 350 ASP A N 1
ATOM 2749 C CA . ASP A 1 350 ? 25.051 3.322 -7.171 1.00 89.19 350 ASP A CA 1
ATOM 2750 C C . ASP A 1 350 ? 25.701 2.882 -5.843 1.00 89.19 350 ASP A C 1
ATOM 2752 O O . ASP A 1 350 ? 26.719 3.468 -5.476 1.00 89.19 350 ASP A O 1
ATOM 2756 N N . ASP A 1 351 ? 25.340 1.713 -5.302 1.00 88.19 351 ASP A N 1
ATOM 2757 C CA . ASP A 1 351 ? 25.748 1.160 -3.992 1.00 88.19 351 ASP A CA 1
ATOM 2758 C C . ASP A 1 351 ? 25.191 1.976 -2.791 1.00 88.19 351 ASP A C 1
ATOM 2760 O O . ASP A 1 351 ? 25.864 2.089 -1.757 1.00 88.19 351 ASP A O 1
ATOM 2764 N N . ASP A 1 352 ? 23.988 2.569 -2.900 1.00 86.94 352 ASP A N 1
ATOM 2765 C CA . ASP A 1 352 ? 23.358 3.345 -1.805 1.00 86.94 352 ASP A CA 1
ATOM 2766 C C . ASP A 1 352 ? 22.570 2.494 -0.783 1.00 86.94 352 ASP A C 1
ATOM 2768 O O . ASP A 1 352 ? 22.325 2.936 0.349 1.00 86.94 352 ASP A O 1
ATOM 2772 N N . GLY A 1 353 ? 22.256 1.238 -1.122 1.00 86.25 353 GLY A N 1
ATOM 2773 C CA . GLY A 1 353 ? 21.528 0.293 -0.275 1.00 86.25 353 GLY A CA 1
ATOM 2774 C C . GLY A 1 353 ? 20.009 0.258 -0.487 1.00 86.25 353 GLY A C 1
ATOM 2775 O O . GLY A 1 353 ? 19.321 -0.465 0.247 1.00 86.25 353 GLY A O 1
ATOM 2776 N N . ALA A 1 354 ? 19.471 0.997 -1.460 1.00 88.12 354 ALA A N 1
ATOM 2777 C CA . ALA A 1 354 ? 18.136 0.812 -2.023 1.00 88.12 354 ALA A CA 1
ATOM 2778 C C . ALA A 1 354 ? 18.218 0.161 -3.419 1.00 88.12 354 ALA A C 1
ATOM 2780 O O . ALA A 1 354 ? 19.173 0.352 -4.160 1.00 88.12 354 ALA A O 1
ATOM 2781 N N . ALA A 1 355 ? 17.205 -0.622 -3.799 1.00 90.69 355 ALA A N 1
ATOM 2782 C CA . ALA A 1 355 ? 17.145 -1.187 -5.146 1.00 90.69 355 ALA A CA 1
ATOM 2783 C C . ALA A 1 355 ? 16.540 -0.172 -6.124 1.00 90.69 355 ALA A C 1
ATOM 2785 O O . ALA A 1 355 ? 15.341 0.113 -6.043 1.00 90.69 355 ALA A O 1
ATOM 2786 N N . ASP A 1 356 ? 17.342 0.323 -7.067 1.00 94.38 356 ASP A N 1
ATOM 2787 C CA . ASP A 1 356 ? 16.856 1.065 -8.230 1.00 94.38 356 ASP A CA 1
ATOM 2788 C C . ASP A 1 356 ? 16.025 0.160 -9.151 1.00 94.38 356 ASP A C 1
ATOM 2790 O O . ASP A 1 356 ? 16.118 -1.070 -9.102 1.00 94.38 356 ASP A O 1
ATOM 2794 N N . MET A 1 357 ? 15.213 0.775 -10.012 1.00 95.94 357 MET A N 1
ATOM 2795 C CA . MET A 1 357 ? 14.442 0.090 -11.048 1.00 95.94 357 MET A CA 1
ATOM 2796 C C . MET A 1 357 ? 14.892 0.575 -12.427 1.00 95.94 357 MET A C 1
ATOM 2798 O O . MET A 1 357 ? 14.853 1.773 -12.721 1.00 95.94 357 MET A O 1
ATOM 2802 N N . ILE A 1 358 ? 15.255 -0.360 -13.302 1.00 96.81 358 ILE A N 1
ATOM 2803 C CA . ILE A 1 358 ? 15.474 -0.109 -14.727 1.00 96.81 358 ILE A CA 1
ATOM 2804 C C . ILE A 1 358 ? 14.284 -0.653 -15.508 1.00 96.81 358 ILE A C 1
ATOM 2806 O O . ILE A 1 358 ? 13.928 -1.827 -15.408 1.00 96.81 358 ILE A O 1
ATOM 2810 N N . VAL A 1 359 ? 13.673 0.232 -16.291 1.00 97.44 359 VAL A N 1
ATOM 2811 C CA . VAL A 1 359 ? 12.496 -0.048 -17.115 1.00 97.44 359 VAL A CA 1
ATOM 2812 C C . VAL A 1 359 ? 12.877 0.118 -18.578 1.00 97.44 359 VAL A C 1
ATOM 2814 O O . VAL A 1 359 ? 13.348 1.184 -18.981 1.00 97.44 359 VAL A O 1
ATOM 2817 N N . ILE A 1 360 ? 12.669 -0.919 -19.388 1.00 97.62 360 ILE A N 1
ATOM 2818 C CA . ILE A 1 360 ? 12.875 -0.848 -20.837 1.00 97.62 360 ILE A CA 1
ATOM 2819 C C . ILE A 1 360 ? 11.549 -0.490 -21.501 1.00 97.62 360 ILE A C 1
ATOM 2821 O O . ILE A 1 360 ? 10.603 -1.277 -21.466 1.00 97.62 360 ILE A O 1
ATOM 2825 N N . LEU A 1 361 ? 11.481 0.688 -22.118 1.00 96.38 361 LEU A N 1
ATOM 2826 C CA . LEU A 1 361 ? 10.305 1.178 -22.838 1.00 96.38 361 LEU A CA 1
ATOM 2827 C C . LEU A 1 361 ? 10.533 1.105 -24.354 1.00 96.38 361 LEU A C 1
ATOM 2829 O O . LEU A 1 361 ? 11.638 1.375 -24.825 1.00 96.38 361 LEU A O 1
ATOM 2833 N N . SER A 1 362 ? 9.496 0.779 -25.130 1.00 95.06 362 SER A N 1
ATOM 2834 C CA . SER A 1 362 ? 9.568 0.664 -26.595 1.00 95.06 362 SER A CA 1
ATOM 2835 C C . SER A 1 362 ? 8.392 1.331 -27.318 1.00 95.06 362 SER A C 1
ATOM 2837 O O . SER A 1 362 ? 7.269 1.375 -26.813 1.00 95.06 362 SER A O 1
ATOM 2839 N N . ASP A 1 363 ? 8.654 1.818 -28.538 1.00 93.69 363 ASP A N 1
ATOM 2840 C CA . ASP A 1 363 ? 7.637 2.268 -29.505 1.00 93.69 363 ASP A CA 1
ATOM 2841 C C . ASP A 1 363 ? 7.295 1.178 -30.554 1.00 93.69 363 ASP A C 1
ATOM 2843 O O . ASP A 1 363 ? 6.524 1.399 -31.492 1.00 93.69 363 ASP A O 1
ATOM 2847 N N . GLY A 1 364 ? 7.883 -0.017 -30.408 1.00 92.81 364 GLY A N 1
ATOM 2848 C CA . GLY A 1 364 ? 7.790 -1.133 -31.352 1.00 92.81 364 GLY A CA 1
ATOM 2849 C C . GLY A 1 364 ? 8.777 -1.069 -32.527 1.00 92.81 364 GLY A C 1
ATOM 2850 O O . GLY A 1 364 ? 8.753 -1.954 -33.390 1.00 92.81 364 GLY A O 1
ATOM 2851 N N . SER A 1 365 ? 9.639 -0.050 -32.582 1.00 91.25 365 SER A N 1
ATOM 2852 C CA . SER A 1 365 ? 10.705 0.121 -33.579 1.00 91.25 365 SER A CA 1
ATOM 2853 C C . SER A 1 365 ? 12.080 0.428 -32.973 1.00 91.25 365 SER A C 1
ATOM 2855 O O . SER A 1 365 ? 13.085 0.010 -33.553 1.00 91.25 365 SER A O 1
ATOM 2857 N N . ASP A 1 366 ? 12.106 1.084 -31.813 1.00 93.44 366 ASP A N 1
ATOM 2858 C CA . ASP A 1 366 ? 13.281 1.405 -30.997 1.00 93.44 366 ASP A CA 1
ATOM 2859 C C . ASP A 1 366 ? 12.966 1.178 -29.497 1.00 93.44 366 ASP A C 1
ATOM 2861 O O . ASP A 1 366 ? 11.795 1.003 -29.127 1.00 93.44 366 ASP A O 1
ATOM 2865 N N . SER A 1 367 ? 13.988 1.167 -28.635 1.00 96.31 367 SER A N 1
ATOM 2866 C CA . SER A 1 367 ? 13.840 0.932 -27.186 1.00 96.31 367 SER A CA 1
ATOM 2867 C C . SER A 1 367 ? 14.831 1.740 -26.346 1.00 96.31 367 SER A C 1
ATOM 2869 O O . SER A 1 367 ? 16.012 1.823 -26.677 1.00 96.31 367 SER A O 1
ATOM 2871 N N . VAL A 1 368 ? 14.373 2.262 -25.206 1.00 96.19 368 VAL A N 1
ATOM 2872 C CA . VAL A 1 368 ? 15.176 3.052 -24.255 1.00 96.19 368 VAL A CA 1
ATOM 2873 C C . VAL A 1 368 ? 15.133 2.452 -22.850 1.00 96.19 368 VAL A C 1
ATOM 2875 O O . VAL A 1 368 ? 14.108 1.915 -22.435 1.00 96.19 368 VAL A O 1
ATOM 2878 N N . ALA A 1 369 ? 16.236 2.567 -22.107 1.00 97.19 369 ALA A N 1
ATOM 2879 C CA . ALA A 1 369 ? 16.305 2.202 -20.693 1.00 97.19 369 ALA A CA 1
ATOM 2880 C C . ALA A 1 369 ? 16.128 3.441 -19.808 1.00 97.19 369 ALA A C 1
ATOM 2882 O O . ALA A 1 369 ? 16.917 4.385 -19.894 1.00 97.19 369 ALA A O 1
ATOM 2883 N N . VAL A 1 370 ? 15.116 3.419 -18.943 1.00 96.69 370 VAL A N 1
ATOM 2884 C CA . VAL A 1 370 ? 14.833 4.466 -17.958 1.00 96.69 370 VAL A CA 1
ATOM 2885 C C . VAL A 1 370 ? 15.227 3.966 -16.572 1.00 96.69 370 VAL A C 1
ATOM 2887 O O . VAL A 1 370 ? 14.684 2.971 -16.096 1.00 96.69 370 VAL A O 1
ATOM 2890 N N . LEU A 1 371 ? 16.162 4.663 -15.922 1.00 96.31 371 LEU A N 1
ATOM 2891 C CA . LEU A 1 371 ? 16.554 4.405 -14.536 1.00 96.31 371 LEU A CA 1
ATOM 2892 C C . LEU A 1 371 ? 15.710 5.263 -13.586 1.00 96.31 371 LEU A C 1
ATOM 2894 O O . LEU A 1 371 ? 15.854 6.487 -13.560 1.00 96.31 371 LEU A O 1
ATOM 2898 N N . CYS A 1 372 ? 14.879 4.615 -12.779 1.00 95.62 372 CYS A N 1
ATOM 2899 C CA . CYS A 1 372 ? 14.209 5.219 -11.633 1.00 95.62 372 CYS A CA 1
ATOM 2900 C C . CYS A 1 372 ? 15.055 4.884 -10.396 1.00 95.62 372 CYS A C 1
ATOM 2902 O O . CYS A 1 372 ? 15.136 3.707 -10.035 1.00 95.62 372 CYS A O 1
ATOM 2904 N N . LYS A 1 373 ? 15.715 5.866 -9.760 1.00 93.94 373 LYS A N 1
ATOM 2905 C CA . LYS A 1 373 ? 16.548 5.558 -8.586 1.00 93.94 373 LYS A CA 1
ATOM 2906 C C . LYS A 1 373 ? 15.690 5.173 -7.390 1.00 93.94 373 LYS A C 1
ATOM 2908 O O . LYS A 1 373 ? 14.680 5.830 -7.142 1.00 93.94 373 LYS A O 1
ATOM 2913 N N . GLY A 1 374 ? 16.106 4.164 -6.637 1.00 93.00 374 GLY A N 1
ATOM 2914 C CA . GLY A 1 374 ? 15.533 3.852 -5.338 1.00 93.00 374 GLY A CA 1
ATOM 2915 C C . GLY A 1 374 ? 15.862 4.947 -4.321 1.00 93.00 374 GLY A C 1
ATOM 2916 O O . GLY A 1 374 ? 16.847 5.673 -4.452 1.00 93.00 374 GLY A O 1
ATOM 2917 N N . TYR A 1 375 ? 15.030 5.079 -3.292 1.00 89.62 375 TYR A N 1
ATOM 2918 C CA . TYR A 1 375 ? 15.372 5.832 -2.088 1.00 89.62 375 TYR A CA 1
ATOM 2919 C C . TYR A 1 375 ? 14.655 5.268 -0.859 1.00 89.62 375 TYR A C 1
ATOM 2921 O O . TYR A 1 375 ? 13.555 4.722 -0.960 1.00 89.62 375 TYR A O 1
ATOM 2929 N N . VAL A 1 376 ? 15.254 5.459 0.320 1.00 86.06 376 VAL A N 1
ATOM 2930 C CA . VAL A 1 376 ? 14.621 5.210 1.625 1.00 86.06 376 VAL A CA 1
ATOM 2931 C C . VAL A 1 376 ? 15.025 6.314 2.598 1.00 86.06 376 VAL A C 1
ATOM 2933 O O . VAL A 1 376 ? 16.195 6.415 2.966 1.00 86.06 376 VAL A O 1
ATOM 2936 N N . ASN A 1 377 ? 14.060 7.115 3.041 1.00 81.12 377 ASN A N 1
ATOM 2937 C CA . ASN A 1 377 ? 14.230 8.132 4.080 1.00 81.12 377 ASN A CA 1
ATOM 2938 C C . ASN A 1 377 ? 13.281 7.844 5.268 1.00 81.12 377 ASN A C 1
ATOM 2940 O O . ASN A 1 377 ? 12.614 6.813 5.286 1.00 81.12 377 ASN A O 1
ATOM 2944 N N . GLN A 1 378 ? 13.257 8.708 6.288 1.00 67.25 378 GLN A N 1
ATOM 2945 C CA . GLN A 1 378 ? 12.427 8.502 7.488 1.00 67.25 378 GLN A CA 1
ATOM 2946 C C . GLN A 1 378 ? 10.913 8.633 7.229 1.00 67.25 378 GLN A C 1
ATOM 2948 O O . GLN A 1 378 ? 10.122 7.983 7.901 1.00 67.25 378 GLN A O 1
ATOM 2953 N N . TRP A 1 379 ? 10.514 9.433 6.236 1.00 69.00 379 TRP A N 1
ATOM 2954 C CA . TRP A 1 379 ? 9.116 9.714 5.894 1.00 69.00 379 TRP A CA 1
ATOM 2955 C C . TRP A 1 379 ? 8.556 8.770 4.827 1.00 69.00 379 TRP A C 1
ATOM 2957 O O . TRP A 1 379 ? 7.356 8.505 4.798 1.00 69.00 379 TRP A O 1
ATOM 2967 N N . SER A 1 380 ? 9.407 8.306 3.908 1.00 78.75 380 SER A N 1
ATOM 2968 C CA . SER A 1 380 ? 8.985 7.520 2.748 1.00 78.75 380 SER A CA 1
ATOM 2969 C C . SER A 1 380 ? 10.117 6.710 2.116 1.00 78.75 380 SER A C 1
ATOM 2971 O O . SER A 1 380 ? 11.307 6.988 2.280 1.00 78.75 380 SER A O 1
ATOM 2973 N N . GLU A 1 381 ? 9.724 5.735 1.306 1.00 86.25 381 GLU A N 1
ATOM 2974 C CA . GLU A 1 381 ? 10.578 5.067 0.331 1.00 86.25 381 GLU A CA 1
ATOM 2975 C C . GLU A 1 381 ? 9.884 5.007 -1.029 1.00 86.25 381 GLU A C 1
ATOM 2977 O O . GLU A 1 381 ? 8.674 5.216 -1.132 1.00 86.25 381 GLU A O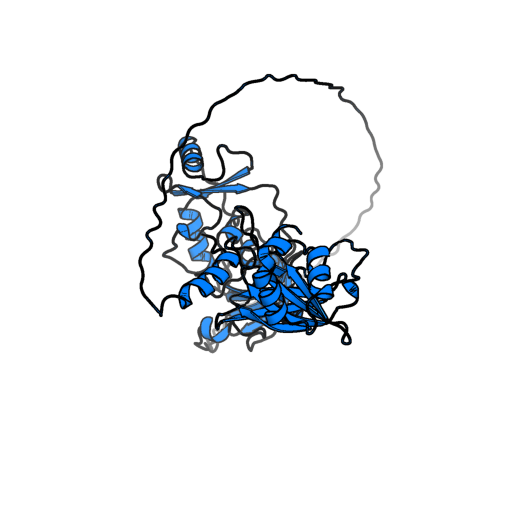 1
ATOM 2982 N N . GLY A 1 382 ? 10.655 4.718 -2.071 1.00 91.31 382 GLY A N 1
ATOM 2983 C CA . GLY A 1 382 ? 10.131 4.508 -3.412 1.00 91.31 382 GLY A CA 1
ATOM 2984 C C . GLY A 1 382 ? 11.152 4.886 -4.468 1.00 91.31 382 GLY A C 1
ATOM 2985 O O . GLY A 1 382 ? 12.345 4.643 -4.286 1.00 91.31 382 GLY A O 1
ATOM 2986 N N . TYR A 1 383 ? 10.670 5.493 -5.554 1.00 93.25 383 TYR A N 1
ATOM 2987 C CA . TYR A 1 383 ? 11.473 5.809 -6.731 1.00 93.25 383 TYR A CA 1
ATOM 2988 C C . TYR A 1 383 ? 11.514 7.311 -7.036 1.00 93.25 383 TYR A C 1
ATOM 2990 O O . TYR A 1 383 ? 10.494 7.997 -6.959 1.00 93.25 383 TYR A O 1
ATOM 2998 N N . THR A 1 384 ? 12.695 7.840 -7.366 1.00 89.88 384 THR A N 1
ATOM 2999 C CA . THR A 1 384 ? 12.860 9.240 -7.790 1.00 89.88 384 THR A CA 1
ATOM 3000 C C . THR A 1 384 ? 12.386 9.443 -9.228 1.00 89.88 384 THR A C 1
ATOM 3002 O O . THR A 1 384 ? 12.351 8.502 -10.020 1.00 89.88 384 THR A O 1
ATOM 3005 N N . GLU A 1 385 ? 12.119 10.697 -9.607 1.00 88.12 385 GLU A N 1
ATOM 3006 C CA . GLU A 1 385 ? 11.968 11.064 -11.019 1.00 88.12 385 GLU A CA 1
ATOM 3007 C C . GLU A 1 385 ? 13.257 10.689 -11.799 1.00 88.12 385 GLU A C 1
ATOM 3009 O O . GLU A 1 385 ? 14.354 11.050 -11.353 1.00 88.12 385 GLU A O 1
ATOM 3014 N N . PRO A 1 386 ? 13.166 9.947 -12.920 1.00 90.69 386 PRO A N 1
ATOM 3015 C CA . PRO A 1 386 ? 14.313 9.592 -13.758 1.00 90.69 386 PRO A CA 1
ATOM 3016 C C . PRO A 1 386 ? 15.036 10.788 -14.386 1.00 90.69 386 PRO A C 1
ATOM 3018 O O . PRO A 1 386 ? 14.414 11.767 -14.797 1.00 90.69 386 PRO A O 1
ATOM 3021 N N . LYS A 1 387 ? 16.355 10.668 -14.584 1.00 91.25 387 LYS A N 1
ATOM 3022 C CA . LYS A 1 387 ? 17.136 11.627 -15.387 1.00 91.25 387 LYS A CA 1
ATOM 3023 C C . LYS A 1 387 ? 17.033 11.320 -16.885 1.00 91.25 387 LYS A C 1
ATOM 3025 O O . LYS A 1 387 ? 17.324 10.204 -17.335 1.00 91.25 387 LYS A O 1
ATOM 3030 N N . ALA A 1 388 ? 16.708 12.334 -17.685 1.00 92.44 388 ALA A N 1
ATOM 3031 C CA . ALA A 1 388 ? 16.718 12.226 -19.145 1.00 92.44 388 ALA A CA 1
ATOM 3032 C C . ALA A 1 388 ? 18.145 12.018 -19.692 1.00 92.44 388 ALA A C 1
ATOM 3034 O O . ALA A 1 388 ? 18.341 11.323 -20.690 1.00 92.44 388 ALA A O 1
ATOM 3035 N N . GLU A 1 389 ? 19.147 12.574 -19.010 1.00 93.44 389 GLU A N 1
ATOM 3036 C CA . GLU A 1 389 ? 20.568 12.479 -19.336 1.00 93.44 389 GLU A CA 1
ATOM 3037 C C . GLU A 1 389 ? 21.086 11.038 -19.253 1.00 93.44 389 GLU A C 1
ATOM 3039 O O . GLU A 1 389 ? 21.778 10.595 -20.168 1.00 93.44 389 GLU A O 1
ATOM 3044 N N . VAL A 1 390 ? 20.695 10.280 -18.220 1.00 94.56 390 VAL A N 1
ATOM 3045 C CA . VAL A 1 390 ? 21.047 8.853 -18.074 1.00 94.56 390 VAL A CA 1
ATOM 3046 C C . VAL A 1 390 ? 20.399 8.033 -19.191 1.00 94.56 390 VAL A C 1
ATOM 3048 O O . VAL A 1 390 ? 21.086 7.288 -19.888 1.00 94.56 390 VAL A O 1
ATOM 3051 N N . THR A 1 391 ? 19.100 8.244 -19.432 1.00 95.56 391 THR A N 1
ATOM 3052 C CA . THR A 1 391 ? 18.345 7.597 -20.525 1.00 95.56 391 THR A CA 1
ATOM 3053 C C . THR A 1 391 ? 19.032 7.826 -21.882 1.00 95.56 391 THR A C 1
ATOM 3055 O O . THR A 1 391 ? 19.172 6.907 -22.694 1.00 95.56 391 THR A O 1
ATOM 3058 N N . LYS A 1 392 ? 19.527 9.048 -22.120 1.00 94.81 392 LYS A N 1
ATOM 3059 C CA . LYS A 1 392 ? 20.263 9.434 -23.331 1.00 94.81 392 LYS A CA 1
ATOM 3060 C C . LYS A 1 392 ? 21.654 8.813 -23.415 1.00 94.81 392 LYS A C 1
ATOM 3062 O O . LYS A 1 392 ? 21.999 8.273 -24.460 1.00 94.81 392 LYS A O 1
ATOM 3067 N N . TRP A 1 393 ? 22.436 8.860 -22.340 1.00 96.38 393 TRP A N 1
ATOM 3068 C CA . TRP A 1 393 ? 23.778 8.273 -22.282 1.00 96.38 393 TRP A CA 1
ATOM 3069 C C . TRP A 1 393 ? 23.744 6.757 -22.530 1.00 96.38 393 TRP A C 1
ATOM 3071 O O . TRP A 1 393 ? 24.554 6.253 -23.309 1.00 96.38 393 TRP A O 1
ATOM 3081 N N . LEU A 1 394 ? 22.741 6.053 -21.990 1.00 96.94 394 LEU A N 1
ATOM 3082 C CA . LEU A 1 394 ? 22.472 4.650 -22.322 1.00 96.94 394 LEU A CA 1
ATOM 3083 C C . LEU A 1 394 ? 22.115 4.482 -23.807 1.00 96.94 394 LEU A C 1
ATOM 3085 O O . LEU A 1 394 ? 22.737 3.677 -24.496 1.00 96.94 394 LEU A O 1
ATOM 3089 N N . SER A 1 395 ? 21.177 5.278 -24.328 1.00 94.94 395 SER A N 1
ATOM 3090 C CA . SER A 1 395 ? 20.729 5.204 -25.733 1.00 94.94 395 SER A CA 1
ATOM 3091 C C . SER A 1 395 ? 21.827 5.526 -26.762 1.00 94.94 395 SER A C 1
ATOM 3093 O O . SER A 1 395 ? 21.783 5.039 -27.889 1.00 94.94 395 SER A O 1
ATOM 3095 N N . GLU A 1 396 ? 22.828 6.337 -26.403 1.00 95.38 396 GLU A N 1
ATOM 3096 C CA . GLU A 1 396 ? 23.966 6.661 -27.276 1.00 95.38 396 GLU A CA 1
ATOM 3097 C C . GLU A 1 396 ? 25.067 5.576 -27.279 1.00 95.38 396 GLU A C 1
ATOM 3099 O O . GLU A 1 396 ? 25.875 5.549 -28.214 1.00 95.38 396 GLU A O 1
ATOM 3104 N N . ASN A 1 397 ? 25.100 4.672 -26.286 1.00 97.25 397 ASN A N 1
ATOM 3105 C CA . ASN A 1 397 ? 26.203 3.716 -26.084 1.00 97.25 397 ASN A CA 1
ATOM 3106 C C . ASN A 1 397 ? 25.799 2.224 -26.054 1.00 97.25 397 ASN A C 1
ATOM 3108 O O . ASN A 1 397 ? 26.632 1.372 -26.376 1.00 97.25 397 ASN A O 1
ATOM 3112 N N . VAL A 1 398 ? 24.548 1.883 -25.724 1.00 97.12 398 VAL A N 1
ATOM 3113 C CA . VAL A 1 398 ? 24.036 0.500 -25.653 1.00 97.12 398 VAL A CA 1
ATOM 3114 C C . VAL A 1 398 ? 23.250 0.166 -26.928 1.00 97.12 398 VAL A C 1
ATOM 3116 O O . VAL A 1 398 ? 22.174 0.704 -27.162 1.00 97.12 398 VAL A O 1
ATOM 3119 N N . SER A 1 399 ? 23.786 -0.722 -27.777 1.00 88.69 399 SER A N 1
ATOM 3120 C CA . SER A 1 399 ? 23.234 -0.983 -29.123 1.00 88.69 399 SER A CA 1
ATOM 3121 C C . SER A 1 399 ? 22.079 -1.985 -29.195 1.00 88.69 399 SER A C 1
ATOM 3123 O O . SER A 1 399 ? 21.351 -1.992 -30.184 1.00 88.69 399 SER A O 1
ATOM 3125 N N . ASP A 1 400 ? 21.946 -2.850 -28.192 1.00 93.00 400 ASP A N 1
ATOM 3126 C CA . ASP A 1 400 ? 20.890 -3.857 -28.072 1.00 93.00 400 ASP A CA 1
ATOM 3127 C C . ASP A 1 400 ? 20.244 -3.656 -26.691 1.00 93.00 400 ASP A C 1
ATOM 3129 O O . ASP A 1 400 ? 20.708 -4.210 -25.695 1.00 93.00 400 ASP A O 1
ATOM 3133 N N . MET A 1 401 ? 19.247 -2.771 -26.605 1.00 96.62 401 MET A N 1
ATOM 3134 C CA . MET A 1 401 ? 18.728 -2.282 -25.322 1.00 96.62 401 MET A CA 1
ATOM 3135 C C . MET A 1 401 ? 17.921 -3.355 -24.567 1.00 96.62 401 MET A C 1
ATOM 3137 O O . MET A 1 401 ? 16.832 -3.739 -24.995 1.00 96.62 401 MET A O 1
ATOM 3141 N N . THR A 1 402 ? 18.460 -3.799 -23.430 1.00 96.25 402 THR A N 1
ATOM 3142 C CA . THR A 1 402 ? 17.827 -4.655 -22.407 1.00 96.25 402 THR A CA 1
ATOM 3143 C C . THR A 1 402 ? 18.285 -4.182 -21.025 1.00 96.25 402 THR A C 1
ATOM 3145 O O . THR A 1 402 ? 19.292 -3.471 -20.931 1.00 96.25 402 THR A O 1
ATOM 3148 N N . ALA A 1 403 ? 17.594 -4.576 -19.957 1.00 95.25 403 ALA A N 1
ATOM 3149 C CA . ALA A 1 403 ? 17.967 -4.221 -18.588 1.00 95.25 403 ALA A CA 1
ATOM 3150 C C . ALA A 1 403 ? 19.352 -4.782 -18.223 1.00 95.25 403 ALA A C 1
ATOM 3152 O O . ALA A 1 403 ? 20.253 -4.013 -17.896 1.00 95.25 403 ALA A O 1
ATOM 3153 N N . ASP A 1 404 ? 19.559 -6.080 -18.456 1.00 93.75 404 ASP A N 1
ATOM 3154 C CA . ASP A 1 404 ? 20.831 -6.819 -18.374 1.00 93.75 404 ASP A CA 1
ATOM 3155 C C . ASP A 1 404 ? 22.019 -6.034 -19.000 1.00 93.75 404 ASP A C 1
ATOM 3157 O O . ASP A 1 404 ? 23.085 -5.865 -18.395 1.00 93.75 404 ASP A O 1
ATOM 3161 N N . ASN A 1 405 ? 21.823 -5.483 -20.210 1.00 96.25 405 ASN A N 1
ATOM 3162 C CA . ASN A 1 405 ? 22.838 -4.713 -20.940 1.00 96.25 405 ASN A CA 1
ATOM 3163 C C . ASN A 1 405 ? 23.011 -3.284 -20.398 1.00 96.25 405 ASN A C 1
ATOM 3165 O O . ASN A 1 405 ? 24.140 -2.790 -20.349 1.00 96.25 405 ASN A O 1
ATOM 3169 N N . ALA A 1 406 ? 21.927 -2.620 -19.987 1.00 96.81 406 ALA A N 1
ATOM 3170 C CA . ALA A 1 406 ? 21.978 -1.291 -19.380 1.00 96.81 406 ALA A CA 1
ATOM 3171 C C . ALA A 1 406 ? 22.690 -1.325 -18.017 1.00 96.81 406 ALA A C 1
ATOM 3173 O O . ALA A 1 406 ? 23.611 -0.540 -17.796 1.00 96.81 406 ALA A O 1
ATOM 3174 N N . ILE A 1 407 ? 22.345 -2.283 -17.148 1.00 94.94 407 ILE A N 1
ATOM 3175 C CA . ILE A 1 407 ? 23.000 -2.510 -15.850 1.00 94.94 407 ILE A CA 1
ATOM 3176 C C . ILE A 1 407 ? 24.482 -2.825 -16.056 1.00 94.94 407 ILE A C 1
ATOM 3178 O O . ILE A 1 407 ? 25.338 -2.180 -15.451 1.00 94.94 407 ILE A O 1
ATOM 3182 N N . SER A 1 408 ? 24.805 -3.765 -16.952 1.00 94.50 408 SER A N 1
ATOM 3183 C CA . SER A 1 408 ? 26.198 -4.105 -17.273 1.00 94.50 408 SER A CA 1
ATOM 3184 C C . SER A 1 408 ? 27.000 -2.882 -17.731 1.00 94.50 408 SER A C 1
ATOM 3186 O O . SER A 1 408 ? 28.139 -2.698 -17.301 1.00 94.50 408 SER A O 1
ATOM 3188 N N . TYR A 1 409 ? 26.407 -2.015 -18.559 1.00 97.25 409 TYR A N 1
ATOM 3189 C CA . TYR A 1 409 ? 27.063 -0.799 -19.035 1.00 97.25 409 TYR A CA 1
ATOM 3190 C C . TYR A 1 409 ? 27.269 0.243 -17.921 1.00 97.25 409 TYR A C 1
ATOM 3192 O O . TYR A 1 409 ? 28.363 0.803 -17.834 1.00 97.25 409 TYR A O 1
ATOM 3200 N N . ILE A 1 410 ? 26.276 0.456 -17.044 1.00 96.44 410 ILE A N 1
ATOM 3201 C CA . ILE A 1 410 ? 26.392 1.341 -15.868 1.00 96.44 410 ILE A CA 1
ATOM 3202 C C . ILE A 1 410 ? 27.528 0.868 -14.952 1.00 96.44 410 ILE A C 1
ATOM 3204 O O . ILE A 1 410 ? 28.382 1.666 -14.571 1.00 96.44 410 ILE A O 1
ATOM 3208 N N . LEU A 1 411 ? 27.583 -0.432 -14.646 1.00 93.00 411 LEU A N 1
ATOM 3209 C CA . LEU A 1 411 ? 28.598 -1.010 -13.761 1.00 93.00 411 LEU A CA 1
ATOM 3210 C C . LEU A 1 411 ? 30.020 -0.918 -14.347 1.00 93.00 411 LEU A C 1
ATOM 3212 O O . LEU A 1 411 ? 30.957 -0.604 -13.611 1.00 93.00 411 LEU A O 1
ATOM 3216 N N . ASP A 1 412 ? 30.188 -1.123 -15.659 1.00 96.56 412 ASP A N 1
ATOM 3217 C CA . ASP A 1 412 ? 31.482 -0.956 -16.346 1.00 96.56 412 ASP A CA 1
ATOM 3218 C C . ASP A 1 412 ? 31.942 0.522 -16.428 1.00 96.56 412 ASP A C 1
ATOM 3220 O O . ASP A 1 412 ? 33.139 0.779 -16.583 1.00 96.56 412 ASP A O 1
ATOM 3224 N N . HIS A 1 413 ? 31.024 1.493 -16.305 1.00 96.81 413 HIS A N 1
ATOM 3225 C CA . HIS A 1 413 ? 31.285 2.935 -16.470 1.00 96.81 413 HIS A CA 1
ATOM 3226 C C . HIS A 1 413 ? 30.840 3.773 -15.255 1.00 96.81 413 HIS A C 1
ATOM 3228 O O . HIS A 1 413 ? 30.482 4.942 -15.402 1.00 96.81 413 HIS A O 1
ATOM 3234 N N . LYS A 1 414 ? 30.882 3.204 -14.042 1.00 93.50 414 LYS A N 1
ATOM 3235 C CA . LYS A 1 414 ? 30.331 3.832 -12.826 1.00 93.50 414 LYS A CA 1
ATOM 3236 C C . LYS A 1 414 ? 30.904 5.225 -12.508 1.00 93.50 414 LYS A C 1
ATOM 3238 O O . LYS A 1 414 ? 30.174 6.078 -12.017 1.00 93.50 414 LYS A O 1
ATOM 3243 N N . ASP A 1 415 ? 32.166 5.490 -12.857 1.00 93.25 415 ASP A N 1
ATOM 3244 C CA . ASP A 1 415 ? 32.768 6.832 -12.755 1.00 93.25 415 ASP A CA 1
ATOM 3245 C C . ASP A 1 415 ? 32.062 7.870 -13.657 1.00 93.25 415 ASP A C 1
ATOM 3247 O O . ASP A 1 415 ? 31.882 9.008 -13.237 1.00 93.25 415 ASP A O 1
ATOM 3251 N N . GLU A 1 416 ? 31.646 7.497 -14.876 1.00 95.00 416 GLU A N 1
ATOM 3252 C CA . GLU A 1 416 ? 30.907 8.388 -15.789 1.00 95.00 416 GLU A CA 1
ATOM 3253 C C . GLU A 1 416 ? 29.446 8.547 -15.357 1.00 95.00 416 GLU A C 1
ATOM 3255 O O . GLU A 1 416 ? 28.908 9.648 -15.414 1.00 95.00 416 GLU A O 1
ATOM 3260 N N . PHE A 1 417 ? 28.817 7.467 -14.883 1.00 94.12 417 PHE A N 1
ATOM 3261 C CA . PHE A 1 417 ? 27.446 7.489 -14.368 1.00 94.12 417 PHE A CA 1
ATOM 3262 C C . PHE A 1 417 ? 27.291 8.414 -13.147 1.00 94.12 417 PHE A C 1
ATOM 3264 O O . PHE A 1 417 ? 26.333 9.178 -13.078 1.00 94.12 417 PHE A O 1
ATOM 3271 N N . ASN A 1 418 ? 28.261 8.408 -12.227 1.00 89.25 418 ASN A N 1
ATOM 3272 C CA . ASN A 1 418 ? 28.260 9.271 -11.039 1.00 89.25 418 ASN A CA 1
ATOM 3273 C C . ASN A 1 418 ? 28.426 10.778 -11.352 1.00 89.25 418 ASN A C 1
ATOM 3275 O O . ASN A 1 418 ? 28.124 1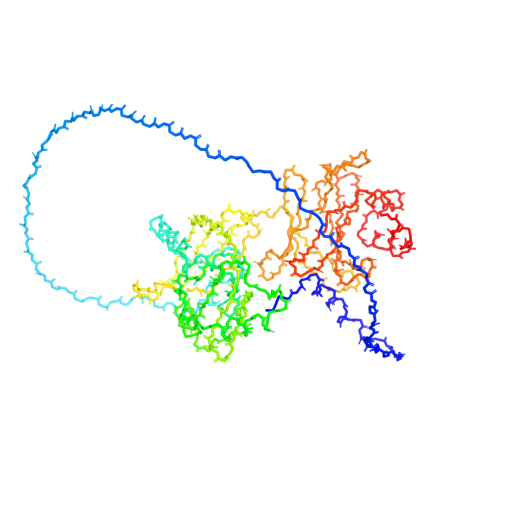1.611 -10.497 1.00 89.25 418 ASN A O 1
ATOM 3279 N N . ASP A 1 419 ? 28.909 11.132 -12.549 1.00 89.62 419 ASP A N 1
ATOM 3280 C CA . ASP A 1 419 ? 29.087 12.518 -13.018 1.00 89.62 419 ASP A CA 1
ATOM 3281 C C . ASP A 1 419 ? 27.823 13.079 -13.737 1.00 89.62 419 ASP A C 1
ATOM 3283 O O . ASP A 1 419 ? 27.838 14.237 -14.176 1.00 89.62 419 ASP A O 1
ATOM 3287 N N . ILE A 1 420 ? 26.737 12.289 -13.858 1.00 87.19 420 ILE A N 1
ATOM 3288 C CA . ILE A 1 420 ? 25.469 12.615 -14.561 1.00 87.19 420 ILE A CA 1
ATOM 3289 C C . ILE A 1 420 ? 24.325 12.841 -13.569 1.00 87.19 420 ILE A C 1
ATOM 3291 O O . ILE A 1 420 ? 23.752 13.957 -13.520 1.00 87.19 420 ILE A O 1
#

Mean predicted aligned error: 12.69 Å

Organism: Butyrivibrio fibrisolvens (NCBI:txid831)